Protein AF-A0A934A0K0-F1 (afdb_monomer)

Mean predicted aligned error: 19.09 Å

Secondary structure (DSSP, 8-state):
--SS-HHHHHHHHHHHT--EEEEEEETTEEEEEEEETTEEEEEE-SSSSPPHHHHHHHTTSS-HHHHHHHHHHHTTT--HHHHHHHTTSS-HHHHHHHHHHHHHHHHHHHHT--S-EEEEE-PPPPGGGGT----HHHHHHHHHTSGGGHHHHHHHHHHHTTPEEEEPTTHHHHHHTT---HHHHHHHHHTSS-B-HHHHHHTT--HHHHHHHHHHHHHTTSEEEE-HHHHHHHHHHHHHHHHHHHHHHHHHHHHHHHHHHHHHHHHHHHHHHHHHHHHHHHHTTSSS-HHHHHHHHHHHHHHHHHHHHHHHHHHHHHHHHHHHHHHHHHHHHHHHHHHHHHHHHHHHHHHHHHHHHHHHHHHHHHHHHHHHHHHHHHHHHHHHHHHHHHHHHHHHHHHHHHHHHHHHHHHHHHHHHHHHHHHHHHHHHHHHHHHHHTS----S--SSHHHHHHHHHHHHHHHHHHHHHHHHHHHHHHHHHHHHHHHHHHHHHHHHHHHHHHHHHHHHHHHHHHHHHHHHHHHHHHHHHHHHHHHHHHHHHHHHHHHHHHHHHHHHHHHHHHHHHHHHHHHHHHHHHHHHHHTT--S--SHHHHHHHHHHHHHHHHHHHHHHHHHHHHHHHHHHHHHHHHHHHHHHHHHHHHHHHHHHHHHHHHHHHHHHHHHHHHHHHHHHHHHHHHHHHHHHHHHHHHHHHHHHHHHHHHHHHHHHHHHHHHHHHHHHHHHTS--------------------

Radius of gyration: 58.44 Å; Cα contacts (8 Å, |Δi|>4): 493; chains: 1; bounding box: 126×72×214 Å

Solvent-accessible surface area (backbone atoms only — not comparable to full-atom values): 39919 Å² total; per-residue (Å²): 119,38,88,69,38,49,28,54,54,45,52,52,26,42,77,67,41,35,56,21,35,38,40,33,42,31,98,80,40,65,26,39,37,35,30,51,65,18,23,49,31,41,44,47,67,69,66,92,68,76,53,67,70,55,48,28,41,75,72,67,64,36,58,66,71,58,53,59,70,42,46,75,52,36,76,72,74,42,59,64,68,61,54,34,46,75,67,67,60,39,53,76,66,58,48,50,51,41,51,44,53,43,26,50,52,40,46,55,57,50,20,65,54,62,56,36,53,75,48,82,40,82,48,88,74,65,76,74,44,77,79,40,77,47,61,44,65,52,54,40,40,54,21,44,70,28,81,61,14,47,68,50,35,47,50,54,47,31,75,54,31,87,37,18,37,25,49,36,101,46,24,69,66,42,45,55,58,68,65,64,50,74,67,50,48,53,37,50,60,76,31,37,82,51,39,48,51,64,55,32,32,75,68,68,34,56,65,70,57,22,43,40,50,50,33,45,20,40,77,58,60,8,27,44,81,37,50,57,54,58,52,51,49,52,51,45,51,52,51,38,50,51,52,48,52,52,50,52,51,54,45,50,55,51,48,55,50,51,52,53,50,50,53,45,50,57,45,54,50,52,51,54,49,50,54,50,49,53,56,49,60,67,59,57,85,53,86,90,54,68,68,61,49,52,49,52,49,53,48,51,48,48,54,49,51,53,48,52,53,46,50,54,46,53,52,49,54,53,44,53,51,50,53,48,54,48,49,51,52,38,50,52,52,47,52,50,48,52,51,50,39,51,51,52,50,50,52,50,52,51,49,38,51,52,48,35,50,54,20,52,54,35,34,54,52,33,54,52,53,52,54,52,48,54,54,52,52,50,53,50,51,54,50,52,52,52,51,54,53,50,54,52,54,48,54,55,49,53,52,51,50,50,52,52,50,53,50,53,51,47,54,56,48,50,54,50,50,53,54,49,53,51,49,51,51,51,51,50,53,51,49,53,49,53,56,56,63,73,73,63,91,79,90,90,83,84,81,69,64,65,63,62,49,55,52,52,52,50,51,52,47,53,52,50,50,52,50,51,52,50,51,50,52,50,50,51,52,50,51,51,52,49,53,52,49,55,50,50,50,51,53,50,52,51,52,47,54,53,48,51,52,53,49,51,50,54,48,52,53,47,53,54,49,50,52,53,46,52,53,49,41,50,53,21,54,54,37,33,53,58,20,58,21,34,52,52,30,52,58,48,49,54,53,48,53,57,50,49,55,53,50,48,57,53,47,53,57,50,51,55,55,48,52,56,52,52,52,56,51,50,57,52,52,54,54,56,49,54,59,54,53,75,73,62,84,71,91,87,87,65,75,70,52,60,60,48,52,57,51,50,53,50,54,48,58,50,52,58,48,50,55,48,53,50,51,53,50,51,53,49,50,52,53,50,53,53,50,52,50,52,48,51,55,49,52,49,53,53,50,54,50,50,50,52,52,51,52,50,53,50,51,51,50,52,54,49,53,49,54,52,50,56,51,50,52,48,52,50,49,53,51,50,55,50,51,52,52,48,52,52,50,53,49,54,51,50,53,48,52,51,50,54,50,51,51,52,49,51,52,49,51,50,50,52,50,49,53,49,54,52,50,52,47,53,49,49,53,48,51,55,56,52,61,74,73,64,86,78,82,88,82,83,88,82,82,84,83,88,84,89,90,83,87,88,133

Foldseek 3Di:
DEPAFPLVVLLVLQVVLDAFWKWWQDPQGIKIFGGGGSATLFIGDNDDFDPLLRLCCVVVLAHPVVVVVQVVVVVVVDDSLVSCCVVVRHPPVSSLVSRLVRRLRVLLVRLQDLDTYIDTDNDDDDPSSVSHGHDSLLSSLSSLPHPSNLLVLLVQLLVLAQWKKAFDPCLVVQLVSNVDDPLLVVQVVVCHLIDHLVSSVVSPDDSSRSSSSRSSCVSNVRIDTHHPLVSLLVVLVVVLVVLLVVLLVVLVLVLVLLVLVLVLVLVVLVVVLVVVVVVVVVVPPDDDCPVVNVVVSVVSVVVSVVVSVVSNVVSVVVSVVSSVVSVVVSVVSSVVSNVVSVVVVVVSLVVLVVLLVVLVVLLVVLVVLVVVLVVLVVVLVVLVVVLVVLVVVLVVLVVVLVVLVVVLVVLVVVVVVVVVVVVVVVVVVVVVVVVVVVPDDDDDDPPPVVVVVVVVVVVVVVVVVVVVVVSVVVNVVSVVVNVVSVVVSVVSVVVSVVSVVVSVVSVVVSVVSVVVSVVSSVVSVSSNSSNVSNVVSSVVVVVVVVVVVVVVVVVVVVVVVVVVVVVVVVVVVVVVVVVVVVVPPDDDDDVVSVVSVVVSVVSVVVVVVVVVVVVVVVVVVVVVVVVVVVVVVVVVVVVVVVVVVVVVVVVVVVVVVVVVVVVVVVVVVVVVVVVVVVVVVVVVVVVVVVVVVVVVVVVVVVVVVVVVVVVVVVVVVVVVVVVVPDDDDDDDDDDDDDDDDDDDD

Structure (mmCIF, N/CA/C/O backbone):
data_AF-A0A934A0K0-F1
#
_entry.id   AF-A0A934A0K0-F1
#
loop_
_atom_site.group_PDB
_atom_site.id
_atom_site.type_symbol
_atom_site.label_atom_id
_atom_site.label_alt_id
_atom_site.label_comp_id
_atom_site.label_asym_id
_atom_site.label_entity_id
_atom_site.label_seq_id
_atom_site.pdbx_PDB_ins_code
_atom_site.Cartn_x
_atom_site.Cartn_y
_atom_site.Cartn_z
_atom_site.occupancy
_atom_site.B_iso_or_equiv
_atom_site.auth_seq_id
_atom_site.auth_comp_id
_atom_site.auth_asym_id
_atom_site.auth_atom_id
_atom_site.pdbx_PDB_model_num
ATOM 1 N N . MET A 1 1 ? -2.061 -1.520 18.071 1.00 41.53 1 MET A N 1
ATOM 2 C CA . MET A 1 1 ? -1.081 -1.632 16.967 1.00 41.53 1 MET A CA 1
ATOM 3 C C . MET A 1 1 ? -1.073 -3.081 16.513 1.00 41.53 1 MET A C 1
ATOM 5 O O . MET A 1 1 ? -0.509 -3.906 17.219 1.00 41.53 1 MET A O 1
ATOM 9 N N . CYS A 1 2 ? -1.716 -3.408 15.390 1.00 50.50 2 CYS A N 1
ATOM 10 C CA . CYS A 1 2 ? -1.401 -4.646 14.674 1.00 50.50 2 CYS A CA 1
ATOM 11 C C . CYS A 1 2 ? 0.064 -4.607 14.233 1.00 50.50 2 CYS A C 1
ATOM 13 O O . CYS A 1 2 ? 0.490 -3.630 13.620 1.00 50.50 2 CYS A O 1
ATOM 15 N N . GLU A 1 3 ? 0.829 -5.659 14.518 1.00 71.69 3 GLU A N 1
ATOM 16 C CA . GLU A 1 3 ? 2.243 -5.712 14.127 1.00 71.69 3 GLU A CA 1
ATOM 17 C C . GLU A 1 3 ? 2.430 -5.736 12.602 1.00 71.69 3 GLU A C 1
ATOM 19 O O . GLU A 1 3 ? 3.412 -5.178 12.119 1.00 71.69 3 GLU A O 1
ATOM 24 N N . ARG A 1 4 ? 1.504 -6.342 11.835 1.00 86.81 4 ARG A N 1
ATOM 25 C CA . ARG A 1 4 ? 1.498 -6.342 10.357 1.00 86.81 4 ARG A CA 1
ATOM 26 C C . ARG A 1 4 ? 0.079 -6.498 9.784 1.00 86.81 4 ARG A C 1
ATOM 28 O O . ARG A 1 4 ? -0.684 -7.300 10.322 1.00 86.81 4 ARG A O 1
ATOM 35 N N . PRO A 1 5 ? -0.283 -5.805 8.685 1.00 93.25 5 PRO A N 1
ATOM 36 C CA . PRO A 1 5 ? -1.568 -6.006 8.012 1.00 93.25 5 PRO A CA 1
ATOM 37 C C . PRO A 1 5 ? -1.614 -7.349 7.265 1.00 93.25 5 PRO A C 1
ATOM 39 O O . PRO A 1 5 ? -0.581 -7.890 6.864 1.00 93.25 5 PRO A O 1
ATOM 42 N N . LEU A 1 6 ? -2.821 -7.872 7.009 1.00 95.38 6 LEU A N 1
ATOM 43 C CA . LEU A 1 6 ? -3.012 -9.170 6.342 1.00 95.38 6 LEU A CA 1
ATOM 44 C C . LEU A 1 6 ? -2.302 -9.253 4.979 1.00 95.38 6 LEU A C 1
ATOM 46 O O . LEU A 1 6 ? -1.747 -10.298 4.644 1.00 95.38 6 LEU A O 1
ATOM 50 N N . ALA A 1 7 ? -2.276 -8.158 4.214 1.00 96.75 7 ALA A N 1
ATOM 51 C CA . ALA A 1 7 ? -1.581 -8.089 2.929 1.00 96.75 7 ALA A CA 1
ATOM 52 C C . ALA A 1 7 ? -0.087 -8.443 3.047 1.00 96.75 7 ALA A C 1
ATOM 54 O O . ALA A 1 7 ? 0.417 -9.227 2.244 1.00 96.75 7 ALA A O 1
ATOM 55 N N . ALA A 1 8 ? 0.592 -7.952 4.089 1.00 95.50 8 ALA A N 1
ATOM 56 C CA . ALA A 1 8 ? 2.002 -8.244 4.343 1.00 95.50 8 ALA A CA 1
ATOM 57 C C . ALA A 1 8 ? 2.229 -9.735 4.630 1.00 95.50 8 ALA A C 1
ATOM 59 O O . ALA A 1 8 ? 3.171 -10.345 4.122 1.00 95.50 8 ALA A O 1
ATOM 60 N N . ILE A 1 9 ? 1.332 -10.341 5.416 1.00 95.25 9 ILE A N 1
ATOM 61 C CA . ILE A 1 9 ? 1.385 -11.766 5.763 1.00 95.25 9 ILE A CA 1
ATOM 62 C C . ILE A 1 9 ? 1.180 -12.627 4.513 1.00 95.25 9 ILE A C 1
ATOM 64 O O . ILE A 1 9 ? 1.941 -13.566 4.279 1.00 95.25 9 ILE A O 1
ATOM 68 N N . LEU A 1 10 ? 0.174 -12.305 3.695 1.00 96.94 10 LEU A N 1
ATOM 69 C CA . LEU A 1 10 ? -0.121 -13.032 2.459 1.00 96.94 10 LEU A CA 1
ATOM 70 C C . LEU A 1 10 ? 1.007 -12.894 1.432 1.00 96.94 10 LEU A C 1
ATOM 72 O O . LEU A 1 10 ? 1.383 -13.882 0.802 1.00 96.94 10 LEU A O 1
ATOM 76 N N . TRP A 1 11 ? 1.589 -11.702 1.299 1.00 96.88 11 TRP A N 1
ATOM 77 C CA . TRP A 1 11 ? 2.739 -11.473 0.429 1.00 96.88 11 TRP A CA 1
ATOM 78 C C . TRP A 1 11 ? 3.961 -12.294 0.867 1.00 96.88 11 TRP A C 1
ATOM 80 O O . TRP A 1 11 ? 4.547 -13.014 0.053 1.00 96.88 11 TRP A O 1
ATOM 90 N N . ALA A 1 12 ? 4.298 -12.274 2.161 1.00 95.81 12 ALA A N 1
ATOM 91 C CA . ALA A 1 12 ? 5.389 -13.080 2.706 1.00 95.81 12 ALA A CA 1
ATOM 92 C C . ALA A 1 12 ? 5.133 -14.587 2.517 1.00 95.81 12 ALA A C 1
ATOM 94 O O . ALA A 1 12 ? 6.019 -15.323 2.076 1.00 95.81 12 ALA A O 1
ATOM 95 N N . ALA A 1 13 ? 3.909 -15.050 2.786 1.00 96.25 13 ALA A N 1
ATOM 96 C CA . ALA A 1 13 ? 3.516 -16.441 2.589 1.00 96.25 13 ALA A CA 1
ATOM 97 C C . ALA A 1 13 ? 3.687 -16.893 1.132 1.00 96.25 13 ALA A C 1
ATOM 99 O O . ALA A 1 13 ? 4.281 -17.949 0.897 1.00 96.25 13 ALA A O 1
ATOM 100 N N . ARG A 1 14 ? 3.220 -16.086 0.167 1.00 96.19 14 ARG A N 1
ATOM 101 C CA . ARG A 1 14 ? 3.365 -16.325 -1.280 1.00 96.19 14 ARG A CA 1
ATOM 102 C C . ARG A 1 14 ? 4.836 -16.455 -1.663 1.00 96.19 14 ARG A C 1
ATOM 104 O O . ARG A 1 14 ? 5.224 -17.453 -2.264 1.00 96.19 14 ARG A O 1
ATOM 111 N N . ARG A 1 15 ? 5.670 -15.498 -1.240 1.00 95.62 15 ARG A N 1
ATOM 112 C CA . ARG A 1 15 ? 7.110 -15.460 -1.549 1.00 95.62 15 ARG A CA 1
ATOM 113 C C . ARG A 1 15 ? 7.878 -16.662 -0.991 1.00 95.62 15 ARG A C 1
ATOM 115 O O . ARG A 1 15 ? 8.808 -17.143 -1.633 1.00 95.62 15 ARG A O 1
ATOM 122 N N . HIS A 1 16 ? 7.495 -17.151 0.187 1.00 96.69 16 HIS A N 1
ATOM 123 C CA . HIS A 1 16 ? 8.154 -18.282 0.845 1.00 96.69 16 HIS A CA 1
ATOM 124 C C . HIS A 1 16 ? 7.501 -19.644 0.568 1.00 96.69 16 HIS A C 1
ATOM 126 O O . HIS A 1 16 ? 7.997 -20.657 1.059 1.00 96.69 16 HIS A O 1
ATOM 132 N N . GLY A 1 17 ? 6.397 -19.700 -0.187 1.00 96.81 17 GLY A N 1
ATOM 133 C CA . GLY A 1 17 ? 5.649 -20.942 -0.406 1.00 96.81 17 GLY A CA 1
ATOM 134 C C . GLY A 1 17 ? 5.127 -21.567 0.897 1.00 96.81 17 GLY A C 1
ATOM 135 O O . GLY A 1 17 ? 5.077 -22.792 1.024 1.00 96.81 17 GLY A O 1
ATOM 136 N N . ALA A 1 18 ? 4.774 -20.739 1.885 1.00 96.94 18 ALA A N 1
ATOM 137 C CA . ALA A 1 18 ? 4.456 -21.179 3.242 1.00 96.94 18 ALA A CA 1
ATOM 138 C C . ALA A 1 18 ? 3.235 -22.119 3.291 1.00 96.94 18 ALA A C 1
ATOM 140 O O . ALA A 1 18 ? 2.236 -21.906 2.603 1.00 96.94 18 ALA A O 1
ATOM 141 N N . THR A 1 19 ? 3.303 -23.160 4.125 1.00 97.88 19 THR A N 1
ATOM 142 C CA . THR A 1 19 ? 2.198 -24.102 4.361 1.00 97.88 19 THR A CA 1
ATOM 143 C C . THR A 1 19 ? 1.967 -24.256 5.859 1.00 97.88 19 THR A C 1
ATOM 145 O O . THR A 1 19 ? 2.840 -24.761 6.564 1.00 97.88 19 THR A O 1
ATOM 148 N N . GLY A 1 20 ? 0.807 -23.815 6.340 1.00 97.50 20 GLY A N 1
ATOM 149 C CA . GLY A 1 20 ? 0.496 -23.768 7.766 1.00 97.50 20 GLY A CA 1
ATOM 150 C C . GLY A 1 20 ? -0.723 -22.905 8.078 1.00 97.50 20 GLY A C 1
ATOM 151 O O . GLY A 1 20 ? -1.545 -22.614 7.209 1.00 97.50 20 GLY A O 1
ATOM 152 N N . VAL A 1 21 ? -0.842 -22.484 9.332 1.00 98.12 21 VAL A N 1
ATOM 153 C CA . VAL A 1 21 ? -1.967 -21.698 9.839 1.00 98.12 21 VAL A CA 1
ATOM 154 C C . VAL A 1 21 ? -1.448 -20.389 10.416 1.00 98.12 21 VAL A C 1
ATOM 156 O O . VAL A 1 21 ? -0.592 -20.397 11.293 1.00 98.12 21 VAL A O 1
ATOM 159 N N . VAL A 1 22 ? -1.991 -19.265 9.958 1.00 97.44 22 VAL A N 1
ATOM 160 C CA . VAL A 1 22 ? -1.813 -17.964 10.610 1.00 97.44 22 VAL A CA 1
ATOM 161 C C . VAL A 1 22 ? -2.950 -17.788 11.606 1.00 97.44 22 VAL A C 1
ATOM 163 O O . VAL A 1 22 ? -4.112 -17.698 11.208 1.00 97.44 22 VAL A O 1
ATOM 166 N N . LYS A 1 23 ? -2.631 -17.763 12.897 1.00 97.44 23 LYS A N 1
ATOM 167 C CA . LYS A 1 23 ? -3.562 -17.428 13.978 1.00 97.44 23 LYS A CA 1
ATOM 168 C C . LYS A 1 23 ? -3.548 -15.913 14.152 1.00 97.44 23 LYS A C 1
ATOM 170 O O . LYS A 1 23 ? -2.475 -15.326 14.196 1.00 97.44 23 LYS A O 1
ATOM 175 N N . ILE A 1 24 ? -4.720 -15.290 14.206 1.00 95.44 24 ILE A N 1
ATOM 176 C CA . ILE A 1 24 ? -4.882 -13.842 14.379 1.00 95.44 24 ILE A CA 1
ATOM 177 C C . ILE A 1 24 ? -5.751 -13.639 15.617 1.00 95.44 24 ILE A C 1
ATOM 179 O O . ILE A 1 24 ? -6.942 -13.960 15.594 1.00 95.44 24 ILE A O 1
ATOM 183 N N . GLU A 1 25 ? -5.162 -13.164 16.707 1.00 95.31 25 GLU A N 1
ATOM 184 C CA . GLU A 1 25 ? -5.879 -12.903 17.953 1.00 95.31 25 GLU A CA 1
ATOM 185 C C . GLU A 1 25 ? -6.388 -11.468 17.955 1.00 95.31 25 GLU A C 1
ATOM 187 O O . GLU A 1 25 ? -5.610 -10.522 17.925 1.00 95.31 25 GLU A O 1
ATOM 192 N N . THR A 1 26 ? -7.707 -11.311 17.997 1.00 92.00 26 THR A N 1
ATOM 193 C CA . THR A 1 26 ? -8.387 -10.011 18.044 1.00 92.00 26 THR A CA 1
ATOM 194 C C . THR A 1 26 ? -9.253 -9.935 19.306 1.00 92.00 26 THR A C 1
ATOM 196 O O . THR A 1 26 ? -9.581 -10.984 19.873 1.00 92.00 26 THR A O 1
ATOM 199 N N . PRO A 1 27 ? -9.704 -8.744 19.744 1.00 90.62 27 PRO A N 1
ATOM 200 C CA . PRO A 1 27 ? -10.683 -8.631 20.830 1.00 90.62 27 PRO A CA 1
ATOM 201 C C . PRO A 1 27 ? -11.976 -9.435 20.595 1.00 90.62 27 PRO A C 1
ATOM 203 O O . PRO A 1 27 ? -12.646 -9.831 21.545 1.00 90.62 27 PRO A O 1
ATOM 206 N N . GLN A 1 28 ? -12.323 -9.705 19.332 1.00 91.38 28 GLN A N 1
ATOM 207 C CA . GLN A 1 28 ? -13.490 -10.486 18.912 1.00 91.38 28 GLN A CA 1
ATOM 208 C C . GLN A 1 28 ? -13.241 -12.009 18.927 1.00 91.38 28 GLN A C 1
ATOM 210 O O . GLN A 1 28 ? -14.168 -12.787 18.688 1.00 91.38 28 GLN A O 1
ATOM 215 N N . GLY A 1 29 ? -12.006 -12.443 19.201 1.00 94.94 29 GLY A N 1
ATOM 216 C CA . GLY A 1 29 ? -11.577 -13.838 19.290 1.00 94.94 29 GLY A CA 1
ATOM 217 C C . GLY A 1 29 ? -10.436 -14.196 18.331 1.00 94.94 29 GLY A C 1
ATOM 218 O O . GLY A 1 29 ? -9.865 -13.343 17.647 1.00 94.94 29 GLY A O 1
ATOM 219 N N . THR A 1 30 ? -10.105 -15.488 18.269 1.00 96.62 30 THR A N 1
ATOM 220 C CA . THR A 1 30 ? -9.026 -16.010 17.417 1.00 96.62 30 THR A CA 1
ATOM 221 C C . THR A 1 30 ? -9.545 -16.392 16.036 1.00 96.62 30 THR A C 1
ATOM 223 O O . THR A 1 30 ? -10.321 -17.340 15.883 1.00 96.62 30 THR A O 1
ATOM 226 N N . SER A 1 31 ? -9.063 -15.689 15.020 1.00 96.56 31 SER A N 1
ATOM 227 C CA . SER A 1 31 ? -9.250 -16.044 13.616 1.00 96.56 31 SER A CA 1
ATOM 228 C C . SER A 1 31 ? -8.087 -16.899 13.113 1.00 96.56 31 SER A C 1
ATOM 230 O O . SER A 1 31 ? -6.997 -16.893 13.683 1.00 96.56 31 SER A O 1
ATOM 232 N N . ARG A 1 32 ? -8.311 -17.665 12.046 1.00 97.69 32 ARG A N 1
ATOM 233 C CA . ARG A 1 32 ? -7.298 -18.523 11.421 1.00 97.69 32 ARG A CA 1
ATOM 234 C C . ARG A 1 32 ? -7.312 -18.346 9.913 1.00 97.69 32 ARG A C 1
ATOM 236 O O . ARG A 1 32 ? -8.377 -18.425 9.308 1.00 97.69 32 ARG A O 1
ATOM 243 N N . VAL A 1 33 ? -6.147 -18.182 9.302 1.00 97.75 33 VAL A N 1
ATOM 244 C CA . VAL A 1 33 ? -5.959 -18.254 7.848 1.00 97.75 33 VAL A CA 1
ATOM 245 C C . VAL A 1 33 ? -5.128 -19.489 7.539 1.00 97.75 33 VAL A C 1
ATOM 247 O O . VAL A 1 33 ? -4.036 -19.661 8.072 1.00 97.75 33 VAL A O 1
ATOM 250 N N . PHE A 1 34 ? -5.653 -20.366 6.695 1.00 98.00 34 PHE A N 1
ATOM 251 C CA . PHE A 1 34 ? -4.985 -21.590 6.271 1.00 98.00 34 PHE A CA 1
ATOM 252 C C . PHE A 1 34 ? -4.216 -21.299 4.986 1.00 98.00 34 PHE A C 1
ATOM 254 O O . PHE A 1 34 ? -4.798 -20.796 4.026 1.00 98.00 34 PHE A O 1
ATOM 261 N N . LEU A 1 35 ? -2.923 -21.607 4.959 1.00 97.94 35 LEU A N 1
ATOM 262 C CA . LEU A 1 35 ? -2.025 -21.360 3.833 1.00 97.94 35 LEU A CA 1
ATOM 263 C C . LEU A 1 35 ? -1.503 -22.688 3.291 1.00 97.94 35 LEU A C 1
ATOM 265 O O . LEU A 1 35 ? -1.023 -23.518 4.060 1.00 97.94 35 LEU A O 1
ATOM 269 N N . ARG A 1 36 ? -1.550 -22.877 1.973 1.00 97.38 36 ARG A N 1
ATOM 270 C CA . ARG A 1 36 ? -1.010 -24.038 1.261 1.00 97.38 36 ARG A CA 1
ATOM 271 C C . ARG A 1 36 ? -0.109 -23.552 0.136 1.00 97.38 36 ARG A C 1
ATOM 273 O O . ARG A 1 36 ? -0.581 -22.906 -0.793 1.00 97.38 36 ARG A O 1
ATOM 280 N N . SER A 1 37 ? 1.181 -23.866 0.218 1.00 96.62 37 SER A N 1
ATOM 281 C CA . SER A 1 37 ? 2.176 -23.470 -0.790 1.00 96.62 37 SER A CA 1
ATOM 282 C C . SER A 1 37 ? 2.160 -21.965 -1.100 1.00 96.62 37 SER A C 1
ATOM 284 O O . SER A 1 37 ? 2.288 -21.554 -2.248 1.00 96.62 37 SER A O 1
ATOM 286 N N . GLY A 1 38 ? 1.964 -21.139 -0.071 1.00 95.81 38 GLY A N 1
ATOM 287 C CA . GLY A 1 38 ? 1.894 -19.681 -0.164 1.00 95.81 38 GLY A CA 1
ATOM 288 C C . GLY A 1 38 ? 0.543 -19.120 -0.610 1.00 95.81 38 GLY A C 1
ATOM 289 O O . GLY A 1 38 ? 0.344 -17.912 -0.530 1.00 95.81 38 GLY A O 1
ATOM 290 N N . ALA A 1 39 ? -0.402 -19.968 -1.024 1.00 97.00 39 ALA A N 1
ATOM 291 C CA . ALA A 1 39 ? -1.758 -19.564 -1.365 1.00 97.00 39 ALA A CA 1
ATOM 292 C C . ALA A 1 39 ? -2.699 -19.709 -0.155 1.00 97.00 39 ALA A C 1
ATOM 294 O O . ALA A 1 39 ? -2.614 -20.700 0.577 1.00 97.00 39 ALA A O 1
ATOM 295 N N . PRO A 1 40 ? -3.632 -18.772 0.066 1.00 97.50 40 PRO A N 1
ATOM 296 C CA . PRO A 1 40 ? -4.689 -18.958 1.047 1.00 97.50 40 PRO A CA 1
ATOM 297 C C . PRO A 1 40 ? -5.597 -20.112 0.604 1.00 97.50 40 PRO A C 1
ATOM 299 O O . PRO A 1 40 ? -6.161 -20.103 -0.483 1.00 97.50 40 PRO A O 1
ATOM 302 N N . ALA A 1 41 ? -5.738 -21.121 1.454 1.00 96.94 41 ALA A N 1
ATOM 303 C CA . ALA A 1 41 ? -6.617 -22.268 1.236 1.00 96.94 41 ALA A CA 1
ATOM 304 C C . ALA A 1 41 ? -7.960 -22.118 1.966 1.00 96.94 41 ALA A C 1
ATOM 306 O O . ALA A 1 41 ? -8.869 -22.905 1.748 1.00 96.94 41 ALA A O 1
ATOM 307 N N . GLY A 1 42 ? -8.090 -21.128 2.852 1.00 96.88 42 GLY A N 1
ATOM 308 C CA . GLY A 1 42 ? -9.322 -20.827 3.570 1.00 96.88 42 GLY A CA 1
ATOM 309 C C . GLY A 1 42 ? -9.078 -19.914 4.766 1.00 96.88 42 GLY A C 1
ATOM 310 O O . GLY A 1 42 ? -7.940 -19.657 5.156 1.00 96.88 42 GLY A O 1
ATOM 311 N N . ALA A 1 43 ? -10.158 -19.449 5.379 1.00 97.31 43 ALA A N 1
ATOM 312 C CA . ALA A 1 43 ? -10.109 -18.661 6.606 1.00 97.31 43 ALA A CA 1
ATOM 313 C C . ALA A 1 43 ? -11.298 -18.962 7.522 1.00 97.31 43 ALA A C 1
ATOM 315 O O . ALA A 1 43 ? -12.408 -19.219 7.051 1.00 97.31 43 ALA A O 1
ATOM 316 N N . GLN A 1 44 ? -11.070 -18.897 8.828 1.00 96.62 44 GLN A N 1
ATOM 317 C CA . GLN A 1 44 ? -12.066 -19.042 9.881 1.00 96.62 44 GLN A CA 1
ATOM 318 C C . GLN A 1 44 ? -12.042 -17.784 10.745 1.00 96.62 44 GLN A C 1
ATOM 320 O O . GLN A 1 44 ? -10.976 -17.382 11.204 1.00 96.62 44 GLN A O 1
ATOM 325 N N . ILE A 1 45 ? -13.209 -17.196 10.996 1.00 96.06 45 ILE A N 1
ATOM 326 C CA . ILE A 1 45 ? -13.356 -16.067 11.917 1.00 96.06 45 ILE A CA 1
ATOM 327 C C . ILE A 1 45 ? -14.363 -16.428 13.018 1.00 96.06 45 ILE A C 1
ATOM 329 O O . ILE A 1 45 ? -15.286 -17.200 12.750 1.00 96.06 45 ILE A O 1
ATOM 333 N N . PRO A 1 46 ? -14.181 -15.936 14.257 1.00 91.94 46 PRO A N 1
ATOM 334 C CA . PRO A 1 46 ? -15.012 -16.318 15.399 1.00 91.94 46 PRO A CA 1
ATOM 335 C C . PRO A 1 46 ? -16.444 -15.777 15.299 1.00 91.94 46 PRO A C 1
ATOM 337 O O . PRO A 1 46 ? -17.383 -16.442 15.727 1.00 91.94 46 PRO A O 1
ATOM 340 N N . SER A 1 47 ? -16.628 -14.582 14.732 1.00 84.38 47 SER A N 1
ATOM 341 C CA . SER A 1 47 ? -17.935 -13.952 14.533 1.00 84.38 47 SER A CA 1
ATOM 342 C C . SER A 1 47 ? -17.875 -12.900 13.416 1.00 84.38 47 SER A C 1
ATOM 344 O O . SER A 1 47 ? -16.792 -12.498 12.995 1.00 84.38 47 SER A O 1
ATOM 346 N N . GLY A 1 48 ? -19.037 -12.471 12.912 1.00 78.25 48 GLY A N 1
ATOM 347 C CA . GLY A 1 48 ? -19.144 -11.345 11.974 1.00 78.25 48 GLY A CA 1
ATOM 348 C C . GLY A 1 48 ? -19.091 -11.685 10.480 1.00 78.25 48 GLY A C 1
ATOM 349 O O . GLY A 1 48 ? -19.246 -10.779 9.665 1.00 78.25 48 GLY A O 1
ATOM 350 N N . SER A 1 49 ? -18.928 -12.954 10.088 1.00 84.12 49 SER A N 1
ATOM 351 C CA . SER A 1 49 ? -19.048 -13.345 8.679 1.00 84.12 49 SER A CA 1
ATOM 352 C C . SER A 1 49 ? -20.463 -13.740 8.308 1.00 84.12 49 SER A C 1
ATOM 354 O O . SER A 1 49 ? -21.244 -14.237 9.122 1.00 84.12 49 SER A O 1
ATOM 356 N N . ARG A 1 50 ? -20.774 -13.566 7.022 1.00 90.50 50 ARG A N 1
ATOM 357 C CA . ARG A 1 50 ? -21.986 -14.121 6.429 1.00 90.50 50 ARG A CA 1
ATOM 358 C C . ARG A 1 50 ? -21.921 -15.655 6.484 1.00 90.50 50 ARG A C 1
ATOM 360 O O . ARG A 1 50 ? -20.968 -16.241 5.960 1.00 90.50 50 ARG A O 1
ATOM 367 N N . PRO A 1 51 ? -22.923 -16.324 7.079 1.00 94.31 51 PRO A N 1
ATOM 368 C CA . PRO A 1 51 ? -23.056 -17.772 6.998 1.00 94.31 51 PRO A CA 1
ATOM 369 C C . PRO A 1 51 ? -23.126 -18.250 5.543 1.00 94.31 51 PRO A C 1
ATOM 371 O O . PRO A 1 51 ? -23.636 -17.536 4.678 1.00 94.31 51 PRO A O 1
ATOM 374 N N . LEU A 1 52 ? -22.697 -19.490 5.282 1.00 95.69 52 LEU A N 1
ATOM 375 C CA . LEU A 1 52 ? -22.695 -20.085 3.937 1.00 95.69 52 LEU A CA 1
ATOM 376 C C . LEU A 1 52 ? -24.069 -19.987 3.247 1.00 95.69 52 LEU A C 1
ATOM 378 O O . LEU A 1 52 ? -24.135 -19.668 2.066 1.00 95.69 52 LEU A O 1
ATOM 382 N N . ALA A 1 53 ? -25.164 -20.166 3.994 1.00 96.44 53 ALA A N 1
ATOM 383 C CA . ALA A 1 53 ? -26.529 -19.994 3.489 1.00 96.44 53 ALA A CA 1
ATOM 384 C C . ALA A 1 53 ? -26.771 -18.608 2.863 1.00 96.44 53 ALA A C 1
ATOM 386 O O . ALA A 1 53 ? -27.362 -18.503 1.793 1.00 96.44 53 ALA A O 1
ATOM 387 N N . GLN A 1 54 ? -26.280 -17.541 3.501 1.00 96.75 54 GLN A N 1
ATOM 388 C CA . GLN A 1 54 ? -26.433 -16.180 2.987 1.00 96.75 54 GLN A CA 1
ATOM 389 C C . GLN A 1 54 ? -25.568 -15.944 1.748 1.00 96.75 54 GLN A C 1
ATOM 391 O O . GLN A 1 54 ? -26.012 -15.259 0.833 1.00 96.75 54 GLN A O 1
ATOM 396 N N . ILE A 1 55 ? -24.359 -16.516 1.700 1.00 96.88 55 ILE A N 1
ATOM 397 C CA . ILE A 1 55 ? -23.487 -16.451 0.517 1.00 96.88 55 ILE A CA 1
ATOM 398 C C . ILE A 1 55 ? -24.164 -17.136 -0.677 1.00 96.88 55 ILE A C 1
ATOM 400 O O . ILE A 1 55 ? -24.258 -16.542 -1.749 1.00 96.88 55 ILE A O 1
ATOM 404 N N . LEU A 1 56 ? -24.704 -18.340 -0.477 1.00 97.38 56 LEU A N 1
ATOM 405 C CA . LEU A 1 56 ? -25.408 -19.101 -1.512 1.00 97.38 56 LEU A CA 1
ATOM 406 C C . LEU A 1 56 ? -26.589 -18.325 -2.110 1.00 97.38 56 LEU A C 1
ATOM 408 O O . LEU A 1 56 ? -26.711 -18.241 -3.331 1.00 97.38 56 LEU A O 1
ATOM 412 N N . VAL A 1 57 ? -27.415 -17.716 -1.254 1.00 97.56 57 VAL A N 1
ATOM 413 C CA . VAL A 1 57 ? -28.564 -16.904 -1.684 1.00 97.56 57 VAL A CA 1
ATOM 414 C C . VAL A 1 57 ? -28.115 -15.616 -2.369 1.00 97.56 57 VAL A C 1
ATOM 416 O O . VAL A 1 57 ? -28.625 -15.270 -3.431 1.00 97.56 57 VAL A O 1
ATOM 419 N N . HIS A 1 58 ? -27.142 -14.905 -1.794 1.00 97.12 58 HIS A N 1
ATOM 420 C CA . HIS A 1 58 ? -26.676 -13.620 -2.319 1.00 97.12 58 HIS A CA 1
ATOM 421 C C . HIS A 1 58 ? -26.099 -13.733 -3.735 1.00 97.12 58 HIS A C 1
ATOM 423 O O . HIS A 1 58 ? -26.302 -12.838 -4.552 1.00 97.12 58 HIS A O 1
ATOM 429 N N . HIS A 1 59 ? -25.412 -14.838 -4.028 1.00 96.31 59 HIS A N 1
ATOM 430 C CA . HIS A 1 59 ? -24.835 -15.112 -5.342 1.00 96.31 59 HIS A CA 1
ATOM 431 C C . HIS A 1 59 ? -25.778 -15.885 -6.280 1.00 96.31 59 HIS A C 1
ATOM 433 O O . HIS A 1 59 ? -25.372 -16.241 -7.383 1.00 96.31 59 HIS A O 1
ATOM 439 N N . GLY A 1 60 ? -27.030 -16.133 -5.872 1.00 97.25 60 GLY A N 1
ATOM 440 C CA . GLY A 1 60 ? -28.033 -16.810 -6.699 1.00 97.25 60 GLY A CA 1
ATOM 441 C C . GLY A 1 60 ? -27.718 -18.279 -6.991 1.00 97.25 60 GLY A C 1
ATOM 442 O O . GLY A 1 60 ? -28.232 -18.827 -7.962 1.00 97.25 60 GLY A O 1
ATOM 443 N N . LEU A 1 61 ? -26.870 -18.913 -6.175 1.00 97.44 61 LEU A N 1
ATOM 444 C CA . LEU A 1 61 ? -26.520 -20.330 -6.315 1.00 97.44 61 LEU A CA 1
ATOM 445 C C . LEU A 1 61 ? -27.639 -21.235 -5.792 1.00 97.44 61 LEU A C 1
ATOM 447 O O . LEU A 1 61 ? -27.809 -22.350 -6.274 1.00 97.44 61 LEU A O 1
ATOM 451 N N . VAL A 1 62 ? -28.391 -20.753 -4.801 1.00 97.62 62 VAL A N 1
ATOM 452 C CA . VAL A 1 62 ? -29.546 -21.428 -4.202 1.00 97.62 62 VAL A CA 1
ATOM 453 C C . VAL A 1 62 ? -30.602 -20.368 -3.876 1.00 97.62 62 VAL A C 1
ATOM 455 O O . VAL A 1 62 ? -30.257 -19.250 -3.498 1.00 97.62 62 VAL A O 1
ATOM 458 N N . ASP A 1 63 ? -31.886 -20.693 -4.016 1.00 97.81 63 ASP A N 1
ATOM 459 C CA . ASP A 1 63 ? -32.976 -19.800 -3.608 1.00 97.81 63 ASP A CA 1
ATOM 460 C C . ASP A 1 63 ? -33.260 -19.873 -2.091 1.00 97.81 63 ASP A C 1
ATOM 462 O O . ASP A 1 63 ? -32.845 -20.794 -1.382 1.00 97.81 63 ASP A O 1
ATOM 466 N N . VAL A 1 64 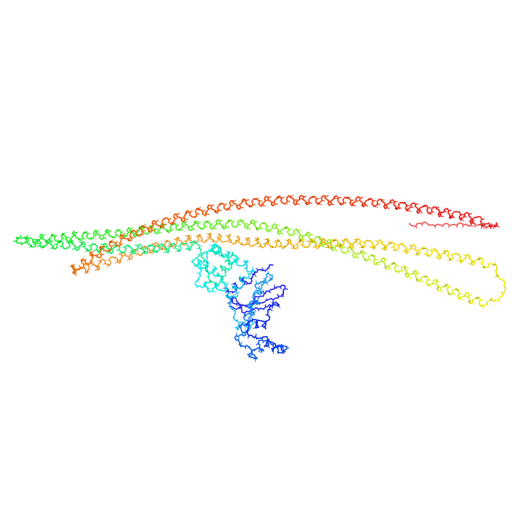? -33.973 -18.871 -1.570 1.00 97.69 64 VAL A N 1
ATOM 467 C CA . VAL A 1 64 ? -34.317 -18.799 -0.138 1.00 97.69 64 VAL A CA 1
ATOM 468 C C . VAL A 1 64 ? -35.176 -19.997 0.282 1.00 97.69 64 VAL A C 1
ATOM 470 O O . VAL A 1 64 ? -34.909 -20.611 1.311 1.00 97.69 64 VAL A O 1
ATOM 473 N N . GLU A 1 65 ? -36.140 -20.396 -0.552 1.00 97.94 65 GLU A N 1
ATOM 474 C CA . GLU A 1 65 ? -37.040 -21.522 -0.272 1.00 97.94 65 GLU A CA 1
ATOM 475 C C . GLU A 1 65 ? -36.283 -22.851 -0.107 1.00 97.94 65 GLU A C 1
ATOM 477 O O . GLU A 1 65 ? -36.672 -23.725 0.667 1.00 97.94 65 GLU A O 1
ATOM 482 N N . THR A 1 66 ? -35.178 -23.040 -0.822 1.00 97.38 66 THR A N 1
ATOM 483 C CA . THR A 1 66 ? -34.338 -24.233 -0.717 1.00 97.38 66 THR A CA 1
ATOM 484 C C . THR A 1 66 ? -33.520 -24.239 0.562 1.00 97.38 66 THR A C 1
ATOM 486 O O . THR A 1 66 ? -33.392 -25.298 1.180 1.00 97.38 66 THR A O 1
ATOM 489 N N . VAL A 1 67 ? -33.028 -23.079 1.005 1.00 97.06 67 VAL A N 1
ATOM 490 C CA . VAL A 1 67 ? -32.405 -22.946 2.330 1.00 97.06 67 VAL A CA 1
ATOM 491 C C . VAL A 1 67 ? -33.428 -23.245 3.428 1.00 97.06 67 VAL A C 1
ATOM 493 O O . VAL A 1 67 ? -33.130 -24.029 4.330 1.00 97.06 67 VAL A O 1
ATOM 496 N N . ASP A 1 68 ? -34.654 -22.731 3.310 1.00 97.06 68 ASP A N 1
ATOM 497 C CA . ASP A 1 68 ? -35.731 -22.992 4.273 1.00 97.06 68 ASP A CA 1
ATOM 498 C C . ASP A 1 68 ? -36.094 -24.483 4.338 1.00 97.06 68 ASP A C 1
ATOM 500 O O . ASP A 1 68 ? -36.260 -25.049 5.419 1.00 97.06 68 ASP A O 1
ATOM 504 N N . ARG A 1 69 ? -36.128 -25.170 3.188 1.00 97.06 69 ARG A N 1
ATOM 505 C CA . ARG A 1 69 ? -36.319 -26.632 3.125 1.00 97.06 69 ARG A CA 1
ATOM 506 C C . ARG A 1 69 ? -35.153 -27.423 3.731 1.00 97.06 69 ARG A C 1
ATOM 508 O O . ARG A 1 69 ? -35.356 -28.568 4.140 1.00 97.06 69 ARG A O 1
ATOM 515 N N . ALA A 1 70 ? -33.951 -26.850 3.789 1.00 96.50 70 ALA A N 1
ATOM 516 C CA . ALA A 1 70 ? -32.772 -27.479 4.381 1.00 96.50 70 ALA A CA 1
ATOM 517 C C . ALA A 1 70 ? -32.690 -27.298 5.912 1.00 96.50 70 ALA A C 1
ATOM 519 O O . ALA A 1 70 ? -32.090 -28.145 6.581 1.00 96.50 70 ALA A O 1
ATOM 520 N N . LEU A 1 71 ? -33.315 -26.255 6.481 1.00 94.69 71 LEU A N 1
ATOM 521 C CA . LEU A 1 71 ? -33.275 -25.941 7.921 1.00 94.69 71 LEU A CA 1
ATOM 522 C C . LEU A 1 71 ? -33.664 -27.118 8.839 1.00 94.69 71 LEU A C 1
ATOM 524 O O . LEU A 1 71 ? -32.887 -27.419 9.747 1.00 94.69 71 LEU A O 1
ATOM 528 N N . PRO A 1 72 ? -34.756 -27.875 8.596 1.00 95.44 72 PRO A N 1
ATOM 529 C CA . PRO A 1 72 ? -35.126 -28.988 9.475 1.00 95.44 72 PRO A CA 1
ATOM 530 C C . PRO A 1 72 ? -34.072 -30.106 9.539 1.00 95.44 72 PRO A C 1
ATOM 532 O O . PRO A 1 72 ? -33.997 -30.840 10.519 1.00 95.44 72 PRO A O 1
ATOM 535 N N . LYS A 1 73 ? -33.253 -30.265 8.489 1.00 93.56 73 LYS A N 1
ATOM 536 C CA . LYS A 1 73 ? -32.154 -31.249 8.451 1.00 93.56 73 LYS A CA 1
ATOM 537 C C . LYS A 1 73 ? -30.886 -30.718 9.125 1.00 93.56 73 LYS A C 1
ATOM 539 O O . LYS A 1 73 ? -30.125 -31.499 9.689 1.00 93.56 73 LYS A O 1
ATOM 544 N N . LEU A 1 74 ? -30.671 -29.406 9.088 1.00 92.00 74 LEU A N 1
ATOM 545 C CA . LEU A 1 74 ? -29.614 -28.720 9.835 1.00 92.00 74 LEU A CA 1
ATOM 546 C C . LEU A 1 74 ? -29.824 -28.824 11.346 1.00 92.00 74 LEU A C 1
ATOM 548 O O . LEU A 1 74 ? -28.875 -29.091 12.079 1.00 92.00 74 LEU A O 1
ATOM 552 N N . GLU A 1 75 ? -31.072 -28.699 11.803 1.00 92.56 75 GLU A N 1
ATOM 553 C CA . GLU A 1 75 ? -31.451 -28.889 13.212 1.00 92.56 75 GLU A CA 1
ATOM 554 C C . GLU A 1 75 ? -31.143 -30.308 13.725 1.00 92.56 75 GLU A C 1
ATOM 556 O O . GLU A 1 75 ? -30.942 -30.508 14.920 1.00 92.56 75 GLU A O 1
ATOM 561 N N . GLN A 1 76 ? -31.010 -31.289 12.824 1.00 94.00 76 GLN A N 1
ATOM 562 C CA . GLN A 1 76 ? -30.570 -32.656 13.139 1.00 94.00 76 GLN A CA 1
ATOM 563 C C . GLN A 1 76 ? -29.039 -32.782 13.272 1.00 94.00 76 GLN A C 1
ATOM 565 O O . GLN A 1 76 ? -28.516 -33.893 13.350 1.00 94.00 76 GLN A O 1
ATOM 570 N N . GLY A 1 77 ? -28.306 -31.663 13.276 1.00 92.88 77 GLY A N 1
ATOM 571 C CA . GLY A 1 77 ? -26.849 -31.617 13.425 1.00 92.88 77 GLY A CA 1
ATOM 572 C C . GLY A 1 77 ? -26.073 -31.903 12.139 1.00 92.88 77 GLY A C 1
ATOM 573 O O . GLY A 1 77 ? -24.859 -32.096 12.187 1.00 92.88 77 GLY A O 1
ATOM 574 N N . ARG A 1 78 ? -26.748 -31.944 10.985 1.00 93.25 78 ARG A N 1
ATOM 575 C CA . ARG A 1 78 ? -26.101 -32.187 9.693 1.00 93.25 78 ARG A CA 1
ATOM 576 C C . ARG A 1 78 ? -25.555 -30.883 9.106 1.00 93.25 78 ARG A C 1
ATOM 578 O O . ARG A 1 78 ? -26.250 -29.867 9.150 1.00 93.25 78 ARG A O 1
ATOM 585 N N . PRO A 1 79 ? -24.345 -30.874 8.524 1.00 93.81 79 PRO A N 1
ATOM 586 C CA . PRO A 1 79 ? -23.795 -29.663 7.931 1.00 93.81 79 PRO A CA 1
ATOM 587 C C . PRO A 1 79 ? -24.580 -29.276 6.667 1.00 93.81 79 PRO A C 1
ATOM 589 O O . PRO A 1 79 ? -24.887 -30.124 5.828 1.00 93.81 79 PRO A O 1
ATOM 592 N N . LEU A 1 80 ? -24.873 -27.978 6.510 1.00 95.56 80 LEU A N 1
ATOM 593 C CA . LEU A 1 80 ? -25.689 -27.431 5.409 1.00 95.56 80 LEU A CA 1
ATOM 594 C C . LEU A 1 80 ? -25.241 -27.941 4.031 1.00 95.56 80 LEU A C 1
ATOM 596 O O . LEU A 1 80 ? -26.060 -28.299 3.195 1.00 95.56 80 LEU A O 1
ATOM 600 N N . GLN A 1 81 ? -23.932 -27.991 3.811 1.00 96.06 81 GLN A N 1
ATOM 601 C CA . GLN A 1 81 ? -23.320 -28.417 2.557 1.00 96.06 81 GLN A CA 1
ATOM 602 C C . GLN A 1 81 ? -23.646 -29.863 2.154 1.00 96.06 81 GLN A C 1
ATOM 604 O O . GLN A 1 81 ? -23.958 -30.103 0.991 1.00 96.06 81 GLN A O 1
ATOM 609 N N . GLU A 1 82 ? -23.673 -30.809 3.097 1.00 96.25 82 GLU A N 1
ATOM 610 C CA . GLU A 1 82 ? -24.105 -32.187 2.806 1.00 96.25 82 GLU A CA 1
ATOM 611 C C . GLU A 1 82 ? -25.596 -32.238 2.479 1.00 96.25 82 GLU A C 1
ATOM 613 O O . GLU A 1 82 ? -26.012 -32.907 1.536 1.00 96.25 82 GLU A O 1
ATOM 618 N N . VAL A 1 83 ? -26.400 -31.488 3.237 1.00 97.25 83 VAL A N 1
ATOM 619 C CA . VAL A 1 83 ? -27.851 -31.429 3.045 1.00 97.25 83 VAL A CA 1
ATOM 620 C C . VAL A 1 83 ? -28.204 -30.902 1.652 1.00 97.25 83 VAL A C 1
ATOM 622 O O . VAL A 1 83 ? -29.077 -31.468 0.993 1.00 97.25 83 VAL A O 1
ATOM 625 N N . LEU A 1 84 ? -27.528 -29.847 1.189 1.00 97.31 84 LEU A N 1
ATOM 626 C CA . LEU A 1 84 ? -27.781 -29.251 -0.123 1.00 97.31 84 LEU A CA 1
ATOM 627 C C . LEU A 1 84 ? -27.345 -30.161 -1.279 1.00 97.31 84 LEU A C 1
ATOM 629 O O . LEU A 1 84 ? -28.086 -30.275 -2.258 1.00 97.31 84 LEU A O 1
ATOM 633 N N . LEU A 1 85 ? -26.198 -30.841 -1.154 1.00 97.50 85 LEU A N 1
ATOM 634 C CA . LEU A 1 85 ? -25.740 -31.823 -2.145 1.00 97.50 85 LEU A CA 1
ATOM 635 C C . LEU A 1 85 ? -26.725 -32.994 -2.263 1.00 97.50 85 LEU A C 1
ATOM 637 O O . LEU A 1 85 ? -27.120 -33.371 -3.363 1.00 97.50 85 LEU A O 1
ATOM 641 N N . GLU A 1 86 ? -27.187 -33.537 -1.135 1.00 97.38 86 GLU A N 1
ATOM 642 C CA . GLU A 1 86 ? -28.168 -34.630 -1.125 1.00 97.38 86 GLU A CA 1
ATOM 643 C C . GLU A 1 86 ? -29.530 -34.232 -1.687 1.00 97.38 86 GLU A C 1
ATOM 645 O O . GLU A 1 86 ? -30.228 -35.056 -2.277 1.00 97.38 86 GLU A O 1
ATOM 650 N N . MET A 1 87 ? -29.934 -32.977 -1.490 1.00 97.38 87 MET A N 1
ATOM 651 C CA . MET A 1 87 ? -31.163 -32.442 -2.070 1.00 97.38 87 MET A CA 1
ATOM 652 C C . MET A 1 87 ? -31.049 -32.206 -3.581 1.00 97.38 87 MET A C 1
ATOM 654 O O . MET A 1 87 ? -32.060 -31.892 -4.206 1.00 97.38 87 MET A O 1
ATOM 658 N N . GLY A 1 88 ? -29.849 -32.326 -4.166 1.00 97.69 88 GLY A N 1
ATOM 659 C CA . GLY A 1 88 ? -29.584 -31.922 -5.547 1.00 97.69 88 GLY A CA 1
ATOM 660 C C . GLY A 1 88 ? -29.792 -30.422 -5.771 1.00 97.69 88 GLY A C 1
ATOM 661 O O . GLY A 1 88 ? -30.010 -29.996 -6.900 1.00 97.69 88 GLY A O 1
ATOM 662 N N . ALA A 1 89 ? -29.775 -29.634 -4.690 1.00 97.62 89 ALA A N 1
ATOM 663 C CA . ALA A 1 89 ? -29.972 -28.188 -4.717 1.00 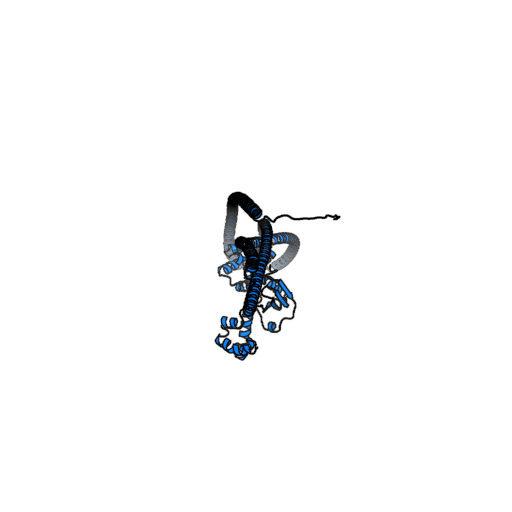97.62 89 ALA A CA 1
ATOM 664 C C . ALA A 1 89 ? -28.734 -27.450 -5.235 1.00 97.62 89 ALA A C 1
ATOM 666 O O . ALA A 1 89 ? -28.842 -26.351 -5.767 1.00 97.62 89 ALA A O 1
ATOM 667 N N . ILE A 1 90 ? -27.563 -28.056 -5.053 1.00 98.19 90 ILE A N 1
ATOM 668 C CA . ILE A 1 90 ? -26.281 -27.572 -5.547 1.00 98.19 90 ILE A CA 1
ATOM 669 C C . ILE A 1 90 ? -25.430 -28.777 -5.944 1.00 98.19 90 ILE A C 1
ATOM 671 O O . ILE A 1 90 ? -25.579 -29.855 -5.366 1.00 98.19 90 ILE A O 1
ATOM 675 N N . ASP A 1 91 ? -24.550 -28.611 -6.925 1.00 97.19 91 ASP A N 1
ATOM 676 C CA . ASP A 1 91 ? -23.532 -29.603 -7.261 1.00 97.19 91 ASP A CA 1
ATOM 677 C C . ASP A 1 91 ? -22.212 -29.318 -6.517 1.00 97.19 91 ASP A C 1
ATOM 679 O O . ASP A 1 91 ? -22.043 -28.288 -5.859 1.00 97.19 91 ASP A O 1
ATOM 683 N N . GLU A 1 92 ? -21.246 -30.238 -6.595 1.00 95.94 92 GLU A N 1
ATOM 684 C CA . GLU A 1 92 ? -19.949 -30.057 -5.921 1.00 95.94 92 GLU A CA 1
ATOM 685 C C . GLU A 1 92 ? -19.206 -28.805 -6.410 1.00 95.94 92 GLU A C 1
ATOM 687 O O . GLU A 1 92 ? -18.502 -28.153 -5.637 1.00 95.94 92 GLU A O 1
ATOM 692 N N . LYS A 1 93 ? -19.367 -28.447 -7.689 1.00 95.31 93 LYS A N 1
ATOM 693 C CA . LYS A 1 93 ? -18.723 -27.274 -8.283 1.00 95.31 93 LYS A CA 1
ATOM 694 C C . LYS A 1 93 ? -19.287 -25.981 -7.692 1.00 95.31 93 LYS A C 1
ATOM 696 O O . LYS A 1 93 ? -18.505 -25.149 -7.237 1.00 95.31 93 LYS A O 1
ATOM 701 N N . GLY A 1 94 ? -20.609 -25.833 -7.668 1.00 96.19 94 GLY A N 1
ATOM 702 C CA . GLY A 1 94 ? -21.291 -24.685 -7.081 1.00 96.19 94 GLY A CA 1
ATOM 703 C C . GLY A 1 94 ? -21.037 -24.577 -5.580 1.00 96.19 94 GLY A C 1
ATOM 704 O O . GLY A 1 94 ? -20.849 -23.476 -5.066 1.00 96.19 94 GLY A O 1
ATOM 705 N N . LEU A 1 95 ? -20.947 -25.708 -4.870 1.00 96.00 95 LEU A N 1
ATOM 706 C CA . LEU A 1 95 ? -20.576 -25.704 -3.456 1.00 96.00 95 LEU A CA 1
ATOM 707 C C . LEU A 1 95 ? -19.145 -25.190 -3.248 1.00 96.00 95 LEU A C 1
ATOM 709 O O . LEU A 1 95 ? -18.927 -24.340 -2.387 1.00 96.00 95 LEU A O 1
ATOM 713 N N . ASN A 1 96 ? -18.177 -25.666 -4.037 1.00 95.44 96 ASN A N 1
ATOM 714 C CA . ASN A 1 96 ? -16.797 -25.180 -3.960 1.00 95.44 96 ASN A CA 1
ATOM 715 C C . ASN A 1 96 ? -16.702 -23.686 -4.302 1.00 95.44 96 ASN A C 1
ATOM 717 O O . ASN A 1 96 ? -15.965 -22.959 -3.643 1.00 95.44 96 ASN A O 1
ATOM 721 N N . GLU A 1 97 ? -17.474 -23.208 -5.281 1.00 95.38 97 GLU A N 1
ATOM 722 C CA . GLU A 1 97 ? -17.576 -21.781 -5.602 1.00 95.38 97 GLU A CA 1
ATOM 723 C C . GLU A 1 97 ? -18.127 -20.969 -4.418 1.00 95.38 97 GLU A C 1
ATOM 725 O O . GLU A 1 97 ? -17.525 -19.969 -4.022 1.00 95.38 97 GLU A O 1
ATOM 730 N N . ALA A 1 98 ? -19.213 -21.431 -3.793 1.00 96.25 98 ALA A N 1
ATOM 731 C CA . ALA A 1 98 ? -19.803 -20.788 -2.621 1.00 96.25 98 ALA A CA 1
ATOM 732 C C . ALA A 1 98 ? -18.840 -20.742 -1.426 1.00 96.25 98 ALA A C 1
ATOM 734 O O . ALA A 1 98 ? -18.729 -19.713 -0.757 1.00 96.25 98 ALA A O 1
ATOM 735 N N . LEU A 1 99 ? -18.118 -21.836 -1.171 1.00 96.25 99 LEU A N 1
ATOM 736 C CA . LEU A 1 99 ? -17.095 -21.898 -0.129 1.00 96.25 99 LEU A CA 1
ATOM 737 C C . LEU A 1 99 ? -15.942 -20.939 -0.434 1.00 96.25 99 LEU A C 1
ATOM 739 O O . LEU A 1 99 ? -15.521 -20.192 0.449 1.00 96.25 99 LEU A O 1
ATOM 743 N N . SER A 1 100 ? -15.474 -20.885 -1.684 1.00 96.12 100 SER A N 1
ATOM 744 C CA . SER A 1 100 ? -14.440 -19.935 -2.100 1.00 96.12 100 SER A CA 1
ATOM 745 C C . SER A 1 100 ? -14.877 -18.492 -1.856 1.00 96.12 100 SER A C 1
ATOM 747 O O . SER A 1 100 ? -14.112 -17.706 -1.297 1.00 96.12 100 SER A O 1
ATOM 749 N N . LEU A 1 101 ? -16.120 -18.146 -2.203 1.00 95.69 101 LEU A N 1
ATOM 750 C CA . LEU A 1 101 ? -16.700 -16.825 -1.944 1.00 95.69 101 LEU A CA 1
ATOM 751 C C . LEU A 1 101 ? -16.794 -16.523 -0.444 1.00 95.69 101 LEU A C 1
ATOM 753 O O . LEU A 1 101 ? -16.406 -15.435 -0.016 1.00 95.69 101 LEU A O 1
ATOM 757 N N . GLN A 1 102 ? -17.241 -17.487 0.365 1.00 96.56 102 GLN A N 1
ATOM 758 C CA . GLN A 1 102 ? -17.325 -17.336 1.817 1.00 96.56 102 GLN A CA 1
ATOM 759 C C . GLN A 1 102 ? -15.949 -17.070 2.440 1.00 96.56 102 GLN A C 1
ATOM 761 O O . GLN A 1 102 ? -15.785 -16.129 3.216 1.00 96.56 102 GLN A O 1
ATOM 766 N N . HIS A 1 103 ? -14.940 -17.870 2.094 1.00 97.06 103 HIS A N 1
ATOM 767 C CA . HIS A 1 103 ? -13.596 -17.689 2.633 1.00 97.06 103 HIS A CA 1
ATOM 768 C C . HIS A 1 103 ? -12.938 -16.398 2.139 1.00 97.06 103 HIS A C 1
ATOM 770 O O . HIS A 1 103 ? -12.199 -15.772 2.897 1.00 97.06 103 HIS A O 1
ATOM 776 N N . ARG A 1 104 ? -13.244 -15.949 0.917 1.00 96.38 104 ARG A N 1
ATOM 777 C CA . ARG A 1 104 ? -12.803 -14.638 0.426 1.00 96.38 104 ARG A CA 1
ATOM 778 C C . ARG A 1 104 ? -13.426 -13.497 1.231 1.00 96.38 104 ARG A C 1
ATOM 780 O O . ARG A 1 104 ? -12.720 -12.570 1.612 1.00 96.38 104 ARG A O 1
ATOM 787 N N . GLU A 1 105 ? -14.704 -13.604 1.589 1.00 95.75 105 GLU A N 1
ATOM 788 C CA . GLU A 1 105 ? -15.362 -12.642 2.480 1.00 95.75 105 GLU A CA 1
ATOM 789 C C . GLU A 1 105 ? -14.743 -12.644 3.886 1.00 95.75 105 GLU A C 1
ATOM 791 O O . GLU A 1 105 ? -14.496 -11.582 4.453 1.00 95.75 105 GLU A O 1
ATOM 796 N N . HIS A 1 106 ? -14.406 -13.818 4.432 1.00 96.50 106 HIS A N 1
ATOM 797 C CA . HIS A 1 106 ? -13.673 -13.909 5.701 1.00 96.50 106 HIS A CA 1
ATOM 798 C C . HIS A 1 106 ? -12.326 -13.177 5.623 1.00 96.50 106 HIS A C 1
ATOM 800 O O . HIS A 1 106 ? -11.980 -12.423 6.530 1.00 96.50 106 HIS A O 1
ATOM 806 N N . LEU A 1 107 ? -11.581 -13.359 4.530 1.00 96.81 107 LEU A N 1
ATOM 807 C CA . LEU A 1 107 ? -10.298 -12.689 4.317 1.00 96.81 107 LEU A CA 1
ATOM 808 C C . LEU A 1 107 ? -10.455 -11.172 4.167 1.00 96.81 107 LEU A C 1
ATOM 810 O O . LEU A 1 107 ? -9.620 -10.441 4.682 1.00 96.81 107 LEU A O 1
ATOM 814 N N . ARG A 1 108 ? -11.544 -10.679 3.563 1.00 95.56 108 ARG A N 1
ATOM 815 C CA . ARG A 1 108 ? -11.853 -9.236 3.530 1.00 95.56 108 ARG A CA 1
ATOM 816 C C . ARG A 1 108 ? -12.154 -8.660 4.905 1.00 95.56 108 ARG A C 1
ATOM 818 O O . ARG A 1 108 ? -11.748 -7.538 5.186 1.00 95.56 108 ARG A O 1
ATOM 825 N N . VAL A 1 109 ? -12.868 -9.400 5.754 1.00 94.75 109 VAL A N 1
ATOM 826 C CA . VAL A 1 109 ? -13.104 -8.987 7.147 1.00 94.75 109 VAL A CA 1
ATOM 827 C C . VAL A 1 109 ? -11.775 -8.911 7.897 1.00 94.75 109 VAL A C 1
ATOM 829 O O . VAL A 1 109 ? -11.512 -7.919 8.568 1.00 94.75 109 VAL A O 1
ATOM 832 N N . LEU A 1 110 ? -10.904 -9.908 7.720 1.00 95.38 110 LEU A N 1
ATOM 833 C CA . LEU A 1 110 ? -9.571 -9.921 8.328 1.00 95.38 110 LEU A CA 1
ATOM 834 C C . LEU A 1 110 ? -8.633 -8.850 7.763 1.00 95.38 110 LEU A C 1
ATOM 836 O O . LEU A 1 110 ? -7.813 -8.323 8.505 1.00 95.38 110 LEU A O 1
ATOM 840 N N . ALA A 1 111 ? -8.764 -8.488 6.486 1.00 95.12 111 ALA A N 1
ATOM 841 C CA . ALA A 1 111 ? -7.984 -7.409 5.884 1.00 95.12 111 ALA A CA 1
ATOM 842 C C . ALA A 1 111 ? -8.273 -6.048 6.534 1.00 95.12 111 ALA A C 1
ATOM 844 O O . ALA A 1 111 ? -7.396 -5.195 6.537 1.00 95.12 111 ALA A O 1
ATOM 845 N N . LYS A 1 112 ? -9.468 -5.876 7.117 1.00 93.75 112 LYS A N 1
ATOM 846 C CA . LYS A 1 112 ? -9.882 -4.664 7.839 1.00 93.75 112 LYS A CA 1
ATOM 847 C C . LYS A 1 112 ? -9.537 -4.677 9.333 1.00 93.75 112 LYS A C 1
ATOM 849 O O . LYS A 1 112 ? -9.878 -3.744 10.053 1.00 93.75 112 LYS A O 1
ATOM 854 N N . ALA A 1 113 ? -8.930 -5.749 9.839 1.00 91.06 113 ALA A N 1
ATOM 855 C CA . ALA A 1 113 ? -8.598 -5.854 11.255 1.00 91.06 113 ALA A CA 1
ATOM 856 C C . ALA A 1 113 ? -7.318 -5.054 11.573 1.00 91.06 113 ALA A C 1
ATOM 858 O O . ALA A 1 113 ? -6.212 -5.466 11.225 1.00 91.06 113 ALA A O 1
ATOM 859 N N . CYS A 1 114 ? -7.474 -3.914 12.256 1.00 82.81 114 CYS A N 1
ATOM 860 C CA . CYS A 1 114 ? -6.369 -3.029 12.663 1.00 82.81 114 CYS A CA 1
ATOM 861 C C . CYS A 1 114 ? -5.704 -3.407 13.996 1.00 82.81 114 CYS A C 1
ATOM 863 O O . CYS A 1 114 ? -4.629 -2.887 14.307 1.00 82.81 114 CYS A O 1
ATOM 865 N N . ASP A 1 115 ? -6.345 -4.272 14.786 1.00 84.56 115 ASP A N 1
ATOM 866 C CA . ASP A 1 115 ? -5.896 -4.657 16.122 1.00 84.56 115 ASP A CA 1
ATOM 867 C C . ASP A 1 115 ? -5.787 -6.173 16.269 1.00 84.56 115 ASP A C 1
ATOM 869 O O . ASP A 1 115 ? -6.697 -6.918 15.898 1.00 84.56 115 ASP A O 1
ATOM 873 N N . GLY A 1 116 ? -4.672 -6.611 16.852 1.00 87.25 116 GLY A N 1
ATOM 874 C CA . GLY A 1 116 ? -4.412 -8.010 17.144 1.00 87.25 116 GLY A CA 1
ATOM 875 C C . GLY A 1 116 ? -2.938 -8.396 17.078 1.00 87.25 116 GLY A C 1
ATOM 876 O O . GLY A 1 116 ? -2.093 -7.635 16.600 1.00 87.25 116 GLY A O 1
ATOM 877 N N . SER A 1 117 ? -2.643 -9.596 17.567 1.00 91.69 117 SER A N 1
ATOM 878 C CA . SER A 1 117 ? -1.371 -10.289 17.350 1.00 91.69 117 SER A CA 1
ATOM 879 C C . SER A 1 117 ? -1.566 -11.364 16.282 1.00 91.69 117 SER A C 1
ATOM 881 O O . SER A 1 117 ? -2.673 -11.876 16.080 1.00 91.69 117 SER A O 1
ATOM 883 N N . TRP A 1 118 ? -0.497 -11.705 15.569 1.00 93.06 118 TRP A N 1
ATOM 884 C CA . TRP A 1 118 ? -0.525 -12.791 14.599 1.00 93.06 118 TRP A CA 1
ATOM 885 C C . TRP A 1 118 ? 0.620 -13.764 14.859 1.00 93.06 118 TRP A C 1
ATOM 887 O O . TRP A 1 118 ? 1.729 -13.375 15.211 1.00 93.06 118 TRP A O 1
ATOM 897 N N . GLU A 1 119 ? 0.343 -15.048 14.669 1.00 95.75 119 GLU A N 1
ATOM 898 C CA . GLU A 1 119 ? 1.304 -16.129 14.848 1.00 95.75 119 GLU A CA 1
ATOM 899 C C . GLU A 1 119 ? 1.195 -17.081 13.657 1.00 95.75 119 GLU A C 1
ATOM 901 O O . GLU A 1 119 ? 0.117 -17.594 13.351 1.00 95.75 119 GLU A O 1
ATOM 906 N N . TYR A 1 120 ? 2.309 -17.334 12.971 1.00 96.94 120 TYR A N 1
ATOM 907 C CA . TYR A 1 120 ? 2.373 -18.391 11.967 1.00 96.94 120 TYR A CA 1
ATOM 908 C C . TYR A 1 120 ? 2.790 -19.707 12.619 1.00 96.94 120 TYR A C 1
ATOM 910 O O . TYR A 1 120 ? 3.863 -19.796 13.216 1.00 96.94 120 TYR A O 1
ATOM 918 N N . VAL A 1 121 ? 1.982 -20.750 12.433 1.00 97.81 121 VAL A N 1
ATOM 919 C CA . VAL A 1 121 ? 2.278 -22.094 12.925 1.00 97.81 121 VAL A CA 1
ATOM 920 C C . VAL A 1 121 ? 2.263 -23.087 11.770 1.00 97.81 121 VAL A C 1
ATOM 922 O O . VAL A 1 121 ? 1.272 -23.216 11.050 1.00 97.81 121 VAL A O 1
ATOM 925 N N . ALA A 1 122 ? 3.362 -23.822 11.596 1.00 97.06 122 ALA A N 1
ATOM 926 C CA . ALA A 1 122 ? 3.501 -24.880 10.593 1.00 97.06 122 ALA A CA 1
ATOM 927 C C . ALA A 1 122 ? 2.753 -26.165 11.014 1.00 97.06 122 ALA A C 1
ATOM 929 O O . ALA A 1 122 ? 3.344 -27.232 11.175 1.00 97.06 122 ALA A O 1
ATOM 930 N N . GLU A 1 123 ? 1.447 -26.048 11.249 1.00 96.62 123 GLU A N 1
ATOM 931 C CA . GLU A 1 123 ? 0.555 -27.157 11.593 1.00 96.62 123 GLU A CA 1
ATOM 932 C C . GLU A 1 123 ? -0.011 -27.834 10.324 1.00 96.62 123 GLU A C 1
ATOM 934 O O . GLU A 1 123 ? -0.187 -27.171 9.294 1.00 96.62 123 GLU A O 1
ATOM 939 N N . PRO A 1 124 ? -0.340 -29.142 10.374 1.00 96.56 124 PRO A N 1
ATOM 940 C CA . PRO A 1 124 ? -1.045 -29.819 9.291 1.00 96.56 124 PRO A CA 1
ATOM 941 C C . PRO A 1 124 ? -2.380 -29.136 8.984 1.00 96.56 124 PRO A C 1
ATOM 943 O O . PRO A 1 124 ? -3.183 -28.873 9.881 1.00 96.56 124 PRO A O 1
ATOM 946 N N . LEU A 1 125 ? -2.636 -28.876 7.703 1.00 96.94 125 LEU A N 1
ATOM 947 C CA . LEU A 1 125 ? -3.882 -28.248 7.285 1.00 96.94 125 LEU A CA 1
ATOM 948 C C . LEU A 1 125 ? -5.064 -29.217 7.433 1.00 96.94 125 LEU A C 1
ATOM 950 O O . LEU A 1 125 ? -4.918 -30.411 7.158 1.00 96.94 125 LEU A O 1
ATOM 954 N N . PRO A 1 126 ? -6.262 -28.719 7.780 1.00 96.06 126 PRO A N 1
ATOM 955 C CA . PRO A 1 126 ? -7.466 -29.536 7.761 1.00 96.06 126 PRO A CA 1
ATOM 956 C C . PRO A 1 126 ? -7.720 -30.158 6.372 1.00 96.06 126 PRO A C 1
ATOM 958 O O . PRO A 1 126 ? -7.541 -29.462 5.367 1.00 96.06 126 PRO A O 1
ATOM 961 N N . PRO A 1 127 ? -8.221 -31.407 6.279 1.00 95.19 127 PRO A N 1
ATOM 962 C CA . PRO A 1 127 ? -8.420 -32.096 4.996 1.00 95.19 127 PRO A CA 1
ATOM 963 C C . PRO A 1 127 ? -9.308 -31.346 3.993 1.00 95.19 127 PRO A C 1
ATOM 965 O O . PRO A 1 127 ? -9.102 -31.434 2.786 1.00 95.19 127 PRO A O 1
ATOM 968 N N . TRP A 1 128 ? -10.276 -30.554 4.467 1.00 93.06 128 TRP A N 1
ATOM 969 C CA . TRP A 1 128 ? -11.167 -29.780 3.592 1.00 93.06 128 TRP A CA 1
ATOM 970 C C . TRP A 1 128 ? -10.425 -28.731 2.744 1.00 93.06 128 TRP A C 1
ATOM 972 O O . TRP A 1 128 ? -10.894 -28.377 1.665 1.00 93.06 128 TRP A O 1
ATOM 982 N N . THR A 1 129 ? -9.239 -28.289 3.178 1.00 95.19 129 THR A N 1
ATOM 983 C CA . THR A 1 129 ? -8.397 -27.333 2.437 1.00 95.19 129 THR A CA 1
ATOM 984 C C . THR A 1 129 ? -7.755 -27.927 1.178 1.00 95.19 129 THR A C 1
ATOM 986 O O . THR A 1 129 ? -7.140 -27.196 0.411 1.00 95.19 129 THR A O 1
ATOM 989 N N . GLU A 1 130 ? -7.833 -29.244 0.959 1.00 94.62 130 GLU A N 1
ATOM 990 C CA . GLU A 1 130 ? -7.258 -29.893 -0.231 1.00 94.62 130 GLU A CA 1
ATOM 991 C C . GLU A 1 130 ? -8.078 -29.642 -1.495 1.00 94.62 130 GLU A C 1
ATOM 993 O O . GLU A 1 130 ? -7.527 -29.591 -2.592 1.00 94.62 130 GLU A O 1
ATOM 998 N N . LYS A 1 131 ? -9.398 -29.500 -1.343 1.00 91.69 131 LYS A N 1
ATOM 999 C CA . LYS A 1 131 ? -10.330 -29.318 -2.463 1.00 91.69 131 LYS A CA 1
ATOM 1000 C C . LYS A 1 131 ? -10.615 -27.850 -2.762 1.00 91.69 131 LYS A C 1
ATOM 1002 O O . LYS A 1 131 ? -11.082 -27.532 -3.852 1.00 91.69 131 LYS A O 1
ATOM 1007 N N . LEU A 1 132 ? -10.350 -26.973 -1.797 1.00 92.44 132 LEU A N 1
ATOM 1008 C CA . LEU A 1 132 ? -10.622 -25.553 -1.914 1.00 92.44 132 LEU A CA 1
ATOM 1009 C C . LEU A 1 132 ? -9.382 -24.813 -2.418 1.00 92.44 132 LEU A C 1
ATOM 1011 O O . LEU A 1 132 ? -8.337 -24.818 -1.773 1.00 92.44 132 LEU A O 1
ATOM 1015 N N . VAL A 1 133 ? -9.518 -24.153 -3.565 1.00 84.12 133 VAL A N 1
ATOM 1016 C CA . VAL A 1 133 ? -8.463 -23.323 -4.150 1.00 84.12 133 VAL A CA 1
ATOM 1017 C C . VAL A 1 133 ? -8.976 -21.893 -4.209 1.00 84.12 133 VAL A C 1
ATOM 1019 O O . VAL A 1 133 ? -9.912 -21.600 -4.954 1.00 84.12 133 VAL A O 1
ATOM 1022 N N . LEU A 1 134 ? -8.372 -21.002 -3.422 1.00 96.06 134 LEU A N 1
ATOM 1023 C CA . LEU A 1 134 ? -8.557 -19.565 -3.596 1.00 96.06 134 LEU A CA 1
ATOM 1024 C C . LEU A 1 134 ? -7.474 -19.049 -4.544 1.00 96.06 134 LEU A C 1
ATOM 1026 O O . LEU A 1 134 ? -6.324 -19.488 -4.489 1.00 96.06 134 LEU A O 1
ATOM 1030 N N . ASP A 1 135 ? -7.838 -18.106 -5.407 1.00 95.81 135 ASP A N 1
ATOM 1031 C CA . ASP A 1 135 ? -6.868 -17.406 -6.243 1.00 95.81 135 ASP A CA 1
ATOM 1032 C C . ASP A 1 135 ? -6.011 -16.493 -5.352 1.00 95.81 135 ASP A C 1
ATOM 1034 O O . ASP A 1 135 ? -6.486 -15.476 -4.840 1.00 95.81 135 ASP A O 1
ATOM 1038 N N . ALA A 1 136 ? -4.757 -16.893 -5.129 1.00 96.12 136 ALA A N 1
ATOM 1039 C CA . ALA A 1 136 ? -3.834 -16.191 -4.246 1.00 96.12 136 ALA A CA 1
ATOM 1040 C C . ALA A 1 136 ? -3.588 -14.744 -4.684 1.00 96.12 136 ALA A C 1
ATOM 1042 O O . ALA A 1 136 ? -3.510 -13.860 -3.830 1.00 96.12 136 ALA A O 1
ATOM 1043 N N . ASP A 1 137 ? -3.511 -14.503 -5.994 1.00 97.00 137 ASP A N 1
ATOM 1044 C CA . ASP A 1 137 ? -3.241 -13.178 -6.541 1.00 97.00 137 ASP A CA 1
ATOM 1045 C C . ASP A 1 137 ? -4.457 -12.270 -6.324 1.00 97.00 137 ASP A C 1
ATOM 1047 O O . ASP A 1 137 ? -4.313 -11.131 -5.881 1.00 97.00 137 ASP A O 1
ATOM 1051 N N . ALA A 1 138 ? -5.669 -12.793 -6.544 1.00 96.81 138 ALA A N 1
ATOM 1052 C CA . ALA A 1 138 ? -6.903 -12.050 -6.296 1.00 96.81 138 ALA A CA 1
ATOM 1053 C C . ALA A 1 138 ? -7.095 -11.715 -4.809 1.00 96.81 138 ALA A C 1
ATOM 1055 O O . ALA A 1 138 ? -7.471 -10.593 -4.472 1.00 96.81 138 ALA A O 1
ATOM 1056 N N . VAL A 1 139 ? -6.823 -12.666 -3.907 1.00 97.44 139 VAL A N 1
ATOM 1057 C CA . VAL A 1 139 ? -6.921 -12.422 -2.460 1.00 97.44 139 VAL A CA 1
ATOM 1058 C C . VAL A 1 139 ? -5.891 -11.386 -2.009 1.00 97.44 139 VAL A C 1
ATOM 1060 O O . VAL A 1 139 ? -6.233 -10.492 -1.237 1.00 97.44 139 VAL A O 1
ATOM 1063 N N . LEU A 1 140 ? -4.644 -11.484 -2.478 1.00 97.62 140 LEU A N 1
ATOM 1064 C CA . LEU A 1 140 ? -3.605 -10.517 -2.133 1.00 97.62 140 LEU A CA 1
ATOM 1065 C C . LEU A 1 140 ? -3.952 -9.118 -2.661 1.00 97.62 140 LEU A C 1
ATOM 1067 O O . LEU A 1 140 ? -3.840 -8.154 -1.910 1.00 97.62 140 LEU A O 1
ATOM 1071 N N . ALA A 1 141 ? -4.448 -9.007 -3.898 1.00 97.62 141 ALA A N 1
ATOM 1072 C CA . ALA A 1 141 ? -4.908 -7.737 -4.462 1.00 97.62 141 ALA A CA 1
ATOM 1073 C C . ALA A 1 141 ? -6.034 -7.104 -3.624 1.00 97.62 141 ALA A C 1
ATOM 1075 O O . ALA A 1 141 ? -5.969 -5.920 -3.293 1.00 97.62 141 ALA A O 1
ATOM 1076 N N . GLU A 1 142 ? -7.038 -7.895 -3.225 1.00 97.00 142 GLU A N 1
ATOM 1077 C CA . GLU A 1 142 ? -8.122 -7.428 -2.352 1.00 97.00 142 GLU A CA 1
ATOM 1078 C C . GLU A 1 142 ? -7.602 -6.981 -0.977 1.00 97.00 142 GLU A C 1
ATOM 1080 O O . GLU A 1 142 ? -8.037 -5.949 -0.466 1.00 97.00 142 GLU A O 1
ATOM 1085 N N . ALA A 1 143 ? -6.651 -7.717 -0.394 1.00 96.75 143 ALA A N 1
ATOM 1086 C CA . ALA A 1 143 ? -6.033 -7.353 0.878 1.00 96.75 143 ALA A CA 1
ATOM 1087 C C . ALA A 1 143 ? -5.203 -6.064 0.768 1.00 96.75 143 ALA A C 1
ATOM 1089 O O . ALA A 1 143 ? -5.248 -5.245 1.679 1.00 96.75 143 ALA A O 1
ATOM 1090 N N . MET A 1 144 ? -4.482 -5.851 -0.338 1.00 97.00 144 MET A N 1
ATOM 1091 C CA . MET A 1 144 ? -3.714 -4.621 -0.585 1.00 97.00 144 MET A CA 1
ATOM 1092 C C . MET A 1 144 ? -4.600 -3.401 -0.846 1.00 97.00 144 MET A C 1
ATOM 1094 O O . MET A 1 144 ? -4.198 -2.282 -0.547 1.00 97.00 144 MET A O 1
ATOM 1098 N N . ALA A 1 145 ? -5.802 -3.601 -1.388 1.00 96.12 145 ALA A N 1
ATOM 1099 C CA . ALA A 1 145 ? -6.764 -2.523 -1.607 1.00 96.12 145 ALA A CA 1
ATOM 1100 C C . ALA A 1 145 ? -7.459 -2.046 -0.313 1.00 96.12 145 ALA A C 1
ATOM 1102 O O . ALA A 1 145 ? -8.109 -0.994 -0.317 1.00 96.12 145 ALA A O 1
ATOM 1103 N N . ALA A 1 146 ? -7.348 -2.799 0.788 1.00 96.00 146 ALA A N 1
ATOM 1104 C CA . ALA A 1 146 ? -7.868 -2.396 2.092 1.00 96.00 146 ALA A CA 1
ATOM 1105 C C . ALA A 1 146 ? -7.139 -1.143 2.618 1.00 96.00 146 ALA A C 1
ATOM 1107 O O . ALA A 1 146 ? -5.964 -0.925 2.332 1.00 96.00 146 ALA A O 1
ATOM 1108 N N . ALA A 1 147 ? -7.826 -0.294 3.389 1.00 93.88 147 ALA A N 1
ATOM 1109 C CA . ALA A 1 147 ? -7.219 0.931 3.932 1.00 93.88 147 ALA A CA 1
ATOM 1110 C C . ALA A 1 147 ? -6.131 0.633 4.963 1.00 93.88 147 ALA A C 1
ATOM 1112 O O . ALA A 1 147 ? -5.140 1.343 5.077 1.00 93.88 147 ALA A O 1
ATOM 1113 N N . GLU A 1 148 ? -6.291 -0.479 5.654 1.00 94.44 148 GLU A N 1
ATOM 1114 C CA . GLU A 1 148 ? -5.410 -0.987 6.685 1.00 94.44 148 GLU A CA 1
ATOM 1115 C C . GLU A 1 148 ? -4.075 -1.484 6.107 1.00 94.44 148 GLU A C 1
ATOM 1117 O O . GLU A 1 148 ? -3.070 -1.547 6.817 1.00 94.44 148 GLU A O 1
ATOM 1122 N N . ALA A 1 149 ? -4.033 -1.787 4.804 1.00 95.31 149 ALA A N 1
ATOM 1123 C CA . ALA A 1 149 ? -2.817 -2.180 4.103 1.00 95.31 149 ALA A CA 1
ATOM 1124 C C . ALA A 1 149 ? -1.930 -0.995 3.695 1.00 95.31 149 ALA A C 1
ATOM 1126 O O . ALA A 1 149 ? -0.820 -1.240 3.232 1.00 95.31 149 ALA A O 1
ATOM 1127 N N . GLU A 1 150 ? -2.363 0.260 3.888 1.00 94.25 150 GLU A N 1
ATOM 1128 C CA . GLU A 1 150 ? -1.615 1.451 3.452 1.00 94.25 150 GLU A CA 1
ATOM 1129 C C . GLU A 1 150 ? -0.179 1.451 3.985 1.00 94.25 150 GLU A C 1
ATOM 1131 O O . GLU A 1 150 ? 0.767 1.623 3.224 1.00 94.25 150 GLU A O 1
ATOM 1136 N N . SER A 1 151 ? -0.012 1.144 5.274 1.00 90.00 151 SER A N 1
ATOM 1137 C CA . SER A 1 151 ? 1.311 1.090 5.904 1.00 90.00 151 SER A CA 1
ATOM 1138 C C . SER A 1 151 ? 2.255 0.080 5.247 1.00 90.00 151 SER A C 1
ATOM 1140 O O . SER A 1 151 ? 3.441 0.357 5.104 1.00 90.00 151 SER A O 1
ATOM 1142 N N . PHE A 1 152 ? 1.726 -1.064 4.807 1.00 93.88 152 PHE A N 1
ATOM 1143 C CA . PHE A 1 152 ? 2.492 -2.084 4.095 1.00 93.88 152 PHE A CA 1
ATOM 1144 C C . PHE A 1 152 ? 2.715 -1.722 2.625 1.00 93.88 152 PHE A C 1
ATOM 1146 O O . PHE A 1 152 ? 3.786 -1.978 2.093 1.00 93.88 152 PHE A O 1
ATOM 1153 N N . VAL A 1 153 ? 1.730 -1.112 1.958 1.00 95.06 153 VAL A N 1
ATOM 1154 C CA . VAL A 1 153 ? 1.888 -0.581 0.593 1.00 95.06 153 VAL A CA 1
ATOM 1155 C C . VAL A 1 153 ? 3.038 0.421 0.556 1.00 95.06 153 VAL A C 1
ATOM 1157 O O . VAL A 1 153 ? 3.882 0.357 -0.335 1.00 95.06 153 VAL A O 1
ATOM 1160 N N . VAL A 1 154 ? 3.091 1.308 1.547 1.00 91.88 154 VAL A N 1
ATOM 1161 C CA . VAL A 1 154 ? 4.170 2.278 1.714 1.00 91.88 154 VAL A CA 1
ATOM 1162 C C . VAL A 1 154 ? 5.473 1.553 1.990 1.00 91.88 154 VAL A C 1
ATOM 1164 O O . VAL A 1 154 ? 6.393 1.743 1.212 1.00 91.88 154 VAL A O 1
ATOM 1167 N N . GLU A 1 155 ? 5.537 0.667 2.992 1.00 89.75 155 GLU A N 1
ATOM 1168 C CA . GLU A 1 155 ? 6.728 -0.146 3.307 1.00 89.75 155 GLU A CA 1
ATOM 1169 C C . GLU A 1 155 ? 7.286 -0.873 2.071 1.00 89.75 155 GLU A C 1
ATOM 1171 O O . GLU A 1 155 ? 8.486 -0.835 1.821 1.00 89.75 155 GLU A O 1
ATOM 1176 N N . LEU A 1 156 ? 6.421 -1.454 1.237 1.00 91.88 156 LEU A N 1
ATOM 1177 C CA . LEU A 1 156 ? 6.829 -2.163 0.027 1.00 91.88 156 LEU A CA 1
ATOM 1178 C C . LEU A 1 156 ? 7.434 -1.226 -1.030 1.00 91.88 156 LEU A C 1
ATOM 1180 O O . LEU A 1 156 ? 8.427 -1.571 -1.662 1.00 91.88 156 LEU A O 1
ATOM 1184 N N . LEU A 1 157 ? 6.849 -0.043 -1.240 1.00 91.06 157 LEU A N 1
ATOM 1185 C CA . LEU A 1 157 ? 7.399 0.964 -2.161 1.00 91.06 157 LEU A CA 1
ATOM 1186 C C . LEU A 1 157 ? 8.675 1.605 -1.611 1.00 91.06 157 LEU A C 1
ATOM 1188 O O . LEU A 1 157 ? 9.592 1.926 -2.357 1.00 91.06 157 LEU A O 1
ATOM 1192 N N . VAL A 1 158 ? 8.737 1.756 -0.299 1.00 86.62 158 VAL A N 1
ATOM 1193 C CA . VAL A 1 158 ? 9.897 2.200 0.464 1.00 86.62 158 VAL A CA 1
ATOM 1194 C C . VAL A 1 158 ? 11.074 1.243 0.271 1.00 86.62 158 VAL A C 1
ATOM 1196 O O . VAL A 1 158 ? 12.178 1.693 -0.027 1.00 86.62 158 VAL A O 1
ATOM 1199 N N . GLU A 1 159 ? 10.837 -0.070 0.362 1.00 84.38 159 GLU A N 1
ATOM 1200 C CA . GLU A 1 159 ? 11.839 -1.111 0.096 1.00 84.38 159 GLU A CA 1
ATOM 1201 C C . GLU A 1 159 ? 12.367 -1.070 -1.348 1.00 84.38 159 GLU A C 1
ATOM 1203 O O . GLU A 1 159 ? 13.484 -1.519 -1.611 1.00 84.38 159 GLU A O 1
ATOM 1208 N N . LEU A 1 160 ? 11.598 -0.520 -2.296 1.00 81.00 160 LEU A N 1
ATOM 1209 C CA . LEU A 1 160 ? 12.075 -0.308 -3.664 1.00 81.00 160 LEU A CA 1
ATOM 1210 C C . LEU A 1 160 ? 13.046 0.871 -3.791 1.00 81.00 160 LEU A C 1
ATOM 1212 O O . LEU A 1 160 ? 13.866 0.873 -4.711 1.00 81.00 160 LEU A O 1
ATOM 1216 N N . GLY A 1 161 ? 12.969 1.862 -2.902 1.00 80.00 161 GLY A N 1
ATOM 1217 C CA . GLY A 1 161 ? 13.772 3.079 -2.979 1.00 80.00 161 GLY A CA 1
ATOM 1218 C C . GLY A 1 161 ? 13.435 3.962 -4.194 1.00 80.00 161 GLY A C 1
ATOM 1219 O O . GLY A 1 161 ? 12.293 3.963 -4.649 1.00 80.00 161 GLY A O 1
ATOM 1220 N N . PRO A 1 162 ? 14.405 4.703 -4.776 1.00 75.25 162 PRO A N 1
ATOM 1221 C CA . PRO A 1 162 ? 14.182 5.546 -5.956 1.00 75.25 162 PRO A CA 1
ATOM 1222 C C . PRO A 1 162 ? 14.027 4.737 -7.254 1.00 75.25 162 PRO A C 1
ATOM 1224 O O . PRO A 1 162 ? 14.082 5.309 -8.344 1.00 75.25 162 PRO A O 1
ATOM 1227 N N . ARG A 1 163 ? 13.892 3.407 -7.168 1.00 80.44 163 ARG A N 1
ATOM 1228 C CA . ARG A 1 163 ? 13.774 2.550 -8.344 1.00 80.44 163 ARG A CA 1
ATOM 1229 C C . ARG A 1 163 ? 12.486 2.857 -9.089 1.00 80.44 163 ARG A C 1
ATOM 1231 O O . ARG A 1 163 ? 11.412 3.002 -8.506 1.00 80.44 163 ARG A O 1
ATOM 1238 N N . TRP A 1 164 ? 12.608 2.911 -10.403 1.00 89.44 164 TRP A N 1
ATOM 1239 C CA . TRP A 1 164 ? 11.455 2.915 -11.278 1.00 89.44 164 TRP A CA 1
ATOM 1240 C C . TRP A 1 164 ? 10.856 1.516 -11.341 1.00 89.44 164 TRP A C 1
ATOM 1242 O O . TRP A 1 164 ? 11.514 0.509 -11.090 1.00 89.44 164 TRP A O 1
ATOM 1252 N N . LEU A 1 165 ? 9.582 1.446 -11.676 1.00 93.56 165 LEU A N 1
ATOM 1253 C CA . LEU A 1 165 ? 8.890 0.213 -11.980 1.00 93.56 165 LEU A CA 1
ATOM 1254 C C . LEU A 1 165 ? 8.797 0.089 -13.494 1.00 93.56 165 LEU A C 1
ATOM 1256 O O . LEU A 1 165 ? 8.275 0.977 -14.163 1.00 93.56 165 LEU A O 1
ATOM 1260 N N . ARG A 1 166 ? 9.289 -1.028 -14.023 1.00 95.06 166 ARG A N 1
ATOM 1261 C CA . ARG A 1 166 ? 9.072 -1.454 -15.407 1.00 95.06 166 ARG A CA 1
ATOM 1262 C C . ARG A 1 166 ? 7.963 -2.496 -15.407 1.00 95.06 166 ARG A C 1
ATOM 1264 O O . ARG A 1 166 ? 8.033 -3.465 -14.648 1.00 95.06 166 ARG A O 1
ATOM 1271 N N . LEU A 1 167 ? 6.925 -2.294 -16.213 1.00 96.50 167 LEU A N 1
ATOM 1272 C CA . LEU A 1 167 ? 5.810 -3.238 -16.271 1.00 96.50 167 LEU A CA 1
ATOM 1273 C C . LEU A 1 167 ? 6.254 -4.534 -16.962 1.00 96.50 167 LEU A C 1
ATOM 1275 O O . LEU A 1 167 ? 6.879 -4.503 -18.019 1.00 96.50 167 LEU A O 1
ATOM 1279 N N . SER A 1 168 ? 5.939 -5.682 -16.358 1.00 95.94 168 SER A N 1
ATOM 1280 C CA . SER A 1 168 ? 6.237 -7.000 -16.932 1.00 95.94 168 SER A CA 1
ATOM 1281 C C . SER A 1 168 ? 5.179 -7.387 -17.964 1.00 95.94 168 SER A C 1
ATOM 1283 O O . SER A 1 168 ? 4.078 -6.854 -17.940 1.00 95.94 168 SER A O 1
ATOM 1285 N N . ASP A 1 169 ? 5.409 -8.399 -18.803 1.00 95.69 169 ASP A N 1
ATOM 1286 C CA . ASP A 1 169 ? 4.387 -8.885 -19.755 1.00 95.69 169 ASP A CA 1
ATOM 1287 C C . ASP A 1 169 ? 3.078 -9.369 -19.088 1.00 95.69 169 ASP A C 1
ATOM 1289 O O . ASP A 1 169 ? 2.073 -9.600 -19.760 1.00 95.69 169 ASP A O 1
ATOM 1293 N N . ARG A 1 170 ? 3.071 -9.543 -17.759 1.00 95.75 170 ARG A N 1
ATOM 1294 C CA . ARG A 1 170 ? 1.909 -9.978 -16.969 1.00 95.75 170 ARG A CA 1
ATOM 1295 C C . ARG A 1 170 ? 1.140 -8.826 -16.326 1.00 95.75 170 ARG A C 1
ATOM 1297 O O . ARG A 1 170 ? 0.136 -9.086 -15.658 1.00 95.75 170 ARG A O 1
ATOM 1304 N N . TRP A 1 171 ? 1.583 -7.582 -16.509 1.00 96.69 171 TRP A N 1
ATOM 1305 C CA . TRP A 1 171 ? 1.032 -6.428 -15.803 1.00 96.69 171 TRP A CA 1
ATOM 1306 C C . TRP A 1 171 ? -0.478 -6.266 -16.015 1.00 96.69 171 TRP A C 1
ATOM 1308 O O . TRP A 1 171 ? -1.179 -5.977 -15.055 1.00 96.69 171 TRP A O 1
ATOM 1318 N N . GLU A 1 172 ? -1.009 -6.529 -17.216 1.00 97.06 172 GLU A N 1
ATOM 1319 C CA . GLU A 1 172 ? -2.449 -6.394 -17.498 1.00 97.06 172 GLU A CA 1
ATOM 1320 C C . GLU A 1 172 ? -3.293 -7.362 -16.660 1.00 97.06 172 GLU A C 1
ATOM 1322 O O . GLU A 1 172 ? -4.343 -6.988 -16.133 1.00 97.06 172 GLU A O 1
ATOM 1327 N N . ARG A 1 173 ? -2.809 -8.600 -16.479 1.00 96.94 173 ARG A N 1
ATOM 1328 C CA . ARG A 1 173 ? -3.475 -9.608 -15.644 1.00 96.94 173 ARG A CA 1
ATOM 1329 C C . ARG A 1 173 ? -3.455 -9.201 -14.174 1.00 96.94 173 ARG A C 1
ATOM 1331 O O . ARG A 1 173 ? -4.482 -9.313 -13.513 1.00 96.94 173 ARG A O 1
ATOM 1338 N N . ALA A 1 174 ? -2.311 -8.735 -13.674 1.00 96.88 174 ALA A N 1
ATOM 1339 C CA . ALA A 1 174 ? -2.178 -8.277 -12.292 1.00 96.88 174 ALA A CA 1
ATOM 1340 C C . ALA A 1 174 ? -3.018 -7.013 -12.036 1.00 96.88 174 ALA A C 1
ATOM 1342 O O . ALA A 1 174 ? -3.759 -6.948 -11.060 1.00 96.88 174 ALA A O 1
ATOM 1343 N N . ALA A 1 175 ? -2.977 -6.043 -12.953 1.00 97.00 175 ALA A N 1
ATOM 1344 C CA . ALA A 1 175 ? -3.761 -4.817 -12.886 1.00 97.00 175 ALA A CA 1
ATOM 1345 C C . ALA A 1 175 ? -5.263 -5.116 -12.858 1.00 97.00 175 ALA A C 1
ATOM 1347 O O . ALA A 1 175 ? -5.971 -4.532 -12.046 1.00 97.00 175 ALA A O 1
ATOM 1348 N N . ALA A 1 176 ? -5.755 -6.052 -13.680 1.00 97.62 176 ALA A N 1
ATOM 1349 C CA . ALA A 1 176 ? -7.175 -6.406 -13.738 1.00 97.62 176 ALA A CA 1
ATOM 1350 C C . ALA A 1 176 ? -7.766 -6.812 -12.373 1.00 97.62 176 ALA A C 1
ATOM 1352 O O . ALA A 1 176 ? -8.944 -6.551 -12.125 1.00 97.62 176 ALA A O 1
ATOM 1353 N N . LEU A 1 177 ? -6.95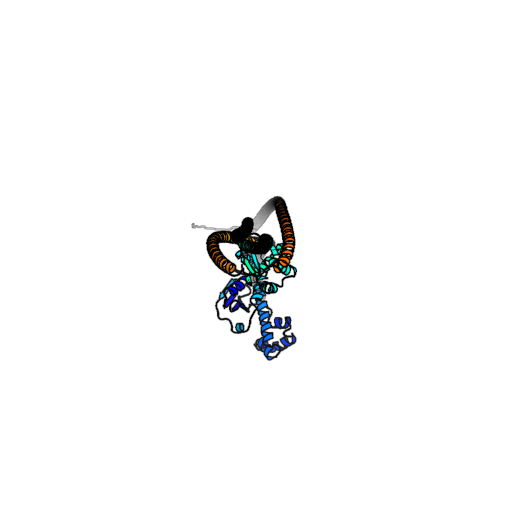4 -7.373 -11.469 1.00 97.12 177 LEU A N 1
ATOM 1354 C CA . LEU A 1 177 ? -7.373 -7.753 -10.114 1.00 97.12 177 LEU A CA 1
ATOM 1355 C C . LEU A 1 177 ? -7.731 -6.547 -9.231 1.00 97.12 177 LEU A C 1
ATOM 1357 O O . LEU A 1 177 ? -8.531 -6.682 -8.310 1.00 97.12 177 LEU A O 1
ATOM 1361 N N . PHE A 1 178 ? -7.206 -5.359 -9.543 1.00 97.00 178 PHE A N 1
ATOM 1362 C CA . PHE A 1 178 ? -7.541 -4.107 -8.860 1.00 97.00 178 PHE A CA 1
ATOM 1363 C C . PHE A 1 178 ? -8.730 -3.373 -9.494 1.00 97.00 178 PHE A C 1
ATOM 1365 O O . PHE A 1 178 ? -9.123 -2.324 -8.984 1.00 97.00 178 PHE A O 1
ATOM 1372 N N . ALA A 1 179 ? -9.296 -3.895 -10.590 1.00 97.06 179 ALA A N 1
ATOM 1373 C CA . ALA A 1 179 ? -10.356 -3.260 -11.377 1.00 97.06 179 ALA A CA 1
ATOM 1374 C C . ALA A 1 179 ? -10.046 -1.787 -11.745 1.00 97.06 179 ALA A C 1
ATOM 1376 O O . ALA A 1 179 ? -10.785 -0.882 -11.350 1.00 97.06 179 ALA A O 1
ATOM 1377 N N . PRO A 1 180 ? -8.945 -1.515 -12.474 1.00 97.06 180 PRO A N 1
ATOM 1378 C CA . PRO A 1 180 ? -8.499 -0.160 -12.740 1.00 97.06 180 PRO A CA 1
ATOM 1379 C C . PRO A 1 180 ? -9.491 0.588 -13.628 1.00 97.06 180 PRO A C 1
ATOM 1381 O O . PRO A 1 180 ? -10.022 0.040 -14.609 1.00 97.06 180 PRO A O 1
ATOM 1384 N N . SER A 1 181 ? -9.700 1.862 -13.301 1.00 97.62 181 SER A N 1
ATOM 1385 C CA . SER A 1 181 ? -10.468 2.784 -14.142 1.00 97.62 181 SER A CA 1
ATOM 1386 C C . SER A 1 181 ? -9.797 2.979 -15.509 1.00 97.62 181 SER A C 1
ATOM 1388 O O . SER A 1 181 ? -8.604 2.721 -15.669 1.00 97.62 181 SER A O 1
ATOM 1390 N N . ASP A 1 182 ? -10.530 3.463 -16.515 1.00 97.50 182 ASP A N 1
ATOM 1391 C CA . ASP A 1 182 ? -9.949 3.711 -17.848 1.00 97.50 182 ASP A CA 1
ATOM 1392 C C . ASP A 1 182 ? -8.798 4.732 -17.795 1.00 97.50 182 ASP A C 1
ATOM 1394 O O . ASP A 1 182 ? -7.808 4.614 -18.521 1.00 97.50 182 ASP A O 1
ATOM 1398 N N . LYS A 1 183 ? -8.889 5.695 -16.867 1.00 97.06 183 LYS A N 1
ATOM 1399 C CA . LYS A 1 183 ? -7.819 6.654 -16.578 1.00 97.06 183 LYS A CA 1
ATOM 1400 C C . LYS A 1 183 ? -6.585 5.963 -15.995 1.00 97.06 183 LYS A C 1
ATOM 1402 O O . LYS A 1 183 ? -5.484 6.198 -16.479 1.00 97.06 183 LYS A O 1
ATOM 1407 N N . GLU A 1 184 ? -6.768 5.087 -15.006 1.00 97.75 184 GLU A N 1
ATOM 1408 C CA . GLU A 1 184 ? -5.680 4.289 -14.418 1.00 97.75 184 GLU A CA 1
ATOM 1409 C C . GLU A 1 184 ? -5.015 3.387 -15.461 1.00 97.75 184 GLU A C 1
ATOM 1411 O O . GLU A 1 184 ? -3.792 3.326 -15.519 1.00 97.75 184 GLU A O 1
ATOM 1416 N N . ARG A 1 185 ? -5.793 2.735 -16.336 1.00 97.62 185 ARG A N 1
ATOM 1417 C CA . ARG A 1 185 ? -5.239 1.913 -17.425 1.00 97.62 185 ARG A CA 1
ATOM 1418 C C . ARG A 1 185 ? -4.427 2.741 -18.408 1.00 97.62 185 ARG A C 1
ATOM 1420 O O . ARG A 1 185 ? -3.337 2.329 -18.784 1.00 97.62 185 ARG A O 1
ATOM 1427 N N . THR A 1 186 ? -4.934 3.909 -18.800 1.00 96.38 186 THR A N 1
ATOM 1428 C CA . THR A 1 186 ? -4.207 4.832 -19.685 1.00 96.38 186 THR A CA 1
ATOM 1429 C C . THR A 1 186 ? -2.885 5.260 -19.047 1.00 96.38 186 THR A C 1
ATOM 1431 O O . THR A 1 186 ? -1.850 5.215 -19.710 1.00 96.38 186 THR A O 1
ATOM 1434 N N . ALA A 1 187 ? -2.905 5.582 -17.749 1.00 95.69 187 ALA A N 1
ATOM 1435 C CA . ALA A 1 187 ? -1.702 5.938 -17.008 1.00 95.69 187 ALA A CA 1
ATOM 1436 C C . ALA A 1 187 ? -0.692 4.784 -16.939 1.00 95.69 187 ALA A C 1
ATOM 1438 O O . ALA A 1 187 ? 0.486 4.984 -17.219 1.00 95.69 187 ALA A O 1
ATOM 1439 N N . LEU A 1 188 ? -1.159 3.561 -16.667 1.00 96.31 188 LEU A N 1
ATOM 1440 C CA . LEU A 1 188 ? -0.323 2.358 -16.671 1.00 96.31 188 LEU A CA 1
ATOM 1441 C C . LEU A 1 188 ? 0.253 2.039 -18.063 1.00 96.31 188 LEU A C 1
ATOM 1443 O O . LEU A 1 188 ? 1.393 1.601 -18.165 1.00 96.31 188 LEU A O 1
ATOM 1447 N N . HIS A 1 189 ? -0.470 2.302 -19.154 1.00 95.06 189 HIS A N 1
ATOM 1448 C CA . HIS A 1 189 ? 0.079 2.132 -20.505 1.00 95.06 189 HIS A CA 1
ATOM 1449 C C . HIS A 1 189 ? 1.204 3.124 -20.813 1.00 95.06 189 HIS A C 1
ATOM 1451 O O . HIS A 1 189 ? 2.208 2.734 -21.406 1.00 95.06 189 HIS A O 1
ATOM 1457 N N . ALA A 1 190 ? 1.066 4.384 -20.393 1.00 88.94 190 ALA A N 1
ATOM 1458 C CA . ALA A 1 190 ? 2.145 5.367 -20.499 1.00 88.94 190 ALA A CA 1
ATOM 1459 C C . ALA A 1 190 ? 3.349 5.008 -19.605 1.00 88.94 190 ALA A C 1
ATOM 1461 O O . ALA A 1 190 ? 4.475 5.401 -19.888 1.00 88.94 190 ALA A O 1
ATOM 1462 N N . PHE A 1 191 ? 3.106 4.219 -18.559 1.00 87.50 191 PHE A N 1
ATOM 1463 C CA . PHE A 1 191 ? 4.084 3.726 -17.593 1.00 87.50 191 PHE A CA 1
ATOM 1464 C C . PHE A 1 191 ? 4.818 2.444 -18.029 1.00 87.50 191 PHE A C 1
ATOM 1466 O O . PHE A 1 191 ? 5.645 1.916 -17.288 1.00 87.50 191 PHE A O 1
ATOM 1473 N N . LYS A 1 192 ? 4.509 1.904 -19.216 1.00 90.75 192 LYS A N 1
ATOM 1474 C CA . LYS A 1 192 ? 4.953 0.568 -19.636 1.00 90.75 192 LYS A CA 1
ATOM 1475 C C . LYS A 1 192 ? 6.473 0.385 -19.608 1.00 90.75 192 LYS A C 1
ATOM 1477 O O . LYS A 1 192 ? 6.941 -0.648 -19.133 1.00 90.75 192 LYS A O 1
ATOM 1482 N N . ASP A 1 193 ? 7.221 1.367 -20.104 1.00 85.38 193 ASP A N 1
ATOM 1483 C CA . ASP A 1 193 ? 8.668 1.230 -20.288 1.00 85.38 193 ASP A CA 1
ATOM 1484 C C . ASP A 1 193 ? 9.439 1.380 -18.971 1.00 85.38 193 ASP A C 1
ATOM 1486 O O . ASP A 1 193 ? 10.386 0.635 -18.726 1.00 85.38 193 ASP A O 1
ATOM 1490 N N . SER A 1 194 ? 9.033 2.334 -18.131 1.00 89.94 194 SER A N 1
ATOM 1491 C CA . SER A 1 194 ? 9.557 2.577 -16.782 1.00 89.94 194 SER A CA 1
ATOM 1492 C C . SER A 1 194 ? 8.953 3.866 -16.212 1.00 89.94 194 SER A C 1
ATOM 1494 O O . SER A 1 194 ? 8.823 4.841 -16.953 1.00 89.94 194 SER A O 1
ATOM 1496 N N . GLY A 1 195 ? 8.722 3.938 -14.905 1.00 90.75 195 GLY A N 1
ATOM 1497 C CA . GLY A 1 195 ? 8.519 5.217 -14.212 1.00 90.75 195 GLY A CA 1
ATOM 1498 C C . GLY A 1 195 ? 8.416 5.062 -12.696 1.00 90.75 195 GLY A C 1
ATOM 1499 O O . GLY A 1 195 ? 8.564 3.960 -12.169 1.00 90.75 195 GLY A O 1
ATOM 1500 N N . SER A 1 196 ? 8.124 6.141 -11.975 1.00 92.06 196 SER A N 1
ATOM 1501 C CA . SER A 1 196 ? 7.789 6.105 -10.546 1.00 92.06 196 SER A CA 1
ATOM 1502 C C . SER A 1 196 ? 6.273 6.151 -10.309 1.00 92.06 196 SER A C 1
ATOM 1504 O O . SER A 1 196 ? 5.495 6.620 -11.136 1.00 92.06 196 SER A O 1
ATOM 1506 N N . TRP A 1 197 ? 5.801 5.715 -9.141 1.00 92.69 197 TRP A N 1
ATOM 1507 C CA . TRP A 1 197 ? 4.378 5.861 -8.799 1.00 92.69 197 TRP A CA 1
ATOM 1508 C C . TRP A 1 197 ? 3.911 7.335 -8.824 1.00 92.69 197 TRP A C 1
ATOM 1510 O O . TRP A 1 197 ? 2.729 7.596 -9.048 1.00 92.69 197 TRP A O 1
ATOM 1520 N N . GLU A 1 198 ? 4.823 8.305 -8.668 1.00 92.44 198 GLU A N 1
ATOM 1521 C CA . GLU A 1 198 ? 4.538 9.739 -8.814 1.00 92.44 198 GLU A CA 1
ATOM 1522 C C . GLU A 1 198 ? 4.151 10.104 -10.253 1.00 92.44 198 GLU A C 1
ATOM 1524 O O . GLU A 1 198 ? 3.331 10.999 -10.453 1.00 92.44 198 GLU A O 1
ATOM 1529 N N . ASP A 1 199 ? 4.657 9.383 -11.259 1.00 91.56 199 ASP A N 1
ATOM 1530 C CA . ASP A 1 199 ? 4.269 9.585 -12.657 1.00 91.56 199 ASP A CA 1
ATOM 1531 C C . ASP A 1 199 ? 2.794 9.219 -12.880 1.00 91.56 199 ASP A C 1
ATOM 1533 O O . ASP A 1 199 ? 2.089 9.893 -13.634 1.00 91.56 199 ASP A O 1
ATOM 1537 N N . LEU A 1 200 ? 2.277 8.204 -12.173 1.00 94.25 200 LEU A N 1
ATOM 1538 C CA . LEU A 1 200 ? 0.841 7.895 -12.183 1.00 94.25 200 LEU A CA 1
ATOM 1539 C C . LEU A 1 200 ? 0.031 9.044 -11.562 1.00 94.25 200 LEU A C 1
ATOM 1541 O O . LEU A 1 200 ? -1.028 9.407 -12.082 1.00 94.25 200 LEU A O 1
ATOM 1545 N N . VAL A 1 201 ? 0.545 9.659 -10.491 1.00 94.88 201 VAL A N 1
ATOM 1546 C CA . VAL A 1 201 ? -0.074 10.837 -9.859 1.00 94.88 201 VAL A CA 1
ATOM 1547 C C . VAL A 1 201 ? -0.046 12.046 -10.792 1.00 94.88 201 VAL A C 1
ATOM 1549 O O . VAL A 1 201 ? -1.058 12.735 -10.930 1.00 94.88 201 VAL A O 1
ATOM 1552 N N . ALA A 1 202 ? 1.061 12.275 -11.501 1.00 92.75 202 ALA A N 1
ATOM 1553 C CA . ALA A 1 202 ? 1.184 13.332 -12.505 1.00 92.75 202 ALA A CA 1
ATOM 1554 C C . ALA A 1 202 ? 0.191 13.146 -13.668 1.00 92.75 202 ALA A C 1
ATOM 1556 O O . ALA A 1 202 ? -0.322 14.123 -14.215 1.00 92.75 202 ALA A O 1
ATOM 1557 N N . GLN A 1 203 ? -0.162 11.897 -13.988 1.00 95.31 203 GLN A N 1
ATOM 1558 C CA . GLN A 1 203 ? -1.224 11.547 -14.941 1.00 95.31 203 GLN A CA 1
ATOM 1559 C C . GLN A 1 203 ? -2.640 11.590 -14.333 1.00 95.31 203 GLN A C 1
ATOM 1561 O O . GLN A 1 203 ? -3.644 11.272 -14.979 1.00 95.31 203 GLN A O 1
ATOM 1566 N N . GLY A 1 204 ? -2.752 12.054 -13.089 1.00 95.88 204 GLY A N 1
ATOM 1567 C CA . GLY A 1 204 ? -3.998 12.321 -12.388 1.00 95.88 204 GLY A CA 1
ATOM 1568 C C . GLY A 1 204 ? -4.641 11.094 -11.745 1.00 95.88 204 GLY A C 1
ATOM 1569 O O . GLY A 1 204 ? -5.846 11.133 -11.477 1.00 95.88 204 GLY A O 1
ATOM 1570 N N . VAL A 1 205 ? -3.895 10.009 -11.532 1.00 96.94 205 VAL A N 1
ATOM 1571 C CA . VAL A 1 205 ? -4.323 8.937 -10.624 1.00 96.94 205 VAL A CA 1
ATOM 1572 C C . VAL A 1 205 ? -4.262 9.471 -9.190 1.00 96.94 205 VAL A C 1
ATOM 1574 O O . VAL A 1 205 ? -3.365 10.232 -8.836 1.00 96.94 205 VAL A O 1
ATOM 1577 N N . GLU A 1 206 ? -5.246 9.122 -8.365 1.00 97.12 206 GLU A N 1
ATOM 1578 C CA . GLU A 1 206 ? -5.270 9.537 -6.960 1.00 97.12 206 GLU A CA 1
ATOM 1579 C C . GLU A 1 206 ? -4.029 8.976 -6.218 1.00 97.12 206 GLU A C 1
ATOM 1581 O O . GLU A 1 206 ? -3.674 7.822 -6.465 1.00 97.12 206 GLU A O 1
ATOM 1586 N N . PRO A 1 207 ? -3.335 9.751 -5.356 1.00 95.62 207 PRO A N 1
ATOM 1587 C CA . PRO A 1 207 ? -2.054 9.341 -4.767 1.00 95.62 207 PRO A CA 1
ATOM 1588 C C . PRO A 1 207 ? -2.065 7.990 -4.052 1.00 95.62 207 PRO A C 1
ATOM 1590 O O . PRO A 1 207 ? -1.189 7.156 -4.290 1.00 95.62 207 PRO A O 1
ATOM 1593 N N . ARG A 1 208 ? -3.066 7.732 -3.207 1.00 95.31 208 ARG A N 1
ATOM 1594 C CA . ARG A 1 208 ? -3.196 6.447 -2.514 1.00 95.31 208 ARG A CA 1
ATOM 1595 C C . ARG A 1 208 ? -3.421 5.307 -3.506 1.00 95.31 208 ARG A C 1
ATOM 1597 O O . ARG A 1 208 ? -2.783 4.259 -3.414 1.00 95.31 208 ARG A O 1
ATOM 1604 N N . ARG A 1 209 ? -4.268 5.524 -4.510 1.00 97.19 209 ARG A N 1
ATOM 1605 C CA . ARG A 1 209 ? -4.525 4.569 -5.590 1.00 97.19 209 ARG A CA 1
ATOM 1606 C C . ARG A 1 209 ? -3.281 4.284 -6.433 1.00 97.19 209 ARG A C 1
ATOM 1608 O O . ARG A 1 209 ? -3.049 3.124 -6.760 1.00 97.19 209 ARG A O 1
ATOM 1615 N N . ALA A 1 210 ? -2.480 5.298 -6.755 1.00 96.56 210 ALA A N 1
ATOM 1616 C CA . ALA A 1 210 ? -1.220 5.149 -7.481 1.00 96.56 210 ALA A CA 1
ATOM 1617 C C . ALA A 1 210 ? -0.235 4.271 -6.698 1.00 96.56 210 ALA A C 1
ATOM 1619 O O . ALA A 1 210 ? 0.259 3.284 -7.242 1.00 96.56 210 ALA A O 1
ATOM 1620 N N . ARG A 1 211 ? -0.039 4.556 -5.402 1.00 96.06 211 ARG A N 1
ATOM 1621 C CA . ARG A 1 211 ? 0.804 3.740 -4.513 1.00 96.06 211 ARG A CA 1
ATOM 1622 C C . ARG A 1 211 ? 0.317 2.291 -4.444 1.00 96.06 211 ARG A C 1
ATOM 1624 O O . ARG A 1 211 ? 1.093 1.369 -4.683 1.00 96.06 211 ARG A O 1
ATOM 1631 N N . MET A 1 212 ? -0.978 2.083 -4.202 1.00 97.44 212 MET A N 1
ATOM 1632 C CA . MET A 1 212 ? -1.580 0.747 -4.143 1.00 97.44 212 MET A CA 1
ATOM 1633 C C . MET A 1 212 ? -1.423 -0.022 -5.467 1.00 97.44 212 MET A C 1
ATOM 1635 O O . MET A 1 212 ? -1.090 -1.204 -5.433 1.00 97.44 212 MET A O 1
ATOM 1639 N N . LEU A 1 213 ? -1.613 0.619 -6.630 1.00 97.56 213 LEU A N 1
ATOM 1640 C CA . LEU A 1 213 ? -1.422 -0.027 -7.937 1.00 97.56 213 LEU A CA 1
ATOM 1641 C C . LEU A 1 213 ? 0.043 -0.412 -8.158 1.00 97.56 213 LEU A C 1
ATOM 1643 O O . LEU A 1 213 ? 0.320 -1.543 -8.544 1.00 97.56 213 LEU A O 1
ATOM 1647 N N . SER A 1 214 ? 0.979 0.495 -7.884 1.00 96.56 214 SER A N 1
ATOM 1648 C CA . SER A 1 214 ? 2.415 0.244 -8.025 1.00 96.56 214 SER A CA 1
ATOM 1649 C C . SER A 1 214 ? 2.899 -0.883 -7.107 1.00 96.56 214 SER A C 1
ATOM 1651 O O . SER A 1 214 ? 3.541 -1.825 -7.573 1.00 96.56 214 SER A O 1
ATOM 1653 N N . ALA A 1 215 ? 2.530 -0.837 -5.824 1.00 97.06 215 ALA A N 1
ATOM 1654 C CA . ALA A 1 215 ? 2.857 -1.871 -4.845 1.00 97.06 215 ALA A CA 1
ATOM 1655 C C . ALA A 1 215 ? 2.201 -3.210 -5.205 1.00 97.06 215 ALA A C 1
ATOM 1657 O O . ALA A 1 215 ? 2.834 -4.259 -5.134 1.00 97.06 215 ALA A O 1
ATOM 1658 N N . GLY A 1 216 ? 0.937 -3.176 -5.628 1.00 97.44 216 GLY A N 1
ATOM 1659 C CA . GLY A 1 216 ? 0.183 -4.352 -6.043 1.00 97.44 216 GLY A CA 1
ATOM 1660 C C . GLY A 1 216 ? 0.776 -5.032 -7.272 1.00 97.44 216 GLY A C 1
ATOM 1661 O O . GLY A 1 216 ? 0.943 -6.250 -7.286 1.00 97.44 216 GLY A O 1
ATOM 1662 N N . LEU A 1 217 ? 1.158 -4.252 -8.285 1.00 97.44 217 LEU A N 1
ATOM 1663 C CA . LEU A 1 217 ? 1.841 -4.763 -9.471 1.00 97.44 217 LEU A CA 1
ATOM 1664 C C . LEU A 1 217 ? 3.189 -5.385 -9.113 1.00 97.44 217 LEU A C 1
ATOM 1666 O O . LEU A 1 217 ? 3.499 -6.457 -9.622 1.00 97.44 217 LEU A O 1
ATOM 1670 N N . LEU A 1 218 ? 3.956 -4.778 -8.209 1.00 96.31 218 LEU A N 1
ATOM 1671 C CA . LEU A 1 218 ? 5.188 -5.384 -7.712 1.00 96.31 218 LEU A CA 1
ATOM 1672 C C . LEU A 1 218 ? 4.911 -6.713 -6.986 1.00 96.31 218 LEU A C 1
ATOM 1674 O O . LEU A 1 218 ? 5.519 -7.734 -7.296 1.00 96.31 218 LEU A O 1
ATOM 1678 N N . ALA A 1 219 ? 3.969 -6.716 -6.040 1.00 96.25 219 ALA A N 1
ATOM 1679 C CA . ALA A 1 219 ? 3.649 -7.872 -5.206 1.00 96.25 219 ALA A CA 1
ATOM 1680 C C . ALA A 1 219 ? 3.110 -9.077 -5.999 1.00 96.25 219 ALA A C 1
ATOM 1682 O O . ALA A 1 219 ? 3.209 -10.213 -5.527 1.00 96.25 219 ALA A O 1
ATOM 1683 N N . LEU A 1 220 ? 2.548 -8.824 -7.185 1.00 96.88 220 LEU A N 1
ATOM 1684 C CA . LEU A 1 220 ? 1.947 -9.806 -8.091 1.00 96.88 220 LEU A CA 1
ATOM 1685 C C . LEU A 1 220 ? 2.803 -10.100 -9.333 1.00 96.88 220 LEU A C 1
ATOM 1687 O O . LEU A 1 220 ? 2.304 -10.684 -10.294 1.00 96.88 220 LEU A O 1
ATOM 1691 N N . ASP A 1 221 ? 4.076 -9.693 -9.335 1.00 96.62 221 ASP A N 1
ATOM 1692 C CA . ASP A 1 221 ? 5.014 -9.896 -10.452 1.00 96.62 221 ASP A CA 1
ATOM 1693 C C . ASP A 1 221 ? 4.558 -9.234 -11.778 1.00 96.62 221 ASP A C 1
ATOM 1695 O O . ASP A 1 221 ? 4.985 -9.604 -12.877 1.00 96.62 221 ASP A O 1
ATOM 1699 N N . GLY A 1 222 ? 3.666 -8.245 -11.685 1.00 96.69 222 GLY A N 1
ATOM 1700 C CA . GLY A 1 222 ? 3.213 -7.377 -12.773 1.00 96.69 222 GLY A CA 1
ATOM 1701 C C . GLY A 1 222 ? 4.160 -6.207 -13.053 1.00 96.69 222 GLY A C 1
ATOM 1702 O O . GLY A 1 222 ? 4.067 -5.584 -14.105 1.00 96.69 222 GLY A O 1
ATOM 1703 N N . ALA A 1 223 ? 5.089 -5.917 -12.147 1.00 96.75 223 ALA A N 1
ATOM 1704 C CA . ALA A 1 223 ? 6.151 -4.943 -12.348 1.00 96.75 223 ALA A CA 1
ATOM 1705 C C . ALA A 1 223 ? 7.463 -5.446 -11.744 1.00 96.75 223 ALA A C 1
ATOM 1707 O O . ALA A 1 223 ? 7.466 -6.170 -10.749 1.00 96.75 223 ALA A O 1
ATOM 1708 N N . THR A 1 224 ? 8.576 -5.039 -12.343 1.00 95.50 224 THR A N 1
ATOM 1709 C CA . THR A 1 224 ? 9.925 -5.280 -11.832 1.00 95.50 224 THR A CA 1
ATOM 1710 C C . THR A 1 224 ? 10.583 -3.951 -11.491 1.00 95.50 224 THR A C 1
ATOM 1712 O O . THR A 1 224 ? 10.470 -3.010 -12.281 1.00 95.50 224 THR A O 1
ATOM 1715 N N . PRO A 1 225 ? 11.284 -3.851 -10.354 1.00 95.06 225 PRO A N 1
ATOM 1716 C CA . PRO A 1 225 ? 12.023 -2.648 -10.028 1.00 95.06 225 PRO A CA 1
ATOM 1717 C C . PRO A 1 225 ? 13.269 -2.544 -10.911 1.00 95.06 225 PRO A C 1
ATOM 1719 O O . PRO A 1 225 ? 13.965 -3.534 -11.131 1.00 95.06 225 PRO A O 1
ATOM 1722 N N . VAL A 1 226 ? 13.539 -1.343 -11.409 1.00 92.88 226 VAL A N 1
ATOM 1723 C CA . VAL A 1 226 ? 14.666 -1.016 -12.285 1.00 92.88 226 VAL A CA 1
ATOM 1724 C C . VAL A 1 226 ? 15.337 0.247 -11.761 1.00 92.88 226 VAL A C 1
ATOM 1726 O O . VAL A 1 226 ? 14.669 1.187 -11.327 1.00 92.88 226 VAL A O 1
ATOM 1729 N N . ASP A 1 227 ? 16.665 0.268 -11.767 1.00 85.56 227 ASP A N 1
ATOM 1730 C CA . ASP A 1 227 ? 17.417 1.472 -11.434 1.00 85.56 227 ASP A CA 1
ATOM 1731 C C . ASP A 1 227 ? 17.212 2.527 -12.546 1.00 85.56 227 ASP A C 1
ATOM 1733 O O . ASP A 1 227 ? 17.437 2.209 -13.717 1.00 85.56 227 ASP A O 1
ATOM 1737 N N . PRO A 1 228 ? 16.783 3.767 -12.232 1.00 76.44 228 PRO A N 1
ATOM 1738 C CA . PRO A 1 228 ? 16.562 4.807 -13.238 1.00 76.44 228 PRO A CA 1
ATOM 1739 C C . PRO A 1 228 ? 17.812 5.105 -14.070 1.00 76.44 228 PRO A C 1
ATOM 1741 O O . PRO A 1 228 ? 17.716 5.405 -15.262 1.00 76.44 228 PRO A O 1
ATOM 1744 N N . HIS A 1 229 ? 18.992 5.022 -13.449 1.00 73.69 229 HIS A N 1
ATOM 1745 C CA . HIS A 1 229 ? 20.269 5.233 -14.115 1.00 73.69 229 HIS A CA 1
ATOM 1746 C C . HIS A 1 229 ? 20.559 4.092 -15.088 1.00 73.69 229 HIS A C 1
ATOM 1748 O O . HIS A 1 229 ? 20.881 4.342 -16.248 1.00 73.69 229 HIS A O 1
ATOM 1754 N N . GLU A 1 230 ? 20.394 2.846 -14.639 1.00 78.31 230 GLU A N 1
ATOM 1755 C CA . GLU A 1 230 ? 20.603 1.668 -15.484 1.00 78.31 230 GLU A CA 1
ATOM 1756 C C . GLU A 1 230 ? 19.610 1.629 -16.650 1.00 78.31 230 GLU A C 1
ATOM 1758 O O . GLU A 1 230 ? 20.026 1.393 -17.779 1.00 78.31 230 GLU A O 1
ATOM 1763 N N . ASP A 1 231 ? 18.335 1.950 -16.415 1.00 81.94 231 ASP A N 1
ATOM 1764 C CA . ASP A 1 231 ? 17.309 2.057 -17.458 1.00 81.94 231 ASP A CA 1
ATOM 1765 C C . ASP A 1 231 ? 17.648 3.145 -18.488 1.00 81.94 231 ASP A C 1
ATOM 1767 O O . ASP A 1 231 ? 17.588 2.910 -19.698 1.00 81.94 231 ASP A O 1
ATOM 1771 N N . THR A 1 232 ? 18.070 4.326 -18.023 1.00 76.19 232 THR A N 1
ATOM 1772 C CA . THR A 1 232 ? 18.477 5.431 -18.904 1.00 76.19 232 THR A CA 1
ATOM 1773 C C . THR A 1 232 ? 19.711 5.055 -19.725 1.00 76.19 232 THR A C 1
ATOM 1775 O O . THR A 1 232 ? 19.750 5.308 -20.931 1.00 76.19 232 THR A O 1
ATOM 1778 N N . LEU A 1 233 ? 20.706 4.407 -19.110 1.00 74.00 233 LEU A N 1
ATOM 1779 C CA . LEU A 1 233 ? 21.894 3.910 -19.803 1.00 74.00 233 LEU A CA 1
ATOM 1780 C C . LEU A 1 233 ? 21.565 2.789 -20.787 1.00 74.00 233 LEU A C 1
ATOM 1782 O O . LEU A 1 233 ? 22.107 2.775 -21.890 1.00 74.00 233 LEU A O 1
ATOM 1786 N N . GLU A 1 234 ? 20.692 1.853 -20.419 1.00 81.56 234 GLU A N 1
ATOM 1787 C CA . GLU A 1 234 ? 20.232 0.771 -21.289 1.00 81.56 234 GLU A CA 1
ATOM 1788 C C . GLU A 1 234 ? 19.557 1.359 -22.535 1.00 81.56 234 GLU A C 1
ATOM 1790 O O . GLU A 1 234 ? 19.938 1.022 -23.659 1.00 81.56 234 GLU A O 1
ATOM 1795 N N . LYS A 1 235 ? 18.646 2.324 -22.352 1.00 80.00 235 LYS A N 1
ATOM 1796 C CA . LYS A 1 235 ? 17.994 3.060 -23.445 1.00 80.00 235 LYS A CA 1
ATOM 1797 C C . LYS A 1 235 ? 19.004 3.825 -24.301 1.00 80.00 235 LYS A C 1
ATOM 1799 O O . LYS A 1 235 ? 18.967 3.710 -25.526 1.00 80.00 235 LYS A O 1
ATOM 1804 N N . ALA A 1 236 ? 19.943 4.547 -23.689 1.00 72.62 236 ALA A N 1
ATOM 1805 C CA . ALA A 1 236 ? 20.978 5.289 -24.409 1.00 72.62 236 ALA A CA 1
ATOM 1806 C C . ALA A 1 236 ? 21.897 4.364 -25.223 1.00 72.62 236 ALA A C 1
ATOM 1808 O O . ALA A 1 236 ? 22.184 4.652 -26.383 1.00 72.62 236 ALA A O 1
ATOM 1809 N N . ARG A 1 237 ? 22.304 3.217 -24.664 1.00 79.94 237 ARG A N 1
ATOM 1810 C CA . ARG A 1 237 ? 23.081 2.184 -25.371 1.00 79.94 237 ARG A CA 1
ATOM 1811 C C . ARG A 1 237 ? 22.301 1.605 -26.543 1.00 79.94 237 ARG A C 1
ATOM 1813 O O . ARG A 1 237 ? 22.878 1.364 -27.602 1.00 79.94 237 ARG A O 1
ATOM 1820 N N . LEU A 1 238 ? 20.999 1.393 -26.374 1.00 80.69 238 LEU A N 1
ATOM 1821 C CA . LEU A 1 238 ? 20.135 0.865 -27.423 1.00 80.69 238 LEU A CA 1
ATOM 1822 C C . LEU A 1 238 ? 19.983 1.872 -28.574 1.00 80.69 238 LEU A C 1
ATOM 1824 O O . LEU A 1 238 ? 20.119 1.484 -29.734 1.00 80.69 238 LEU A O 1
ATOM 1828 N N . VAL A 1 239 ? 19.819 3.162 -28.265 1.00 75.75 239 VAL A N 1
ATOM 1829 C CA . VAL A 1 239 ? 19.826 4.254 -29.255 1.00 75.75 239 VAL A CA 1
ATOM 1830 C C . VAL A 1 239 ? 21.192 4.379 -29.934 1.00 75.75 239 VAL A C 1
ATOM 1832 O O . VAL A 1 239 ? 21.257 4.420 -31.159 1.00 75.75 239 VAL A O 1
ATOM 1835 N N . ALA A 1 240 ? 22.293 4.368 -29.178 1.00 68.75 240 ALA A N 1
ATOM 1836 C CA . ALA A 1 240 ? 23.646 4.433 -29.731 1.00 68.75 240 ALA A CA 1
ATOM 1837 C C . ALA A 1 240 ? 23.918 3.267 -30.694 1.00 68.75 240 ALA A C 1
ATOM 1839 O O . ALA A 1 240 ? 24.425 3.476 -31.794 1.00 68.75 240 ALA A O 1
ATOM 1840 N N . LYS A 1 241 ? 23.489 2.051 -30.335 1.00 77.50 241 LYS A N 1
ATOM 1841 C CA . LYS A 1 241 ? 23.580 0.870 -31.199 1.00 77.50 241 LYS A CA 1
ATOM 1842 C C . LYS A 1 241 ? 22.737 1.009 -32.470 1.00 77.50 241 LYS A C 1
ATOM 1844 O O . LYS A 1 241 ? 23.176 0.583 -33.534 1.00 77.50 241 LYS A O 1
ATOM 1849 N N . GLN A 1 242 ? 21.543 1.600 -32.385 1.00 78.81 242 GLN A N 1
ATOM 1850 C CA . GLN A 1 242 ? 20.716 1.888 -33.564 1.00 78.81 242 GLN A CA 1
ATOM 1851 C C . GLN A 1 242 ? 21.379 2.921 -34.485 1.00 78.81 242 GLN A C 1
ATOM 1853 O O . GLN A 1 242 ? 21.387 2.734 -35.701 1.00 78.81 242 GLN A O 1
ATOM 1858 N N . VAL A 1 243 ? 21.973 3.975 -33.919 1.00 72.69 243 VAL A N 1
ATOM 1859 C CA . VAL A 1 243 ? 22.725 4.990 -34.671 1.00 72.69 243 VAL A CA 1
ATOM 1860 C C . VAL A 1 243 ? 23.950 4.372 -35.346 1.00 72.69 243 VAL A C 1
ATOM 1862 O O . VAL A 1 243 ? 24.175 4.614 -36.531 1.00 72.69 243 VAL A O 1
ATOM 1865 N N . GLU A 1 244 ? 24.705 3.529 -34.638 1.00 70.69 244 GLU A N 1
ATOM 1866 C CA . GLU A 1 244 ? 25.862 2.824 -35.196 1.00 70.69 244 GLU A CA 1
ATOM 1867 C C . GLU A 1 244 ? 25.452 1.899 -36.347 1.00 70.69 244 GLU A C 1
ATOM 1869 O O . GLU A 1 244 ? 26.042 1.966 -37.426 1.00 70.69 244 GLU A O 1
ATOM 1874 N N . LEU A 1 245 ? 24.409 1.082 -36.156 1.00 80.12 245 LEU A N 1
ATOM 1875 C CA . LEU A 1 245 ? 23.893 0.196 -37.200 1.00 80.12 245 LEU A CA 1
ATOM 1876 C C . LEU A 1 245 ? 23.485 1.002 -38.441 1.00 80.12 245 LEU A C 1
ATOM 1878 O O . LEU A 1 245 ? 23.854 0.654 -39.562 1.00 80.12 245 LEU A O 1
ATOM 1882 N N . ARG A 1 246 ? 22.799 2.133 -38.245 1.00 75.44 246 ARG A N 1
ATOM 1883 C CA . ARG A 1 246 ? 22.386 3.012 -39.341 1.00 75.44 246 ARG A CA 1
ATOM 1884 C C . ARG A 1 246 ? 23.575 3.660 -40.054 1.00 75.44 246 ARG A C 1
ATOM 1886 O O . ARG A 1 246 ? 23.564 3.790 -41.277 1.00 75.44 246 ARG A O 1
ATOM 1893 N N . ALA A 1 247 ? 24.615 4.046 -39.319 1.00 67.69 247 ALA A N 1
ATOM 1894 C CA . ALA A 1 247 ? 25.846 4.578 -39.897 1.00 67.69 247 ALA A CA 1
ATOM 1895 C C . ALA A 1 247 ? 26.601 3.513 -40.710 1.00 67.69 247 ALA A C 1
ATOM 1897 O O . ALA A 1 247 ? 27.099 3.812 -41.798 1.00 67.69 247 ALA A O 1
ATOM 1898 N N . GLN A 1 248 ? 26.641 2.267 -40.227 1.00 73.12 248 GLN A N 1
ATOM 1899 C CA . GLN A 1 248 ? 27.214 1.134 -40.956 1.00 73.12 248 GLN A CA 1
ATOM 1900 C C . GLN A 1 248 ? 26.452 0.868 -42.261 1.00 73.12 248 GLN A C 1
ATOM 1902 O O . GLN A 1 248 ? 27.086 0.713 -43.307 1.00 73.12 248 GLN A O 1
ATOM 1907 N N . GLU A 1 249 ? 25.115 0.881 -42.229 1.00 79.12 249 GLU A N 1
ATOM 1908 C CA . GLU A 1 249 ? 24.267 0.765 -43.425 1.00 79.12 249 GLU A CA 1
ATOM 1909 C C . GLU A 1 249 ? 24.609 1.850 -44.460 1.00 79.12 249 GLU A C 1
ATOM 1911 O O . GLU A 1 249 ? 24.948 1.531 -45.602 1.00 79.12 249 GLU A O 1
ATOM 1916 N N . LEU A 1 250 ? 24.636 3.123 -44.048 1.00 73.19 250 LEU A N 1
ATOM 1917 C CA . LEU A 1 250 ? 24.963 4.253 -44.928 1.00 73.19 250 LEU A CA 1
ATOM 1918 C C . LEU A 1 250 ? 26.398 4.184 -45.480 1.00 73.19 250 LEU A C 1
ATOM 1920 O O . LEU A 1 250 ? 26.656 4.543 -46.635 1.00 73.19 250 LEU A O 1
ATOM 1924 N N . ALA A 1 251 ? 27.357 3.725 -44.672 1.00 67.94 251 ALA A N 1
ATOM 1925 C CA . ALA A 1 251 ? 28.737 3.532 -45.103 1.00 67.94 251 ALA A CA 1
ATOM 1926 C C . ALA A 1 251 ? 28.847 2.415 -46.151 1.00 67.94 251 ALA A C 1
ATOM 1928 O O . ALA A 1 251 ? 29.558 2.575 -47.147 1.00 67.94 251 ALA A O 1
ATOM 1929 N N . HIS A 1 252 ? 28.118 1.311 -45.966 1.00 73.50 252 HIS A N 1
ATOM 1930 C CA . HIS A 1 252 ? 28.043 0.223 -46.939 1.00 73.50 252 HIS A CA 1
ATOM 1931 C C . HIS A 1 252 ? 27.392 0.659 -48.253 1.00 73.50 252 HIS A C 1
ATOM 1933 O O . HIS A 1 252 ? 27.917 0.341 -49.323 1.00 73.50 252 HIS A O 1
ATOM 1939 N N . GLU A 1 253 ? 26.297 1.414 -48.196 1.00 76.19 253 GLU A N 1
ATOM 1940 C CA . GLU A 1 253 ? 25.638 1.967 -49.384 1.00 76.19 253 GLU A CA 1
ATOM 1941 C C . GLU A 1 253 ? 26.581 2.878 -50.184 1.00 76.19 253 GLU A C 1
ATOM 1943 O O . GLU A 1 253 ? 26.716 2.734 -51.402 1.00 76.19 253 GLU A O 1
ATOM 1948 N N . ARG A 1 254 ? 27.316 3.770 -49.508 1.00 73.00 254 ARG A N 1
ATOM 1949 C CA . ARG A 1 254 ? 28.278 4.664 -50.171 1.00 73.00 254 ARG A CA 1
ATOM 1950 C C . ARG A 1 254 ? 29.497 3.924 -50.720 1.00 73.00 254 ARG A C 1
ATOM 1952 O O . ARG A 1 254 ? 29.967 4.276 -51.799 1.00 73.00 254 ARG A O 1
ATOM 1959 N N . ALA A 1 255 ? 29.999 2.911 -50.015 1.00 69.19 255 ALA A N 1
ATOM 1960 C CA . ALA A 1 255 ? 31.094 2.081 -50.509 1.00 69.19 255 ALA A CA 1
ATOM 1961 C C . ALA A 1 255 ? 30.694 1.360 -51.803 1.00 69.19 255 ALA A C 1
ATOM 1963 O O . ALA A 1 255 ? 31.415 1.459 -52.791 1.00 69.19 255 ALA A O 1
ATOM 1964 N N . ARG A 1 256 ? 29.501 0.745 -51.844 1.00 76.12 256 ARG A N 1
ATOM 1965 C CA . ARG A 1 256 ? 28.961 0.112 -53.063 1.00 76.12 256 ARG A CA 1
ATOM 1966 C C . ARG A 1 256 ? 28.864 1.093 -54.227 1.00 76.12 256 ARG A C 1
ATOM 1968 O O . ARG A 1 256 ? 29.186 0.746 -55.359 1.00 76.12 256 ARG A O 1
ATOM 1975 N N . LYS A 1 257 ? 28.448 2.327 -53.945 1.00 75.25 257 LYS A N 1
ATOM 1976 C CA . LYS A 1 257 ? 28.370 3.392 -54.944 1.00 75.25 257 LYS A CA 1
ATOM 1977 C C . LYS A 1 257 ? 29.747 3.749 -55.506 1.00 75.25 257 LYS A C 1
ATOM 1979 O O . LYS A 1 257 ? 29.919 3.779 -56.716 1.00 75.25 257 LYS A O 1
ATOM 1984 N N . LEU A 1 258 ? 30.735 3.976 -54.645 1.00 71.12 258 LEU A N 1
ATOM 1985 C CA . LEU A 1 258 ? 32.088 4.326 -55.082 1.00 71.12 258 LEU A CA 1
ATOM 1986 C C . LEU A 1 258 ? 32.788 3.160 -55.797 1.00 71.12 258 LEU A C 1
ATOM 1988 O O . LEU A 1 258 ? 33.500 3.392 -56.768 1.00 71.12 258 LEU A O 1
ATOM 1992 N N . GLU A 1 259 ? 32.549 1.914 -55.378 1.00 72.62 259 GLU A N 1
ATOM 1993 C CA . GLU A 1 259 ? 33.007 0.723 -56.105 1.00 72.62 259 GLU A CA 1
ATOM 1994 C C . GLU A 1 259 ? 32.410 0.678 -57.516 1.00 72.62 259 GLU A C 1
ATOM 1996 O O . GLU A 1 259 ? 33.140 0.487 -58.487 1.00 72.62 259 GLU A O 1
ATOM 2001 N N . ALA A 1 260 ? 31.104 0.919 -57.657 1.00 75.94 260 ALA A N 1
ATOM 2002 C CA . ALA A 1 260 ? 30.464 0.991 -58.965 1.00 75.94 260 ALA A CA 1
ATOM 2003 C C . ALA A 1 260 ? 31.027 2.141 -59.830 1.00 75.94 260 ALA A C 1
ATOM 2005 O O . ALA A 1 260 ? 31.229 1.949 -61.031 1.00 75.94 260 ALA A O 1
ATOM 2006 N N . GLU A 1 261 ? 31.353 3.298 -59.237 1.00 75.44 261 GLU A N 1
ATOM 2007 C CA . GLU A 1 261 ? 31.946 4.444 -59.949 1.00 75.44 261 GLU A CA 1
ATOM 2008 C C . GLU A 1 261 ? 33.379 4.125 -60.401 1.00 75.44 261 GLU A C 1
ATOM 2010 O O . GLU A 1 261 ? 33.748 4.372 -61.549 1.00 75.44 261 GLU A O 1
ATOM 2015 N N . ALA A 1 262 ? 34.174 3.484 -59.540 1.00 68.88 262 ALA A N 1
ATOM 2016 C CA . ALA A 1 262 ? 35.517 3.024 -59.876 1.00 68.88 262 ALA A CA 1
ATOM 2017 C C . ALA A 1 262 ? 35.494 1.952 -60.978 1.00 68.88 262 ALA A C 1
ATOM 2019 O O . ALA A 1 262 ? 36.309 1.995 -61.903 1.00 68.88 262 ALA A O 1
ATOM 2020 N N . HIS A 1 263 ? 34.541 1.014 -60.934 1.00 73.56 263 HIS A N 1
ATOM 2021 C CA . HIS A 1 263 ? 34.347 0.024 -61.994 1.00 73.56 263 HIS A CA 1
ATOM 2022 C C . HIS A 1 263 ? 33.928 0.675 -63.324 1.00 73.56 263 HIS A C 1
ATOM 2024 O O . HIS A 1 263 ? 34.401 0.248 -64.384 1.00 73.56 263 HIS A O 1
ATOM 2030 N N . GLN A 1 264 ? 33.109 1.730 -63.292 1.00 74.81 264 GLN A N 1
ATOM 2031 C CA . GLN A 1 264 ? 32.791 2.533 -64.476 1.00 74.81 264 GLN A CA 1
ATOM 2032 C C . GLN A 1 264 ? 34.002 3.256 -65.037 1.00 74.81 264 GLN A C 1
ATOM 2034 O O . GLN A 1 264 ? 34.255 3.156 -66.235 1.00 74.81 264 GLN A O 1
ATOM 2039 N N . GLU A 1 265 ? 34.783 3.940 -64.202 1.00 71.94 265 GLU A N 1
ATOM 2040 C CA . GLU A 1 265 ? 35.968 4.669 -64.651 1.00 71.94 265 GLU A CA 1
ATOM 2041 C C . GLU A 1 265 ? 37.050 3.740 -65.197 1.00 71.94 265 GLU A C 1
ATOM 2043 O O . GLU A 1 265 ? 37.574 3.981 -66.289 1.00 71.94 265 GLU A O 1
ATOM 2048 N N . ALA A 1 266 ? 37.358 2.650 -64.486 1.00 70.06 266 ALA A N 1
ATOM 2049 C CA . ALA A 1 266 ? 38.252 1.601 -64.975 1.00 70.06 266 ALA A CA 1
ATOM 2050 C C . ALA A 1 266 ? 37.735 1.047 -66.306 1.00 70.06 266 ALA A C 1
ATOM 2052 O O . ALA A 1 266 ? 38.494 0.745 -67.234 1.00 70.06 266 ALA A O 1
ATOM 2053 N N . GLY A 1 267 ? 36.414 0.973 -66.423 1.00 74.44 267 GLY A N 1
ATOM 2054 C CA . GLY A 1 267 ? 35.749 0.608 -67.639 1.00 74.44 267 GLY A CA 1
ATOM 2055 C C . GLY A 1 267 ? 35.967 1.585 -68.800 1.00 74.44 267 GLY A C 1
ATOM 2056 O O . GLY A 1 267 ? 36.442 1.196 -69.871 1.00 74.44 267 GLY A O 1
ATOM 2057 N N . ALA A 1 268 ? 35.673 2.862 -68.582 1.00 73.75 268 ALA A N 1
ATOM 2058 C CA . ALA A 1 268 ? 35.881 3.938 -69.539 1.00 73.75 268 ALA A CA 1
ATOM 2059 C C . ALA A 1 268 ? 37.360 4.063 -69.945 1.00 73.75 268 ALA A C 1
ATOM 2061 O O . ALA A 1 268 ? 37.666 4.310 -71.112 1.00 73.75 268 ALA A O 1
ATOM 2062 N N . GLN A 1 269 ? 38.298 3.835 -69.020 1.00 71.50 269 GLN A N 1
ATOM 2063 C CA . GLN A 1 269 ? 39.732 3.799 -69.314 1.00 71.50 269 GLN A CA 1
ATOM 2064 C C . GLN A 1 269 ? 40.114 2.605 -70.194 1.00 71.50 269 GLN A C 1
ATOM 2066 O O . GLN A 1 269 ? 40.846 2.799 -71.165 1.00 71.50 269 GLN A O 1
ATOM 2071 N N . LYS A 1 270 ? 39.581 1.399 -69.935 1.00 73.38 270 LYS A N 1
ATOM 2072 C CA . LYS A 1 270 ? 39.760 0.240 -70.832 1.00 73.38 270 LYS A CA 1
ATOM 2073 C C . LYS A 1 270 ? 39.229 0.528 -72.239 1.00 73.38 270 LYS A C 1
ATOM 2075 O O . LYS A 1 270 ? 39.910 0.201 -73.206 1.00 73.38 270 LYS A O 1
ATOM 2080 N N . ALA A 1 271 ? 38.070 1.181 -72.360 1.00 72.62 271 ALA A N 1
ATOM 2081 C CA . ALA A 1 271 ? 37.509 1.577 -73.656 1.00 72.62 271 ALA A CA 1
ATOM 2082 C C . ALA A 1 271 ? 38.409 2.591 -74.391 1.00 72.62 271 ALA A C 1
ATOM 2084 O O . ALA A 1 271 ? 38.774 2.370 -75.544 1.00 72.62 271 ALA A O 1
ATOM 2085 N N . ARG A 1 272 ? 38.877 3.645 -73.701 1.00 76.56 272 ARG A N 1
ATOM 2086 C CA . ARG A 1 272 ? 39.839 4.623 -74.257 1.00 76.56 272 ARG A CA 1
ATOM 2087 C C . ARG A 1 272 ? 41.164 3.973 -74.667 1.00 76.56 272 ARG A C 1
ATOM 2089 O O . ARG A 1 272 ? 41.739 4.344 -75.688 1.00 76.56 272 ARG A O 1
ATOM 2096 N N . GLY A 1 273 ? 41.645 3.005 -73.885 1.00 72.50 273 GLY A N 1
ATOM 2097 C CA . GLY A 1 273 ? 42.817 2.192 -74.213 1.00 72.50 273 GLY A CA 1
ATOM 2098 C C . GLY A 1 273 ? 42.596 1.346 -75.469 1.00 72.50 273 GLY A C 1
ATOM 2099 O O . GLY A 1 273 ? 43.456 1.325 -76.344 1.00 72.50 273 GLY A O 1
ATOM 2100 N N . GLY A 1 274 ? 41.423 0.723 -75.605 1.00 73.56 274 GLY A N 1
ATOM 2101 C CA . GLY A 1 274 ? 41.006 0.002 -76.812 1.00 73.56 274 GLY A CA 1
ATOM 2102 C C . GLY A 1 274 ? 40.961 0.892 -78.058 1.00 73.56 274 GLY A C 1
ATOM 2103 O O . GLY A 1 274 ? 41.487 0.511 -79.103 1.00 73.56 274 GLY A O 1
ATOM 2104 N N . ASP A 1 275 ? 40.424 2.109 -77.944 1.00 73.06 275 ASP A N 1
ATOM 2105 C CA . ASP A 1 275 ? 40.398 3.089 -79.038 1.00 73.06 275 ASP A CA 1
ATOM 2106 C C . ASP A 1 275 ? 41.802 3.566 -79.439 1.00 73.06 275 ASP A C 1
ATOM 2108 O O . ASP A 1 275 ? 42.100 3.712 -80.629 1.00 73.06 275 ASP A O 1
ATOM 2112 N N . LEU A 1 276 ? 42.689 3.781 -78.462 1.00 69.56 276 LEU A N 1
ATOM 2113 C CA . LEU A 1 276 ? 44.101 4.088 -78.709 1.00 69.56 276 LEU A CA 1
ATOM 2114 C C . LEU A 1 276 ? 44.811 2.933 -79.421 1.00 69.56 276 LEU A C 1
ATOM 2116 O O . LEU A 1 276 ? 45.542 3.178 -80.380 1.00 69.56 276 LEU A O 1
ATOM 2120 N N . LEU A 1 277 ? 44.554 1.688 -79.011 1.00 64.81 277 LEU A N 1
ATOM 2121 C CA . LEU A 1 277 ? 45.089 0.493 -79.669 1.00 64.81 277 LEU A CA 1
ATOM 2122 C C . LEU A 1 277 ? 44.581 0.357 -81.101 1.00 64.81 277 LEU A C 1
ATOM 2124 O O . LEU A 1 277 ? 45.354 0.022 -81.992 1.00 64.81 277 LEU A O 1
ATOM 2128 N N . LYS A 1 278 ? 43.311 0.676 -81.356 1.00 72.06 278 LYS A N 1
ATOM 2129 C CA . LYS A 1 278 ? 42.741 0.676 -82.707 1.00 72.06 278 LYS A CA 1
ATOM 2130 C C . LYS A 1 278 ? 43.434 1.713 -83.603 1.00 72.06 278 LYS A C 1
ATOM 2132 O O . LYS A 1 278 ? 43.850 1.385 -84.710 1.00 72.06 278 LYS A O 1
ATOM 2137 N N . ARG A 1 279 ? 43.672 2.928 -83.086 1.00 68.81 279 ARG A N 1
ATOM 2138 C CA . ARG A 1 279 ? 44.419 3.995 -83.787 1.00 68.81 279 ARG A CA 1
ATOM 2139 C C . ARG A 1 279 ? 45.898 3.647 -84.023 1.00 68.81 279 ARG A C 1
ATOM 2141 O O . ARG A 1 279 ? 46.438 3.981 -85.076 1.00 68.81 279 ARG A O 1
ATOM 2148 N N . LEU A 1 280 ? 46.554 2.980 -83.071 1.00 61.19 280 LEU A N 1
ATOM 2149 C CA . LEU A 1 280 ? 47.942 2.508 -83.200 1.00 61.19 280 LEU A CA 1
ATOM 2150 C C . LEU A 1 280 ? 48.063 1.329 -84.179 1.00 61.19 280 LEU A C 1
ATOM 2152 O O . LEU A 1 280 ? 48.990 1.295 -84.990 1.00 61.19 280 LEU A O 1
ATOM 2156 N N . ALA A 1 281 ? 47.095 0.410 -84.179 1.00 62.97 281 ALA A N 1
ATOM 2157 C CA . ALA A 1 281 ? 47.001 -0.675 -85.152 1.00 62.97 281 ALA A CA 1
ATOM 2158 C C . ALA A 1 281 ? 46.823 -0.143 -86.587 1.00 62.97 281 ALA A C 1
ATOM 2160 O O . ALA A 1 281 ? 47.458 -0.659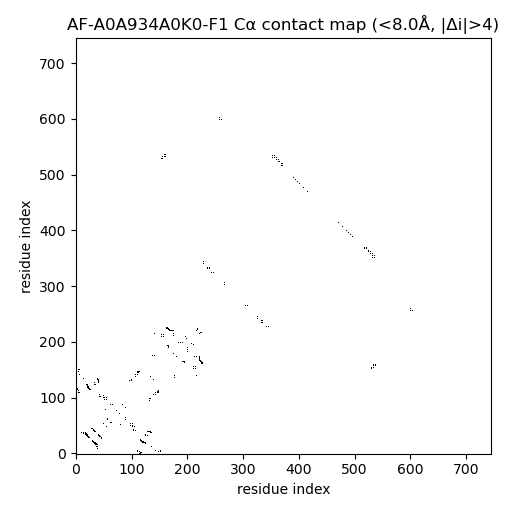 -87.509 1.00 62.97 281 ALA A O 1
ATOM 2161 N N . ASP A 1 282 ? 46.060 0.938 -86.769 1.00 63.91 282 ASP A N 1
ATOM 2162 C CA . ASP A 1 282 ? 45.934 1.634 -88.056 1.00 63.91 282 ASP A CA 1
ATOM 2163 C C . ASP A 1 282 ? 47.249 2.325 -88.491 1.00 63.91 282 ASP A C 1
ATOM 2165 O O . ASP A 1 282 ? 47.565 2.382 -89.685 1.00 63.91 282 ASP A O 1
ATOM 2169 N N . GLN A 1 283 ? 48.078 2.785 -87.542 1.00 58.84 283 GLN A N 1
ATOM 2170 C CA . GLN A 1 283 ? 49.422 3.333 -87.802 1.00 58.84 283 GLN A CA 1
ATOM 2171 C C . GLN A 1 283 ? 50.487 2.266 -88.120 1.00 58.84 283 GLN A C 1
ATOM 2173 O O . GLN A 1 283 ? 51.516 2.582 -88.724 1.00 58.84 283 GLN A O 1
ATOM 2178 N N . LYS A 1 284 ? 50.229 0.993 -87.807 1.00 45.91 284 LYS A N 1
ATOM 2179 C CA . LYS A 1 284 ? 51.141 -0.160 -87.948 1.00 45.91 284 LYS A CA 1
ATOM 2180 C C . LYS A 1 284 ? 51.462 -0.576 -89.391 1.00 45.91 284 LYS A C 1
ATOM 2182 O O . LYS A 1 284 ? 52.122 -1.587 -89.621 1.00 45.91 284 LYS A O 1
ATOM 2187 N N . ARG A 1 285 ? 51.061 0.219 -90.388 1.00 55.62 285 ARG A N 1
ATOM 2188 C CA . ARG A 1 285 ? 51.482 0.063 -91.793 1.00 55.62 285 ARG A CA 1
ATOM 2189 C C . ARG A 1 285 ? 52.961 0.418 -92.046 1.00 55.62 285 ARG A C 1
ATOM 2191 O O . ARG A 1 285 ? 53.388 0.386 -93.197 1.00 55.62 285 ARG A O 1
ATOM 2198 N N . LYS A 1 286 ? 53.758 0.743 -91.020 1.00 51.84 286 LYS A N 1
ATOM 2199 C CA . LYS A 1 286 ? 55.205 1.017 -91.117 1.00 51.84 286 LYS A CA 1
ATOM 2200 C C . LYS A 1 286 ? 55.932 0.328 -89.949 1.00 51.84 286 LYS A C 1
ATOM 2202 O O . LYS A 1 286 ? 55.446 0.379 -88.827 1.00 51.84 286 LYS A O 1
ATOM 2207 N N . GLY A 1 287 ? 57.011 -0.395 -90.256 1.00 50.12 287 GLY A N 1
ATOM 2208 C CA . GLY A 1 287 ? 57.643 -1.419 -89.408 1.00 50.12 287 GLY A CA 1
ATOM 2209 C C . GLY A 1 287 ? 58.194 -0.968 -88.046 1.00 50.12 287 GLY A C 1
ATOM 2210 O O . GLY A 1 287 ? 58.330 0.218 -87.773 1.00 50.12 287 GLY A O 1
ATOM 2211 N N . ASP A 1 288 ? 58.509 -1.979 -87.227 1.00 54.97 288 ASP A N 1
ATOM 2212 C CA . ASP A 1 288 ? 59.187 -1.947 -85.915 1.00 54.97 288 ASP A CA 1
ATOM 2213 C C . ASP A 1 288 ? 58.422 -1.353 -84.710 1.00 54.97 288 ASP A C 1
ATOM 2215 O O . ASP A 1 288 ? 59.010 -0.800 -83.786 1.00 54.97 288 ASP A O 1
ATOM 2219 N N . ALA A 1 289 ? 57.094 -1.531 -84.661 1.00 56.88 289 ALA A N 1
ATOM 2220 C CA . ALA A 1 289 ? 56.231 -0.944 -83.619 1.00 56.88 289 ALA A CA 1
ATOM 2221 C C . ALA A 1 289 ? 55.718 -1.901 -82.511 1.00 56.88 289 ALA A C 1
ATOM 2223 O O . ALA A 1 289 ? 55.046 -1.452 -81.585 1.00 56.88 289 ALA A O 1
ATOM 2224 N N . LYS A 1 290 ? 55.982 -3.218 -82.567 1.00 59.16 290 LYS A N 1
ATOM 2225 C CA . LYS A 1 290 ? 55.343 -4.198 -81.650 1.00 59.16 290 LYS A CA 1
ATOM 2226 C C . LYS A 1 290 ? 55.822 -4.121 -80.191 1.00 59.16 290 LYS A C 1
ATOM 2228 O O . LYS A 1 290 ? 55.003 -4.285 -79.290 1.00 59.16 290 LYS A O 1
ATOM 2233 N N . ASP A 1 291 ? 57.103 -3.849 -79.949 1.00 61.78 291 ASP A N 1
ATOM 2234 C CA . ASP A 1 291 ? 57.648 -3.817 -78.581 1.00 61.78 291 ASP A CA 1
ATOM 2235 C C . ASP A 1 291 ? 57.315 -2.515 -77.840 1.00 61.78 291 ASP A C 1
ATOM 2237 O O . ASP A 1 291 ? 57.076 -2.529 -76.633 1.00 61.78 291 ASP A O 1
ATOM 2241 N N . LEU A 1 292 ? 57.229 -1.394 -78.564 1.00 65.00 292 LEU A N 1
ATOM 2242 C CA . LEU A 1 292 ? 56.772 -0.112 -78.017 1.00 65.00 292 LEU A CA 1
ATOM 2243 C C . LEU A 1 292 ? 55.289 -0.158 -77.640 1.00 65.00 292 LEU A C 1
ATOM 2245 O O . LEU A 1 292 ? 54.905 0.371 -76.603 1.00 65.00 292 LEU A O 1
ATOM 2249 N N . GLU A 1 293 ? 54.470 -0.837 -78.442 1.00 65.19 293 GLU A N 1
ATOM 2250 C CA . GLU A 1 293 ? 53.042 -0.999 -78.175 1.00 65.19 293 GLU A CA 1
ATOM 2251 C C . GLU A 1 293 ? 52.799 -1.870 -76.941 1.00 65.19 293 GLU A C 1
ATOM 2253 O O . GLU A 1 293 ? 52.013 -1.489 -76.081 1.00 65.19 293 GLU A O 1
ATOM 2258 N N . ARG A 1 294 ? 53.527 -2.987 -76.791 1.00 70.88 294 ARG A N 1
ATOM 2259 C CA . ARG A 1 294 ? 53.437 -3.823 -75.586 1.00 70.88 294 ARG A CA 1
ATOM 2260 C C . ARG A 1 294 ? 53.844 -3.053 -74.327 1.00 70.88 294 ARG A C 1
ATOM 2262 O O . ARG A 1 294 ? 53.137 -3.143 -73.328 1.00 70.88 294 ARG A O 1
ATOM 2269 N N . ARG A 1 295 ? 54.919 -2.256 -74.391 1.00 73.19 295 ARG A N 1
ATOM 2270 C CA . ARG A 1 295 ? 55.342 -1.391 -73.275 1.00 73.19 295 ARG A CA 1
ATOM 2271 C C . ARG A 1 295 ? 54.303 -0.320 -72.951 1.00 73.19 295 ARG A C 1
ATOM 2273 O O . ARG A 1 295 ? 53.972 -0.165 -71.786 1.00 73.19 295 ARG A O 1
ATOM 2280 N N . ALA A 1 296 ? 53.729 0.345 -73.954 1.00 71.75 296 ALA A N 1
ATOM 2281 C CA . ALA A 1 296 ? 52.676 1.340 -73.743 1.00 71.75 296 ALA A CA 1
ATOM 2282 C C . ALA A 1 296 ? 51.390 0.727 -73.155 1.00 71.75 296 ALA A C 1
ATOM 2284 O O . ALA A 1 296 ? 50.700 1.371 -72.371 1.00 71.75 296 ALA A O 1
ATOM 2285 N N . LEU A 1 297 ? 51.073 -0.524 -73.503 1.00 69.69 297 LEU A N 1
ATOM 2286 C CA . LEU A 1 297 ? 49.918 -1.265 -72.985 1.00 69.69 297 LEU A CA 1
ATOM 2287 C C . LEU A 1 297 ? 50.138 -1.709 -71.534 1.00 69.69 297 LEU A C 1
ATOM 2289 O O . LEU A 1 297 ? 49.250 -1.545 -70.700 1.00 69.69 297 LEU A O 1
ATOM 2293 N N . GLU A 1 298 ? 51.326 -2.233 -71.226 1.00 74.81 298 GLU A N 1
ATOM 2294 C CA . GLU A 1 298 ? 51.737 -2.574 -69.860 1.00 74.81 298 GLU A CA 1
ATOM 2295 C C . GLU A 1 298 ? 51.792 -1.316 -68.978 1.00 74.81 298 GLU A C 1
ATOM 2297 O O . GLU A 1 298 ? 51.322 -1.347 -67.844 1.00 74.81 298 GLU A O 1
ATOM 2302 N N . GLU A 1 299 ? 52.258 -0.184 -69.510 1.00 75.75 299 GLU A N 1
ATOM 2303 C CA . GLU A 1 299 ? 52.319 1.098 -68.803 1.00 75.75 299 GLU A CA 1
ATOM 2304 C C . GLU A 1 299 ? 50.924 1.715 -68.602 1.00 75.75 299 GLU A C 1
ATOM 2306 O O . GLU A 1 299 ? 50.599 2.137 -67.496 1.00 75.75 299 GLU A O 1
ATOM 2311 N N . ALA A 1 300 ? 50.040 1.679 -69.605 1.00 72.12 300 ALA A N 1
ATOM 2312 C CA . ALA A 1 300 ? 48.654 2.133 -69.460 1.00 72.12 300 ALA A CA 1
ATOM 2313 C C . ALA A 1 300 ? 47.854 1.259 -68.481 1.00 72.12 300 ALA A C 1
ATOM 2315 O O . ALA A 1 300 ? 47.077 1.781 -67.680 1.00 72.12 300 ALA A O 1
ATOM 2316 N N . ARG A 1 301 ? 48.063 -0.064 -68.511 1.00 73.38 301 ARG A N 1
ATOM 2317 C CA . ARG A 1 301 ? 47.460 -1.001 -67.556 1.00 73.38 301 ARG A CA 1
ATOM 2318 C C . ARG A 1 301 ? 47.979 -0.752 -66.146 1.00 73.38 301 ARG A C 1
ATOM 2320 O O . ARG A 1 301 ? 47.172 -0.661 -65.230 1.00 73.38 301 ARG A O 1
ATOM 2327 N N . ARG A 1 302 ? 49.288 -0.553 -65.990 1.00 77.00 302 ARG A N 1
ATOM 2328 C CA . ARG A 1 302 ? 49.900 -0.200 -64.710 1.00 77.00 302 ARG A CA 1
ATOM 2329 C C . ARG A 1 302 ? 49.349 1.119 -64.169 1.00 77.00 302 ARG A C 1
ATOM 2331 O O . ARG A 1 302 ? 48.960 1.163 -63.012 1.00 77.00 302 ARG A O 1
ATOM 2338 N N . VAL A 1 303 ? 49.230 2.162 -64.993 1.00 75.62 303 VAL A N 1
ATOM 2339 C CA . VAL A 1 303 ? 48.650 3.457 -64.582 1.00 75.62 303 VAL A CA 1
ATOM 2340 C C . VAL A 1 303 ? 47.164 3.321 -64.221 1.00 75.62 303 VAL A C 1
ATOM 2342 O O . VAL A 1 303 ? 46.703 3.952 -63.273 1.00 75.62 303 VAL A O 1
ATOM 2345 N N . SER A 1 304 ? 46.408 2.490 -64.943 1.00 70.62 304 SER A N 1
ATOM 2346 C CA . SER A 1 304 ? 45.009 2.161 -64.631 1.00 70.62 304 SER A CA 1
ATOM 2347 C C . SER A 1 304 ? 44.880 1.406 -63.304 1.00 70.62 304 SER A C 1
ATOM 2349 O O . SER A 1 304 ? 44.022 1.742 -62.495 1.00 70.62 304 SER A O 1
ATOM 2351 N N . GLU A 1 305 ? 45.707 0.386 -63.070 1.00 73.56 305 GLU A N 1
ATOM 2352 C CA . GLU A 1 305 ? 45.723 -0.408 -61.834 1.00 73.56 305 GLU A CA 1
ATOM 2353 C C . GLU A 1 305 ? 46.202 0.434 -60.639 1.00 73.56 305 GLU A C 1
ATOM 2355 O O . GLU A 1 305 ? 45.598 0.373 -59.570 1.00 73.56 305 GLU A O 1
ATOM 2360 N N . GLU A 1 306 ? 47.208 1.296 -60.826 1.00 75.94 306 GLU A N 1
ATOM 2361 C CA . GLU A 1 306 ? 47.665 2.259 -59.816 1.00 75.94 306 GLU A CA 1
ATOM 2362 C C . GLU A 1 306 ? 46.565 3.279 -59.472 1.00 75.94 306 GLU A C 1
ATOM 2364 O O . GLU A 1 306 ? 46.357 3.568 -58.292 1.00 75.94 306 GLU A O 1
ATOM 2369 N N . LYS A 1 307 ? 45.810 3.781 -60.463 1.00 74.56 307 LYS A N 1
ATOM 2370 C CA . LYS A 1 307 ? 44.667 4.686 -60.234 1.00 74.56 307 LYS A CA 1
ATOM 2371 C C . LYS A 1 307 ? 43.489 3.996 -59.555 1.00 74.56 307 LYS A C 1
ATOM 2373 O O . LYS A 1 307 ? 42.951 4.544 -58.600 1.00 74.56 307 LYS A O 1
ATOM 2378 N N . ALA A 1 308 ? 43.109 2.798 -59.997 1.00 68.56 308 ALA A N 1
ATOM 2379 C CA . ALA A 1 308 ? 42.051 2.021 -59.353 1.00 68.56 308 ALA A CA 1
ATOM 2380 C C . ALA A 1 308 ? 42.435 1.653 -57.909 1.00 68.56 308 ALA A C 1
ATOM 2382 O O . ALA A 1 308 ? 41.623 1.784 -56.997 1.00 68.56 308 ALA A O 1
ATOM 2383 N N . GLY A 1 309 ? 43.696 1.278 -57.674 1.00 73.00 309 GLY A N 1
ATOM 2384 C CA . GLY A 1 309 ? 44.233 1.033 -56.337 1.00 73.00 309 GLY A CA 1
ATOM 2385 C C . GLY A 1 309 ? 44.341 2.296 -55.473 1.00 73.00 309 GLY A C 1
ATOM 2386 O O . GLY A 1 309 ? 44.255 2.204 -54.251 1.00 73.00 309 GLY A O 1
ATOM 2387 N N . ALA A 1 310 ? 44.525 3.479 -56.067 1.00 75.25 310 ALA A N 1
ATOM 2388 C CA . ALA A 1 310 ? 44.451 4.754 -55.352 1.00 75.25 310 ALA A CA 1
ATOM 2389 C C . ALA A 1 310 ? 43.007 5.087 -54.947 1.00 75.25 310 ALA A C 1
ATOM 2391 O O . ALA A 1 310 ? 42.771 5.367 -53.777 1.00 75.25 310 ALA A O 1
ATOM 2392 N N . LEU A 1 311 ? 42.042 4.946 -55.863 1.00 70.62 311 LEU A N 1
ATOM 2393 C CA . LEU A 1 311 ? 40.621 5.167 -55.577 1.00 70.62 311 LEU A CA 1
ATOM 2394 C C . LEU A 1 311 ? 40.094 4.195 -54.516 1.00 70.62 311 LEU A C 1
ATOM 2396 O O . LEU A 1 311 ? 39.448 4.618 -53.568 1.00 70.62 311 LEU A O 1
ATOM 2400 N N . LEU A 1 312 ? 40.412 2.900 -54.604 1.00 70.44 312 LEU A N 1
ATOM 2401 C CA . LEU A 1 312 ? 39.997 1.927 -53.585 1.00 70.44 312 LEU A CA 1
ATOM 2402 C C . LEU A 1 312 ? 40.599 2.224 -52.204 1.00 70.44 312 LEU A C 1
ATOM 2404 O O . LEU A 1 312 ? 39.940 1.977 -51.195 1.00 70.44 312 LEU A O 1
ATOM 2408 N N . ARG A 1 313 ? 41.827 2.760 -52.143 1.00 76.00 313 ARG A N 1
ATOM 2409 C CA . ARG A 1 313 ? 42.423 3.232 -50.883 1.00 76.00 313 ARG A CA 1
ATOM 2410 C C . ARG A 1 313 ? 41.683 4.451 -50.346 1.00 76.00 313 ARG A C 1
ATOM 2412 O O . ARG A 1 313 ? 41.286 4.425 -49.190 1.00 76.00 313 ARG A O 1
ATOM 2419 N N . GLU A 1 314 ? 41.391 5.434 -51.192 1.00 74.88 314 GLU A N 1
ATOM 2420 C CA . GLU A 1 314 ? 40.628 6.630 -50.814 1.00 74.88 314 GLU A CA 1
ATOM 2421 C C . GLU A 1 314 ? 39.213 6.280 -50.314 1.00 74.88 314 GLU A C 1
ATOM 2423 O O . GLU A 1 314 ? 38.746 6.824 -49.317 1.00 74.88 314 GLU A O 1
ATOM 2428 N N . VAL A 1 315 ? 38.544 5.306 -50.942 1.00 68.38 315 VAL A N 1
ATOM 2429 C CA . VAL A 1 315 ? 37.229 4.805 -50.504 1.00 68.38 315 VAL A CA 1
ATOM 2430 C C . VAL A 1 315 ? 37.315 4.103 -49.148 1.00 68.38 315 VAL A C 1
ATOM 2432 O O . VAL A 1 315 ? 36.443 4.311 -48.302 1.00 68.38 315 VAL A O 1
ATOM 2435 N N . ARG A 1 316 ? 38.345 3.276 -48.924 1.00 72.88 316 ARG A N 1
ATOM 2436 C CA . ARG A 1 316 ? 38.569 2.603 -47.633 1.00 72.88 316 ARG A CA 1
ATOM 2437 C C . ARG A 1 316 ? 38.860 3.612 -46.528 1.00 72.88 316 ARG A C 1
ATOM 2439 O O . ARG A 1 316 ? 38.187 3.568 -45.506 1.00 72.88 316 ARG A O 1
ATOM 2446 N N . GLU A 1 317 ? 39.757 4.561 -46.779 1.00 77.62 317 GLU A N 1
ATOM 2447 C CA . GLU A 1 317 ? 40.082 5.648 -45.850 1.00 77.62 317 GLU A CA 1
ATOM 2448 C C . GLU A 1 317 ? 38.841 6.499 -45.534 1.00 77.62 317 GLU A C 1
ATOM 2450 O O . GLU A 1 317 ? 38.567 6.793 -44.373 1.00 77.62 317 GLU A O 1
ATOM 2455 N N . ALA A 1 318 ? 38.019 6.832 -46.536 1.00 70.06 318 ALA A N 1
ATOM 2456 C CA . ALA A 1 318 ? 36.772 7.568 -46.326 1.00 70.06 318 ALA A CA 1
ATOM 2457 C C . ALA A 1 318 ? 35.719 6.763 -45.540 1.00 70.06 318 ALA A C 1
ATOM 2459 O O . ALA A 1 318 ? 34.959 7.346 -44.762 1.00 70.06 318 ALA A O 1
ATOM 2460 N N . ARG A 1 319 ? 35.651 5.436 -45.733 1.00 71.69 319 ARG A N 1
ATOM 2461 C CA . ARG A 1 319 ? 34.762 4.540 -44.974 1.00 71.69 319 ARG A CA 1
ATOM 2462 C C . ARG A 1 319 ? 35.207 4.432 -43.519 1.00 71.69 319 ARG A C 1
ATOM 2464 O O . ARG A 1 319 ? 34.375 4.615 -42.637 1.00 71.69 319 ARG A O 1
ATOM 2471 N N . GLU A 1 320 ? 36.486 4.163 -43.279 1.00 75.38 320 GLU A N 1
ATOM 2472 C CA . GLU A 1 320 ? 37.064 4.086 -41.933 1.00 75.38 320 GLU A CA 1
ATOM 2473 C C . GLU A 1 320 ? 36.885 5.407 -41.190 1.00 75.38 320 GLU A C 1
ATOM 2475 O O . GLU A 1 320 ? 36.377 5.407 -40.072 1.00 75.38 320 GLU A O 1
ATOM 2480 N N . LYS A 1 321 ? 37.170 6.537 -41.849 1.00 80.12 321 LYS A N 1
ATOM 2481 C CA . LYS A 1 321 ? 36.965 7.865 -41.268 1.00 80.12 321 LYS A CA 1
ATOM 2482 C C . LYS A 1 321 ? 35.517 8.090 -40.828 1.00 80.12 321 LYS A C 1
ATOM 2484 O O . LYS A 1 321 ? 35.292 8.592 -39.738 1.00 80.12 321 LYS A O 1
ATOM 2489 N N . ARG A 1 322 ? 34.530 7.693 -41.637 1.00 68.56 322 ARG A N 1
ATOM 2490 C CA . ARG A 1 322 ? 33.105 7.841 -41.286 1.00 68.56 322 ARG A CA 1
ATOM 2491 C C . ARG A 1 322 ? 32.651 6.914 -40.171 1.00 68.56 322 ARG A C 1
ATOM 2493 O O . ARG A 1 322 ? 31.810 7.306 -39.371 1.00 68.56 322 ARG A O 1
ATOM 2500 N N . ILE A 1 323 ? 33.163 5.684 -40.144 1.00 67.56 323 ILE A N 1
ATOM 2501 C CA . ILE A 1 323 ? 32.904 4.760 -39.036 1.00 67.56 323 ILE A CA 1
ATOM 2502 C C . ILE A 1 323 ? 33.476 5.352 -37.747 1.00 67.56 323 ILE A C 1
ATOM 2504 O O . ILE A 1 323 ? 32.805 5.308 -36.722 1.00 67.56 323 ILE A O 1
ATOM 2508 N N . GLU A 1 324 ? 34.664 5.956 -37.801 1.00 76.62 324 GLU A N 1
ATOM 2509 C CA . GLU A 1 324 ? 35.256 6.608 -36.635 1.00 76.62 324 GLU A CA 1
ATOM 2510 C C . GLU A 1 324 ? 34.489 7.874 -36.225 1.00 76.62 324 GLU A C 1
ATOM 2512 O O . GLU A 1 324 ? 34.153 8.002 -35.056 1.00 76.62 324 GLU A O 1
ATOM 2517 N N . GLU A 1 325 ? 34.079 8.734 -37.167 1.00 74.44 325 GLU A N 1
ATOM 2518 C CA . GLU A 1 325 ? 33.196 9.886 -36.896 1.00 74.44 325 GLU A CA 1
ATOM 2519 C C . GLU A 1 325 ? 31.864 9.441 -36.250 1.00 74.44 325 GLU A C 1
ATOM 2521 O O . GLU A 1 325 ? 31.378 10.069 -35.311 1.00 74.44 325 GLU A O 1
ATOM 2526 N N . ALA A 1 326 ? 31.277 8.327 -36.705 1.00 62.16 326 ALA A N 1
ATOM 2527 C CA . ALA A 1 326 ? 30.062 7.767 -36.112 1.00 62.16 326 ALA A CA 1
ATOM 2528 C C . ALA A 1 326 ? 30.304 7.185 -34.709 1.00 62.16 326 ALA A C 1
ATOM 2530 O O . ALA A 1 326 ? 29.454 7.329 -33.831 1.00 62.16 326 ALA A O 1
ATOM 2531 N N . ARG A 1 327 ? 31.461 6.552 -34.478 1.00 72.38 327 ARG A N 1
ATOM 2532 C CA . ARG A 1 327 ? 31.874 6.073 -33.151 1.00 72.38 327 ARG A CA 1
ATOM 2533 C C . ARG A 1 327 ? 32.120 7.230 -32.194 1.00 72.38 327 ARG A C 1
ATOM 2535 O O . ARG A 1 327 ? 31.706 7.134 -31.045 1.00 72.38 327 ARG A O 1
ATOM 2542 N N . GLU A 1 328 ? 32.756 8.309 -32.641 1.00 77.50 328 GLU A N 1
ATOM 2543 C CA . GLU A 1 328 ? 32.933 9.530 -31.851 1.00 77.50 328 GLU A CA 1
ATOM 2544 C C . GLU A 1 328 ? 31.576 10.142 -31.491 1.00 77.50 328 GLU A C 1
ATOM 2546 O O . GLU A 1 328 ? 31.316 10.367 -30.312 1.00 77.50 328 GLU A O 1
ATOM 2551 N N . ALA A 1 329 ? 30.661 10.282 -32.456 1.00 67.38 329 ALA A N 1
ATOM 2552 C CA . ALA A 1 329 ? 29.303 10.760 -32.192 1.00 67.38 329 ALA A CA 1
ATOM 2553 C C . ALA A 1 329 ? 28.538 9.852 -31.208 1.00 67.38 329 ALA A C 1
ATOM 2555 O O . ALA A 1 329 ? 27.845 10.340 -30.315 1.00 67.38 329 ALA A O 1
ATOM 2556 N N . ALA A 1 330 ? 28.684 8.526 -31.319 1.00 61.41 330 ALA A N 1
ATOM 2557 C CA . ALA A 1 330 ? 28.097 7.584 -30.368 1.00 61.41 330 ALA A CA 1
ATOM 2558 C C . ALA A 1 330 ? 28.703 7.732 -28.960 1.00 61.41 330 ALA A C 1
ATOM 2560 O O . ALA A 1 330 ? 27.963 7.702 -27.977 1.00 61.41 330 ALA A O 1
ATOM 2561 N N . ARG A 1 331 ? 30.023 7.942 -28.846 1.00 75.94 331 ARG A N 1
ATOM 2562 C CA . ARG A 1 331 ? 30.692 8.215 -27.561 1.00 75.94 331 ARG A CA 1
ATOM 2563 C C . ARG A 1 331 ? 30.216 9.532 -26.951 1.00 75.94 331 ARG A C 1
ATOM 2565 O O . ARG A 1 331 ? 29.954 9.565 -25.754 1.00 75.94 331 ARG A O 1
ATOM 2572 N N . GLU A 1 332 ? 30.051 10.588 -27.747 1.00 77.06 332 GLU A N 1
ATOM 2573 C CA . GLU A 1 332 ? 29.502 11.869 -27.280 1.00 77.06 332 GLU A CA 1
ATOM 2574 C C . GLU A 1 332 ? 28.049 11.737 -26.800 1.00 77.06 332 GLU A C 1
ATOM 2576 O O . GLU A 1 332 ? 27.691 12.294 -25.759 1.00 77.06 332 GLU A O 1
ATOM 2581 N N . LEU A 1 333 ? 27.216 10.962 -27.505 1.00 68.44 333 LEU A N 1
ATOM 2582 C CA . LEU A 1 333 ? 25.845 10.666 -27.078 1.00 68.44 333 LEU A CA 1
ATOM 2583 C C . LEU A 1 333 ? 25.815 9.890 -25.758 1.00 68.44 333 LEU A C 1
ATOM 2585 O O . LEU A 1 333 ? 25.055 10.256 -24.862 1.00 68.44 333 LEU A O 1
ATOM 2589 N N . ILE A 1 334 ? 26.658 8.861 -25.612 1.00 68.00 334 ILE A N 1
ATOM 2590 C CA . ILE A 1 334 ? 26.776 8.093 -24.364 1.00 68.00 334 ILE A CA 1
ATOM 2591 C C . ILE A 1 334 ? 27.249 9.001 -23.225 1.00 68.00 334 ILE A C 1
ATOM 2593 O O . ILE A 1 334 ? 26.616 9.022 -22.176 1.00 68.00 334 ILE A O 1
ATOM 2597 N N . ALA A 1 335 ? 28.285 9.816 -23.441 1.00 73.94 335 ALA A N 1
ATOM 2598 C CA . ALA A 1 335 ? 28.794 10.746 -22.433 1.00 73.94 335 ALA A CA 1
ATOM 2599 C C . ALA A 1 335 ? 27.742 11.793 -22.018 1.00 73.94 335 ALA A C 1
ATOM 2601 O O . ALA A 1 335 ? 27.627 12.142 -20.842 1.00 73.94 335 ALA A O 1
ATOM 2602 N N . THR A 1 336 ? 26.935 12.273 -22.970 1.00 74.25 336 THR A N 1
ATOM 2603 C CA . THR A 1 336 ? 25.825 13.198 -22.693 1.00 74.25 336 THR A CA 1
ATOM 2604 C C . THR A 1 336 ? 24.726 12.511 -21.882 1.00 74.25 336 THR A C 1
ATOM 2606 O O . THR A 1 336 ? 24.245 13.086 -20.905 1.00 74.25 336 THR A O 1
ATOM 2609 N N . ALA A 1 337 ? 24.361 11.276 -22.234 1.00 63.72 337 ALA A N 1
ATOM 2610 C CA . ALA A 1 337 ? 23.385 10.485 -21.490 1.00 63.72 337 ALA A CA 1
ATOM 2611 C C . ALA A 1 337 ? 23.877 10.152 -20.071 1.00 63.72 337 ALA A C 1
ATOM 2613 O O . ALA A 1 337 ? 23.110 10.273 -19.122 1.00 63.72 337 ALA A O 1
ATOM 2614 N N . GLU A 1 338 ? 25.157 9.816 -19.896 1.00 70.94 338 GLU A N 1
ATOM 2615 C CA . GLU A 1 338 ? 25.780 9.619 -18.582 1.00 70.94 338 GLU A CA 1
ATOM 2616 C C . GLU A 1 338 ? 25.733 10.894 -17.734 1.00 70.94 338 GLU A C 1
ATOM 2618 O O . GLU A 1 338 ? 25.391 10.840 -16.552 1.00 70.94 338 GLU A O 1
ATOM 2623 N N . ALA A 1 339 ? 26.031 12.054 -18.327 1.00 74.69 339 ALA A N 1
ATOM 2624 C CA . ALA A 1 339 ? 25.948 13.338 -17.637 1.00 74.69 339 ALA A CA 1
ATOM 2625 C C . ALA A 1 339 ? 24.507 13.672 -17.215 1.00 74.69 339 ALA A C 1
ATOM 2627 O O . ALA A 1 339 ? 24.284 14.087 -16.076 1.00 74.69 339 ALA A O 1
ATOM 2628 N N . GLN A 1 340 ? 23.525 13.448 -18.094 1.00 69.81 340 GLN A N 1
ATOM 2629 C CA . GLN A 1 340 ? 22.103 13.619 -17.777 1.00 69.81 340 GLN A CA 1
ATOM 2630 C C . GLN A 1 340 ? 21.649 12.648 -16.684 1.00 69.81 340 GLN A C 1
ATOM 2632 O O . GLN A 1 340 ? 20.975 13.055 -15.741 1.00 69.81 340 GLN A O 1
ATOM 2637 N N . ALA A 1 341 ? 22.060 11.384 -16.758 1.00 62.84 341 ALA A N 1
ATOM 2638 C CA . ALA A 1 341 ? 21.702 10.378 -15.771 1.00 62.84 341 ALA A CA 1
ATOM 2639 C C . ALA A 1 341 ? 22.302 10.698 -14.389 1.00 62.84 341 ALA A C 1
ATOM 2641 O O . ALA A 1 341 ? 21.616 10.537 -13.383 1.00 62.84 341 ALA A O 1
ATOM 2642 N N . ARG A 1 342 ? 23.531 11.239 -14.325 1.00 72.19 342 ARG A N 1
ATOM 2643 C CA . ARG A 1 342 ? 24.120 11.762 -13.075 1.00 72.19 342 ARG A CA 1
ATOM 2644 C C . ARG A 1 342 ? 23.343 12.955 -12.518 1.00 72.19 342 ARG A C 1
ATOM 2646 O O . ARG A 1 342 ? 23.128 13.019 -11.314 1.00 72.19 342 ARG A O 1
ATOM 2653 N N . GLN A 1 343 ? 22.894 13.879 -13.371 1.00 72.94 343 GLN A N 1
ATOM 2654 C CA . GLN A 1 343 ? 22.057 15.005 -12.934 1.00 72.94 343 GLN A CA 1
ATOM 2655 C C . GLN A 1 343 ? 20.711 14.535 -12.367 1.00 72.94 343 GLN A C 1
ATOM 2657 O O . GLN A 1 343 ? 20.261 15.057 -11.349 1.00 72.94 343 GLN A O 1
ATOM 2662 N N . VAL A 1 344 ? 20.078 13.539 -12.997 1.00 66.50 344 VAL A N 1
ATOM 2663 C CA . VAL A 1 344 ? 18.834 12.933 -12.496 1.00 66.50 344 VAL A CA 1
ATOM 2664 C C . VAL A 1 344 ? 19.071 12.234 -11.157 1.00 66.50 344 VAL A C 1
ATOM 2666 O O . VAL A 1 344 ? 18.282 12.422 -10.233 1.00 66.50 344 VAL A O 1
ATOM 2669 N N . GLU A 1 345 ? 20.169 11.489 -11.018 1.00 67.00 345 GLU A N 1
ATOM 2670 C CA . GLU A 1 345 ? 20.545 10.837 -9.761 1.00 67.00 345 GLU A CA 1
ATOM 2671 C C . GLU A 1 345 ? 20.794 11.858 -8.639 1.00 67.00 345 GLU A C 1
ATOM 2673 O O . GLU A 1 345 ? 20.295 11.700 -7.525 1.00 67.00 345 GLU A O 1
ATOM 2678 N N . GLU A 1 346 ? 21.522 12.938 -8.921 1.00 74.06 346 GLU A N 1
ATOM 2679 C CA . GLU A 1 346 ? 21.799 13.994 -7.947 1.00 74.06 346 GLU A CA 1
ATOM 2680 C C . GLU A 1 346 ? 20.519 14.735 -7.535 1.00 74.06 346 GLU A C 1
ATOM 2682 O O . GLU A 1 346 ? 20.293 14.960 -6.344 1.00 74.06 346 GLU A O 1
ATOM 2687 N N . ALA A 1 347 ? 19.626 15.025 -8.486 1.00 68.44 347 ALA A N 1
ATOM 2688 C CA . ALA A 1 347 ? 18.312 15.592 -8.198 1.00 68.44 347 ALA A CA 1
ATOM 2689 C C . ALA A 1 347 ? 17.437 14.638 -7.362 1.00 68.44 347 ALA A C 1
ATOM 2691 O O . ALA A 1 347 ? 16.758 15.086 -6.438 1.00 68.44 347 ALA A O 1
ATOM 2692 N N . ALA A 1 348 ? 17.466 13.331 -7.642 1.00 62.50 348 ALA A N 1
ATOM 2693 C CA . ALA A 1 348 ? 16.759 12.323 -6.853 1.00 62.50 348 ALA A CA 1
ATOM 2694 C C . ALA A 1 348 ? 17.315 12.233 -5.421 1.00 62.50 348 ALA A C 1
ATOM 2696 O O . ALA A 1 348 ? 16.542 12.226 -4.465 1.00 62.50 348 ALA A O 1
ATOM 2697 N N . ARG A 1 349 ? 18.646 12.264 -5.253 1.00 69.12 349 ARG A N 1
ATOM 2698 C CA . ARG A 1 349 ? 19.301 12.313 -3.933 1.00 69.12 349 ARG A CA 1
ATOM 2699 C C . ARG A 1 349 ? 18.929 13.572 -3.152 1.00 69.12 349 ARG A C 1
ATOM 2701 O O . ARG A 1 349 ? 18.656 13.479 -1.961 1.00 69.12 349 ARG A O 1
ATOM 2708 N N . GLN A 1 350 ? 18.897 14.737 -3.801 1.00 73.12 350 GLN A N 1
ATOM 2709 C CA . GLN A 1 350 ? 18.484 15.989 -3.159 1.00 73.12 350 GLN A CA 1
ATOM 2710 C C . GLN A 1 350 ? 17.018 15.944 -2.713 1.00 73.12 350 GLN A C 1
ATOM 2712 O O . GLN A 1 350 ? 16.717 16.362 -1.598 1.00 73.12 350 GLN A O 1
ATOM 2717 N N . ARG A 1 351 ? 16.115 15.389 -3.535 1.00 66.88 351 ARG A N 1
ATOM 2718 C CA . ARG A 1 351 ? 14.704 15.195 -3.156 1.00 66.88 351 ARG A CA 1
ATOM 2719 C C . ARG A 1 351 ? 14.559 14.246 -1.971 1.00 66.88 351 ARG A C 1
ATOM 2721 O O . ARG A 1 351 ? 13.862 14.597 -1.030 1.00 66.88 351 ARG A O 1
ATOM 2728 N N . ALA A 1 352 ? 15.273 13.121 -1.979 1.00 60.03 352 ALA A N 1
ATOM 2729 C CA . ALA A 1 352 ? 15.292 12.177 -0.862 1.00 60.03 352 ALA A CA 1
ATOM 2730 C C . ALA A 1 352 ? 15.844 12.811 0.431 1.00 60.03 352 ALA A C 1
ATOM 2732 O O . ALA A 1 352 ? 15.353 12.539 1.518 1.00 60.03 352 ALA A O 1
ATOM 2733 N N . GLN A 1 353 ? 16.846 13.695 0.343 1.00 68.94 353 GLN A N 1
ATOM 2734 C CA . GLN A 1 353 ? 17.346 14.439 1.509 1.00 68.94 353 GLN A CA 1
ATOM 2735 C C . GLN A 1 353 ? 16.347 15.486 2.019 1.00 68.94 353 GLN A C 1
ATOM 2737 O O . GLN A 1 353 ? 16.223 15.679 3.228 1.00 68.94 353 GLN A O 1
ATOM 2742 N N . GLU A 1 354 ? 15.667 16.194 1.115 1.00 69.25 354 GLU A N 1
ATOM 2743 C CA . GLU A 1 354 ? 14.675 17.211 1.471 1.00 69.25 354 GLU A CA 1
ATOM 2744 C C . GLU A 1 354 ? 13.447 16.575 2.121 1.00 69.25 354 GLU A C 1
ATOM 2746 O O . GLU A 1 354 ? 13.014 17.038 3.177 1.00 69.25 354 GLU A O 1
ATOM 2751 N N . ALA A 1 355 ? 12.949 15.480 1.548 1.00 58.47 355 ALA A N 1
ATOM 2752 C CA . ALA A 1 355 ? 11.905 14.682 2.159 1.00 58.47 355 ALA A CA 1
ATOM 2753 C C . ALA A 1 355 ? 12.382 14.151 3.524 1.00 58.47 355 ALA A C 1
ATOM 2755 O O . ALA A 1 355 ? 11.725 14.455 4.521 1.00 58.47 355 ALA A O 1
ATOM 2756 N N . TRP A 1 356 ? 13.587 13.564 3.636 1.00 67.25 356 TRP A N 1
ATOM 2757 C CA . TRP A 1 356 ? 14.160 13.137 4.929 1.00 67.25 356 TRP A CA 1
ATOM 2758 C C . TRP A 1 356 ? 14.212 14.242 5.994 1.00 67.25 356 TRP A C 1
ATOM 2760 O O . TRP A 1 356 ? 14.018 13.989 7.181 1.00 67.25 356 TRP A O 1
ATOM 2770 N N . ARG A 1 357 ? 14.437 15.496 5.606 1.00 71.81 357 ARG A N 1
ATOM 2771 C CA . ARG A 1 357 ? 14.367 16.600 6.565 1.00 71.81 357 ARG A CA 1
ATOM 2772 C C . ARG A 1 357 ? 12.927 16.878 7.005 1.00 71.81 357 ARG A C 1
ATOM 2774 O O . ARG A 1 357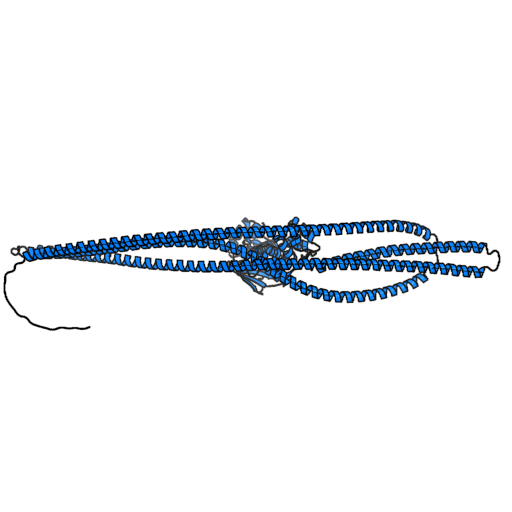 ? 12.689 17.032 8.200 1.00 71.81 357 ARG A O 1
ATOM 2781 N N . ILE A 1 358 ? 11.990 16.942 6.055 1.00 63.84 358 ILE A N 1
ATOM 2782 C CA . ILE A 1 358 ? 10.576 17.273 6.308 1.00 63.84 358 ILE A CA 1
ATOM 2783 C C . ILE A 1 358 ? 9.981 16.316 7.330 1.00 63.84 358 ILE A C 1
ATOM 2785 O O . ILE A 1 358 ? 9.456 16.749 8.351 1.00 63.84 358 ILE A O 1
ATOM 2789 N N . ALA A 1 359 ? 10.132 15.018 7.120 1.00 56.34 359 ALA A N 1
ATOM 2790 C CA . ALA A 1 359 ? 9.506 14.090 8.042 1.00 56.34 359 ALA A CA 1
ATOM 2791 C C . ALA A 1 359 ? 10.309 13.794 9.330 1.00 56.34 359 ALA A C 1
ATOM 2793 O O . ALA A 1 359 ? 9.757 13.224 10.269 1.00 56.34 359 ALA A O 1
ATOM 2794 N N . GLU A 1 360 ? 11.582 14.213 9.444 1.00 65.94 360 GLU A N 1
ATOM 2795 C CA . GLU A 1 360 ? 12.262 14.257 10.748 1.00 65.94 360 GLU A CA 1
ATOM 2796 C C . GLU A 1 360 ? 11.679 15.395 11.598 1.00 65.94 360 GLU A C 1
ATOM 2798 O O . GLU A 1 360 ? 11.477 15.232 12.805 1.00 65.94 360 GLU A O 1
ATOM 2803 N N . GLU A 1 361 ? 11.360 16.534 10.976 1.00 69.81 361 GLU A N 1
ATOM 2804 C CA . GLU A 1 361 ? 10.626 17.623 11.628 1.00 69.81 361 GLU A CA 1
ATOM 2805 C C . GLU A 1 361 ? 9.225 17.158 12.060 1.00 69.81 361 GLU A C 1
ATOM 2807 O O . GLU A 1 361 ? 8.811 17.420 13.192 1.00 69.81 361 GLU A O 1
ATOM 2812 N N . GLU A 1 362 ? 8.535 16.386 11.222 1.00 58.38 362 GLU A N 1
ATOM 2813 C CA . GLU A 1 362 ? 7.211 15.831 11.529 1.00 58.38 362 GLU A CA 1
ATOM 2814 C C . GLU A 1 362 ? 7.262 14.773 12.637 1.00 58.38 362 GLU A C 1
ATOM 2816 O O . GLU A 1 362 ? 6.484 14.842 13.589 1.00 58.38 362 GLU A O 1
ATOM 2821 N N . ARG A 1 363 ? 8.242 13.865 12.620 1.00 64.25 363 ARG A N 1
ATOM 2822 C CA . ARG A 1 363 ? 8.486 12.953 13.746 1.00 64.25 363 ARG A CA 1
ATOM 2823 C C . ARG A 1 363 ? 8.664 13.716 15.058 1.00 64.25 363 ARG A C 1
ATOM 2825 O O . ARG A 1 363 ? 8.045 13.367 16.060 1.00 64.25 363 ARG A O 1
ATOM 2832 N N . ARG A 1 364 ? 9.490 14.770 15.070 1.00 69.25 364 ARG A N 1
ATOM 2833 C CA . ARG A 1 364 ? 9.711 15.582 16.281 1.00 69.25 364 ARG A CA 1
ATOM 2834 C C . ARG A 1 364 ? 8.423 16.254 16.756 1.00 69.25 364 ARG A C 1
ATOM 2836 O O . ARG A 1 364 ? 8.209 16.343 17.964 1.00 69.25 364 ARG A O 1
ATOM 2843 N N . ALA A 1 365 ? 7.564 16.692 15.836 1.00 66.00 365 ALA A N 1
ATOM 2844 C CA . ALA A 1 365 ? 6.239 17.202 16.175 1.00 66.00 365 ALA A CA 1
ATOM 2845 C C . ALA A 1 365 ? 5.335 16.104 16.774 1.00 66.00 365 ALA A C 1
ATOM 2847 O O . ALA A 1 365 ? 4.618 16.362 17.740 1.00 66.00 365 ALA A O 1
ATOM 2848 N N . ALA A 1 366 ? 5.420 14.869 16.267 1.00 60.59 366 ALA A N 1
ATOM 2849 C CA . ALA A 1 366 ? 4.639 13.727 16.749 1.00 60.59 366 ALA A CA 1
ATOM 2850 C C . ALA A 1 366 ? 5.035 13.335 18.167 1.00 60.59 366 ALA A C 1
ATOM 2852 O O . ALA A 1 366 ? 4.175 13.162 19.029 1.00 60.59 366 ALA A O 1
ATOM 2853 N N . ASP A 1 367 ? 6.343 13.247 18.407 1.00 63.38 367 ASP A N 1
ATOM 2854 C CA . ASP A 1 367 ? 6.920 12.924 19.706 1.00 63.38 367 ASP A CA 1
ATOM 2855 C C . ASP A 1 367 ? 6.561 14.002 20.742 1.00 63.38 367 ASP A C 1
ATOM 2857 O O . ASP A 1 367 ? 6.190 13.680 21.874 1.00 63.38 367 ASP A O 1
ATOM 2861 N N . ALA A 1 368 ? 6.587 15.284 20.349 1.00 71.50 368 ALA A N 1
ATOM 2862 C CA . ALA A 1 368 ? 6.135 16.383 21.200 1.00 71.50 368 ALA A CA 1
ATOM 2863 C C . ALA A 1 368 ? 4.642 16.257 21.554 1.00 71.50 368 ALA A C 1
ATOM 2865 O O . ALA A 1 368 ? 4.281 16.360 22.728 1.00 71.50 368 ALA A O 1
ATOM 2866 N N . LYS A 1 369 ? 3.779 15.953 20.576 1.00 69.19 369 LYS A N 1
ATOM 2867 C CA . LYS A 1 369 ? 2.334 15.802 20.809 1.00 69.19 369 LYS A CA 1
ATOM 2868 C C . LYS A 1 369 ? 1.986 14.551 21.622 1.00 69.19 369 LYS A C 1
ATOM 2870 O O . LYS A 1 369 ? 1.087 14.576 22.462 1.00 69.19 369 LYS A O 1
ATOM 2875 N N . ALA A 1 370 ? 2.729 13.462 21.435 1.00 62.12 370 ALA A N 1
ATOM 2876 C CA . ALA A 1 370 ? 2.615 12.263 22.260 1.00 62.12 370 ALA A CA 1
ATOM 2877 C C . ALA A 1 370 ? 3.010 12.537 23.724 1.00 62.12 370 ALA A C 1
ATOM 2879 O O . ALA A 1 370 ? 2.355 12.034 24.639 1.00 62.12 370 ALA A O 1
ATOM 2880 N N . ALA A 1 371 ? 4.035 13.363 23.963 1.00 72.44 371 ALA A N 1
ATOM 2881 C CA . ALA A 1 371 ? 4.416 13.787 25.309 1.00 72.44 371 ALA A CA 1
ATOM 2882 C C . ALA A 1 371 ? 3.342 14.676 25.968 1.00 72.44 371 ALA A C 1
ATOM 2884 O O . ALA A 1 371 ? 3.055 14.503 27.155 1.00 72.44 371 ALA A O 1
ATOM 2885 N N . GLU A 1 372 ? 2.704 15.575 25.209 1.00 77.44 372 GLU A N 1
ATOM 2886 C CA . GLU A 1 372 ? 1.552 16.359 25.686 1.00 77.44 372 GLU A CA 1
ATOM 2887 C C . GLU A 1 372 ? 0.379 15.456 26.091 1.00 77.44 372 GLU A C 1
ATOM 2889 O O . GLU A 1 372 ? -0.168 15.617 27.185 1.00 77.44 372 GLU A O 1
ATOM 2894 N N . LEU A 1 373 ? 0.050 14.441 25.281 1.00 66.94 373 LEU A N 1
ATOM 2895 C CA . LEU A 1 373 ? -0.978 13.456 25.635 1.00 66.94 373 LEU A CA 1
ATOM 2896 C C . LEU A 1 373 ? -0.666 12.717 26.928 1.00 66.94 373 LEU A C 1
ATOM 2898 O O . LEU A 1 373 ? -1.551 12.543 27.759 1.00 66.94 373 LEU A O 1
ATOM 2902 N N . GLN A 1 374 ? 0.575 12.270 27.110 1.00 72.88 374 GLN A N 1
ATOM 2903 C CA . GLN A 1 374 ? 0.962 11.567 28.332 1.00 72.88 374 GLN A CA 1
ATOM 2904 C C . GLN A 1 374 ? 0.791 12.455 29.572 1.00 72.88 374 GLN A C 1
ATOM 2906 O O . GLN A 1 374 ? 0.366 11.964 30.620 1.00 72.88 374 GLN A O 1
ATOM 2911 N N . GLN A 1 375 ? 1.064 13.760 29.457 1.00 80.25 375 GLN A N 1
ATOM 2912 C CA . GLN A 1 375 ? 0.788 14.715 30.532 1.00 80.25 375 GLN A CA 1
ATOM 2913 C C . GLN A 1 375 ? -0.719 14.892 30.777 1.00 80.25 375 GLN A C 1
ATOM 2915 O O . GLN A 1 375 ? -1.138 14.939 31.934 1.00 80.25 375 GLN A O 1
ATOM 2920 N N . GLU A 1 376 ? -1.548 14.954 29.730 1.00 75.06 376 GLU A N 1
ATOM 2921 C CA . GLU A 1 376 ? -3.010 15.012 29.880 1.00 75.06 376 GLU A CA 1
ATOM 2922 C C . GLU A 1 376 ? -3.588 13.729 30.500 1.00 75.06 376 GLU A C 1
ATOM 2924 O O . GLU A 1 376 ? -4.445 13.804 31.382 1.00 75.06 376 GLU A O 1
ATOM 2929 N N . GLU A 1 377 ? -3.095 12.547 30.118 1.00 74.62 377 GLU A N 1
ATOM 2930 C CA . GLU A 1 377 ? -3.505 11.281 30.733 1.00 74.62 377 GLU A CA 1
ATOM 2931 C C . GLU A 1 377 ? -3.133 11.206 32.214 1.00 74.62 377 GLU A C 1
ATOM 2933 O O . GLU A 1 377 ? -3.923 10.703 33.018 1.00 74.62 377 GLU A O 1
ATOM 2938 N N . ALA A 1 378 ? -1.956 11.717 32.590 1.00 78.12 378 ALA A N 1
ATOM 2939 C CA . ALA A 1 378 ? -1.545 11.807 33.987 1.00 78.12 378 ALA A CA 1
ATOM 2940 C C . ALA A 1 378 ? -2.505 12.700 34.790 1.00 78.12 378 ALA A C 1
ATOM 2942 O O . ALA A 1 378 ? -3.012 12.266 35.825 1.00 78.12 378 ALA A O 1
ATOM 2943 N N . ARG A 1 379 ? -2.852 13.884 34.262 1.00 78.62 379 ARG A N 1
ATOM 2944 C CA . ARG A 1 379 ? -3.836 14.792 34.883 1.00 78.62 379 ARG A CA 1
ATOM 2945 C C . ARG A 1 379 ? -5.217 14.152 35.017 1.00 78.62 379 ARG A C 1
ATOM 2947 O O . ARG A 1 379 ? -5.873 14.314 36.043 1.00 78.62 379 ARG A O 1
ATOM 2954 N N . TYR A 1 380 ? -5.662 13.394 34.014 1.00 73.00 380 TYR A N 1
ATOM 2955 C CA . TYR A 1 380 ? -6.941 12.685 34.090 1.00 73.00 380 TYR A CA 1
ATOM 2956 C C . TYR A 1 380 ? -6.931 11.604 35.178 1.00 73.00 380 TYR A C 1
ATOM 2958 O O . TYR A 1 380 ? -7.899 11.480 35.925 1.00 73.00 380 TYR A O 1
ATOM 2966 N N . ARG A 1 381 ? -5.842 10.832 35.303 1.00 76.19 381 ARG A N 1
ATOM 2967 C CA . ARG A 1 381 ? -5.714 9.822 36.367 1.00 76.19 381 ARG A CA 1
ATOM 2968 C C . ARG A 1 381 ? -5.726 10.456 37.757 1.00 76.19 381 ARG A C 1
ATOM 2970 O O . ARG A 1 381 ? -6.361 9.909 38.653 1.00 76.19 381 ARG A O 1
ATOM 2977 N N . GLU A 1 382 ? -5.074 11.604 37.931 1.00 79.38 382 GLU A N 1
ATOM 2978 C CA . GLU A 1 382 ? -5.132 12.375 39.182 1.00 79.38 382 GLU A CA 1
ATOM 2979 C C . GLU A 1 382 ? -6.567 12.831 39.498 1.00 79.38 382 GLU A C 1
ATOM 2981 O O . GLU A 1 382 ? -7.030 12.680 40.630 1.00 79.38 382 GLU A O 1
ATOM 2986 N N . ALA A 1 383 ? -7.313 13.311 38.497 1.00 69.38 383 ALA A N 1
ATOM 2987 C CA . ALA A 1 383 ? -8.715 13.699 38.662 1.00 69.38 383 ALA A CA 1
ATOM 2988 C C . ALA A 1 383 ? -9.632 12.505 38.999 1.00 69.38 383 ALA A C 1
ATOM 2990 O O . ALA A 1 383 ? -10.504 12.613 39.861 1.00 69.38 383 ALA A O 1
ATOM 2991 N N . GLU A 1 384 ? -9.422 11.348 38.367 1.00 75.94 384 GLU A N 1
ATOM 2992 C CA . GLU A 1 384 ? -10.173 10.120 38.651 1.00 75.94 384 GLU A CA 1
ATOM 2993 C C . GLU A 1 384 ? -9.907 9.607 40.076 1.00 75.94 384 GLU A C 1
ATOM 2995 O O . GLU A 1 384 ? -10.842 9.226 40.787 1.00 75.94 384 GLU A O 1
ATOM 3000 N N . GLN A 1 385 ? -8.656 9.676 40.540 1.00 79.25 385 GLN A N 1
ATOM 3001 C CA . GLN A 1 385 ? -8.299 9.370 41.928 1.00 79.25 385 GLN A CA 1
ATOM 3002 C C . GLN A 1 385 ? -8.976 10.328 42.917 1.00 79.25 385 GLN A C 1
ATOM 3004 O O . GLN A 1 385 ? -9.508 9.874 43.931 1.00 79.25 385 GLN A O 1
ATOM 3009 N N . ALA A 1 386 ? -9.019 11.629 42.611 1.00 71.69 386 ALA A N 1
ATOM 3010 C CA . ALA A 1 386 ? -9.714 12.616 43.435 1.00 71.69 386 ALA A CA 1
ATOM 3011 C C . ALA A 1 386 ? -11.232 12.356 43.505 1.00 71.69 386 ALA A C 1
ATOM 3013 O O . ALA A 1 386 ? -11.815 12.430 44.586 1.00 71.69 386 ALA A O 1
ATOM 3014 N N . CYS A 1 387 ? -11.863 11.986 42.384 1.00 70.00 387 CYS A N 1
ATOM 3015 C CA . CYS A 1 387 ? -13.286 11.631 42.333 1.00 70.00 387 CYS A CA 1
ATOM 3016 C C . CYS A 1 387 ? -13.585 10.387 43.182 1.00 70.00 387 CYS A C 1
ATOM 3018 O O . CYS A 1 387 ? -14.492 10.394 44.010 1.00 70.00 387 CYS A O 1
ATOM 3020 N N . THR A 1 388 ? -12.757 9.348 43.048 1.00 76.81 388 THR A N 1
ATOM 3021 C CA . THR A 1 388 ? -12.888 8.108 43.829 1.00 76.81 388 THR A CA 1
ATOM 3022 C C . THR A 1 388 ? -12.723 8.373 45.333 1.00 76.81 388 THR A C 1
ATOM 3024 O O . THR A 1 388 ? -13.437 7.800 46.155 1.00 76.81 388 THR A O 1
ATOM 3027 N N . ALA A 1 389 ? -11.806 9.273 45.712 1.00 75.38 389 ALA A N 1
ATOM 3028 C CA . ALA A 1 389 ? -11.629 9.693 47.101 1.00 75.38 389 ALA A CA 1
ATOM 3029 C C . ALA A 1 389 ? -12.845 10.471 47.639 1.00 75.38 389 ALA A C 1
ATOM 3031 O O . ALA A 1 389 ? -13.248 10.259 48.783 1.00 75.38 389 ALA A O 1
ATOM 3032 N N . ALA A 1 390 ? -13.460 11.328 46.818 1.00 67.50 390 ALA A N 1
ATOM 3033 C CA . ALA A 1 390 ? -14.676 12.055 47.181 1.00 67.50 390 ALA A CA 1
ATOM 3034 C C . ALA A 1 390 ? -15.885 11.117 47.362 1.00 67.50 390 ALA A C 1
ATOM 3036 O O . ALA A 1 390 ? -16.611 11.242 48.347 1.00 67.50 390 ALA A O 1
ATOM 3037 N N . GLU A 1 391 ? -16.067 10.133 46.475 1.00 76.50 391 GLU A N 1
ATOM 3038 C CA . GLU A 1 391 ? -17.111 9.103 46.605 1.00 76.50 391 GLU A CA 1
ATOM 3039 C C . GLU A 1 391 ? -16.948 8.278 47.892 1.00 76.50 391 GLU A C 1
ATOM 3041 O O . GLU A 1 391 ? -17.929 7.974 48.573 1.00 76.50 391 GLU A O 1
ATOM 3046 N N . ALA A 1 392 ? -15.709 7.931 48.256 1.00 78.50 392 ALA A N 1
ATOM 3047 C CA . ALA A 1 392 ? -15.426 7.234 49.508 1.00 78.50 392 ALA A CA 1
ATOM 3048 C C . ALA A 1 392 ? -15.785 8.088 50.736 1.00 78.50 392 ALA A C 1
ATOM 3050 O O . ALA A 1 392 ? -16.405 7.582 51.671 1.00 78.50 392 ALA A O 1
ATOM 3051 N N . ALA A 1 393 ? -15.455 9.384 50.712 1.00 72.62 393 ALA A N 1
ATOM 3052 C CA . ALA A 1 393 ? -15.812 10.316 51.779 1.00 72.62 393 ALA A CA 1
ATOM 3053 C C . ALA A 1 393 ? -17.335 10.493 51.915 1.00 72.62 393 ALA A C 1
ATOM 3055 O O . ALA A 1 393 ? -17.837 10.565 53.036 1.00 72.62 393 ALA A O 1
ATOM 3056 N N . LEU A 1 394 ? -18.082 10.513 50.801 1.00 74.56 394 LEU A N 1
ATOM 3057 C CA . LEU A 1 394 ? -19.547 10.545 50.835 1.00 74.56 394 LEU A CA 1
ATOM 3058 C C . LEU A 1 394 ? -20.113 9.303 51.528 1.00 74.56 394 LEU A C 1
ATOM 3060 O O . LEU A 1 394 ? -20.926 9.443 52.438 1.00 74.56 394 LEU A O 1
ATOM 3064 N N . ARG A 1 395 ? -19.666 8.102 51.136 1.00 80.62 395 ARG A N 1
ATOM 3065 C CA . ARG A 1 395 ? -20.139 6.847 51.747 1.00 80.62 395 ARG A CA 1
ATOM 3066 C C . ARG A 1 395 ? -19.893 6.822 53.253 1.00 80.62 395 ARG A C 1
ATOM 3068 O O . ARG A 1 395 ? -20.770 6.411 54.003 1.00 80.62 395 ARG A O 1
ATOM 3075 N N . GLU A 1 396 ? -18.738 7.313 53.703 1.00 83.19 396 GLU A N 1
ATOM 3076 C CA . GLU A 1 396 ? -18.434 7.430 55.134 1.00 83.19 396 GLU A CA 1
ATOM 3077 C C . GLU A 1 396 ? -19.426 8.360 55.862 1.00 83.19 396 GLU A C 1
ATOM 3079 O O . GLU A 1 396 ? -19.830 8.083 56.993 1.00 83.19 396 GLU A O 1
ATOM 3084 N N . GLN A 1 397 ? -19.849 9.460 55.229 1.00 77.25 397 GLN A N 1
ATOM 3085 C CA . GLN A 1 397 ? -20.851 10.365 55.803 1.00 77.25 397 GLN A CA 1
ATOM 3086 C C . GLN A 1 397 ? -22.260 9.760 55.796 1.00 77.25 397 GLN A C 1
ATOM 3088 O O . GLN A 1 397 ? -22.972 9.883 56.791 1.00 77.25 397 GLN A O 1
ATOM 3093 N N . GLU A 1 398 ? -22.652 9.053 54.733 1.00 78.50 398 GLU A N 1
ATOM 3094 C CA . GLU A 1 398 ? -23.929 8.324 54.675 1.00 78.50 398 GLU A CA 1
ATOM 3095 C C . GLU A 1 398 ? -24.023 7.243 55.764 1.00 78.50 398 GLU A C 1
ATOM 3097 O O . GLU A 1 398 ? -25.074 7.073 56.386 1.00 78.50 398 GLU A O 1
ATOM 3102 N N . GLU A 1 399 ? -22.924 6.535 56.043 1.00 85.00 399 GLU A N 1
ATOM 3103 C CA . GLU A 1 399 ? -22.845 5.561 57.137 1.00 85.00 399 GLU A CA 1
ATOM 3104 C C . GLU A 1 399 ? -22.990 6.223 58.513 1.00 85.00 399 GLU A C 1
ATOM 3106 O O . GLU A 1 399 ? -23.736 5.722 59.358 1.00 85.00 399 GLU A O 1
ATOM 3111 N N . LYS A 1 400 ? -22.342 7.376 58.738 1.00 79.81 400 LYS A N 1
ATOM 3112 C CA . LYS A 1 400 ? -22.519 8.163 59.973 1.00 79.81 400 LYS A CA 1
ATOM 3113 C C . LYS A 1 400 ? -23.964 8.625 60.145 1.00 79.81 400 LYS A C 1
ATOM 3115 O O . LYS A 1 400 ? -24.493 8.556 61.253 1.00 79.81 400 LYS A O 1
ATOM 3120 N N . LEU A 1 401 ? -24.606 9.051 59.058 1.00 76.75 401 LEU A N 1
ATOM 3121 C CA . LEU A 1 401 ? -25.996 9.500 59.055 1.00 76.75 401 LEU A CA 1
ATOM 3122 C C . LEU A 1 401 ? -26.949 8.350 59.403 1.00 76.75 401 LEU A C 1
ATOM 3124 O O . LEU A 1 401 ? -27.765 8.491 60.315 1.00 76.75 401 LEU A O 1
ATOM 3128 N N . ARG A 1 402 ? -26.767 7.172 58.789 1.00 83.44 402 ARG A N 1
ATOM 3129 C CA . ARG A 1 402 ? -27.506 5.953 59.165 1.00 83.44 402 ARG A CA 1
ATOM 3130 C C . ARG A 1 402 ? -27.307 5.577 60.628 1.00 83.44 402 ARG A C 1
ATOM 3132 O O . ARG A 1 402 ? -28.284 5.272 61.302 1.00 83.44 402 ARG A O 1
ATOM 3139 N N . ALA A 1 403 ? -26.079 5.637 61.142 1.00 80.94 403 ALA A N 1
ATOM 3140 C CA . ALA A 1 403 ? -25.811 5.341 62.548 1.00 80.94 403 ALA A CA 1
ATOM 3141 C C . ALA A 1 403 ? -26.568 6.299 63.487 1.00 80.94 403 ALA A C 1
ATOM 3143 O O . ALA A 1 403 ? -27.166 5.855 64.466 1.00 80.94 403 ALA A O 1
ATOM 3144 N N . THR A 1 404 ? -26.615 7.598 63.162 1.00 76.44 404 THR A N 1
ATOM 3145 C CA . THR A 1 404 ? -27.415 8.566 63.931 1.00 76.44 404 THR A CA 1
ATOM 3146 C C . THR A 1 404 ? -28.925 8.342 63.804 1.00 76.44 404 THR A C 1
ATOM 3148 O O . THR A 1 404 ? -29.646 8.541 64.779 1.00 76.44 404 THR A O 1
ATOM 3151 N N . GLU A 1 405 ? -29.423 7.897 62.645 1.00 75.81 405 GLU A N 1
ATOM 3152 C CA . GLU A 1 405 ? -30.836 7.530 62.465 1.00 75.81 405 GLU A CA 1
ATOM 3153 C C . GLU A 1 405 ? -31.214 6.282 63.276 1.00 75.81 405 GLU A C 1
ATOM 3155 O O . GLU A 1 405 ? -32.278 6.248 63.894 1.00 75.81 405 GLU A O 1
ATOM 3160 N N . GLU A 1 406 ? -30.350 5.267 63.309 1.00 82.31 406 GLU A N 1
ATOM 3161 C CA . GLU A 1 406 ? -30.543 4.064 64.124 1.00 82.31 406 GLU A CA 1
ATOM 3162 C C . GLU A 1 406 ? -30.523 4.387 65.626 1.00 82.31 406 GLU A C 1
ATOM 3164 O O . GLU A 1 406 ? -31.348 3.868 66.383 1.00 82.31 406 GLU A O 1
ATOM 3169 N N . GLU A 1 407 ? -29.629 5.278 66.063 1.00 76.88 407 GLU A N 1
ATOM 3170 C CA . GLU A 1 407 ? -29.572 5.765 67.445 1.00 76.88 407 GLU A CA 1
ATOM 3171 C C . GLU A 1 407 ? -30.844 6.545 67.815 1.00 76.88 407 GLU A C 1
ATOM 3173 O O . GLU A 1 407 ? -31.458 6.268 68.847 1.00 76.88 407 GLU A O 1
ATOM 3178 N N . ALA A 1 408 ? -31.317 7.426 66.928 1.00 69.44 408 ALA A N 1
ATOM 3179 C CA . ALA A 1 408 ? -32.586 8.133 67.087 1.00 69.44 408 ALA A CA 1
ATOM 3180 C C . ALA A 1 408 ? -33.781 7.174 67.212 1.00 69.44 408 ALA A C 1
ATOM 3182 O O . ALA A 1 408 ? -34.616 7.334 68.102 1.00 69.44 408 ALA A O 1
ATOM 3183 N N . GLN A 1 409 ? -33.853 6.148 66.356 1.00 75.19 409 GLN A N 1
ATOM 3184 C CA . GLN A 1 409 ? -34.904 5.127 66.412 1.00 75.19 409 GLN A CA 1
ATOM 3185 C C . GLN A 1 409 ? -34.846 4.301 67.701 1.00 75.19 409 GLN A C 1
ATOM 3187 O O . GLN A 1 409 ? -35.896 3.936 68.235 1.00 75.19 409 GLN A O 1
ATOM 3192 N N . ARG A 1 410 ? -33.642 4.017 68.217 1.00 74.94 410 ARG A N 1
ATOM 3193 C CA . ARG A 1 410 ? -33.449 3.347 69.510 1.00 74.94 410 ARG A CA 1
ATOM 3194 C C . ARG A 1 410 ? -33.990 4.176 70.664 1.00 74.94 410 ARG A C 1
ATOM 3196 O O . ARG A 1 410 ? -34.782 3.644 71.435 1.00 74.94 410 ARG A O 1
ATOM 3203 N N . VAL A 1 411 ? -33.629 5.457 70.738 1.00 70.88 411 VAL A N 1
ATOM 3204 C CA . VAL A 1 411 ? -34.133 6.378 71.771 1.00 70.88 411 VAL A CA 1
ATOM 3205 C C . VAL A 1 411 ? -35.662 6.466 71.710 1.00 70.88 411 VAL A C 1
ATOM 3207 O O . VAL A 1 411 ? -36.335 6.392 72.735 1.00 70.88 411 VAL A O 1
ATOM 3210 N N . ASP A 1 412 ? -36.239 6.522 70.507 1.00 67.56 412 ASP A N 1
ATOM 3211 C CA . ASP A 1 412 ? -37.694 6.564 70.327 1.00 67.56 412 ASP A CA 1
ATOM 3212 C C . ASP A 1 412 ? -38.398 5.249 70.719 1.00 67.56 412 ASP A C 1
ATOM 3214 O O . ASP A 1 412 ? -39.528 5.264 71.219 1.00 67.56 412 ASP A O 1
ATOM 3218 N N . ALA A 1 413 ? -37.752 4.102 70.490 1.00 68.44 413 ALA A N 1
ATOM 3219 C CA . ALA A 1 413 ? -38.251 2.790 70.895 1.00 68.44 413 ALA A CA 1
ATOM 3220 C C . ALA A 1 413 ? -38.144 2.577 72.414 1.00 68.44 413 ALA A C 1
ATOM 3222 O O . ALA A 1 413 ? -39.086 2.061 73.018 1.00 68.44 413 ALA A O 1
ATOM 3223 N N . GLU A 1 414 ? -37.040 3.005 73.030 1.00 71.19 414 GLU A N 1
ATOM 3224 C CA . GLU A 1 414 ? -36.827 2.970 74.480 1.00 71.19 414 GLU A CA 1
ATOM 3225 C C . GLU A 1 414 ? -37.824 3.882 75.205 1.00 71.19 414 GLU A C 1
ATOM 3227 O O . GLU A 1 414 ? -38.512 3.413 76.113 1.00 71.19 414 GLU A O 1
ATOM 3232 N N . GLY A 1 415 ? -38.029 5.113 74.723 1.00 67.62 415 GLY A N 1
ATOM 3233 C CA . GLY A 1 415 ? -39.040 6.025 75.269 1.00 67.62 415 GLY A CA 1
ATOM 3234 C C . GLY A 1 415 ? -40.473 5.490 75.138 1.00 67.62 415 GLY A C 1
ATOM 3235 O O . GLY A 1 415 ? -41.279 5.570 76.070 1.00 67.62 415 GLY A O 1
ATOM 3236 N N . LYS A 1 416 ? -40.815 4.841 74.010 1.00 66.38 416 LYS A N 1
ATOM 3237 C CA . LYS A 1 416 ? -42.114 4.152 73.854 1.00 66.38 416 LYS A CA 1
ATOM 3238 C C . LYS A 1 416 ? -42.269 2.980 74.825 1.00 66.38 416 LYS A C 1
ATOM 3240 O O . LYS A 1 416 ? -43.343 2.837 75.411 1.00 66.38 416 LYS A O 1
ATOM 3245 N N . ALA A 1 417 ? -41.229 2.168 75.006 1.00 65.62 417 ALA A N 1
ATOM 3246 C CA . ALA A 1 417 ? -41.249 1.027 75.916 1.00 65.62 417 ALA A CA 1
ATOM 3247 C C . ALA A 1 417 ? -41.372 1.468 77.384 1.00 65.62 417 ALA A C 1
ATOM 3249 O O . ALA A 1 417 ? -42.185 0.910 78.125 1.00 65.62 417 ALA A O 1
ATOM 3250 N N . GLU A 1 418 ? -40.644 2.505 77.807 1.00 65.31 418 GLU A N 1
ATOM 3251 C CA . GLU A 1 418 ? -40.780 3.075 79.152 1.00 65.31 418 GLU A CA 1
ATOM 3252 C C . GLU A 1 418 ? -42.173 3.671 79.388 1.00 65.31 418 GLU A C 1
ATOM 3254 O O . GLU A 1 418 ? -42.786 3.408 80.429 1.00 65.31 418 GLU A O 1
ATOM 3259 N N . ALA A 1 419 ? -42.733 4.394 78.414 1.00 56.06 419 ALA A N 1
ATOM 3260 C CA . ALA A 1 419 ? -44.093 4.925 78.504 1.00 56.06 419 ALA A CA 1
ATOM 3261 C C . ALA A 1 419 ? -45.157 3.814 78.625 1.00 56.06 419 ALA A C 1
ATOM 3263 O O . ALA A 1 419 ? -46.159 3.974 79.335 1.00 56.06 419 ALA A O 1
ATOM 3264 N N . GLU A 1 420 ? -44.951 2.674 77.962 1.00 64.88 420 GLU A N 1
ATOM 3265 C CA . GLU A 1 420 ? -45.850 1.519 78.015 1.00 64.88 420 GLU A CA 1
ATOM 3266 C C . GLU A 1 420 ? -45.738 0.761 79.350 1.00 64.88 420 GLU A C 1
ATOM 3268 O O . GLU A 1 420 ? -46.760 0.426 79.956 1.00 64.88 420 GLU A O 1
ATOM 3273 N N . ILE A 1 421 ? -44.521 0.602 79.886 1.00 67.62 421 ILE A N 1
ATOM 3274 C CA . ILE A 1 421 ? -44.269 0.048 81.229 1.00 67.62 421 ILE A CA 1
ATOM 3275 C C . ILE A 1 421 ? -44.897 0.936 82.312 1.00 67.62 421 ILE A C 1
ATOM 3277 O O . ILE A 1 421 ? -45.528 0.432 83.249 1.00 67.62 421 ILE A O 1
ATOM 3281 N N . LEU A 1 422 ? -44.771 2.260 82.189 1.00 62.03 422 LEU A N 1
ATOM 3282 C CA . LEU A 1 422 ? -45.378 3.216 83.116 1.00 62.03 422 LEU A CA 1
ATOM 3283 C C . LEU A 1 422 ? -46.913 3.193 83.043 1.00 62.03 422 LEU A C 1
ATOM 3285 O O . LEU A 1 422 ? -47.564 3.233 84.090 1.00 62.03 422 LEU A O 1
ATOM 3289 N N . ARG A 1 423 ? -47.511 3.043 81.849 1.00 60.44 423 ARG A N 1
ATOM 3290 C CA . ARG A 1 423 ? -48.965 2.821 81.701 1.00 60.44 423 ARG A CA 1
ATOM 3291 C C . ARG A 1 423 ? -49.419 1.504 82.318 1.00 60.44 423 ARG A C 1
ATOM 3293 O O . ARG A 1 423 ? -50.437 1.502 83.005 1.00 60.44 423 ARG A O 1
ATOM 3300 N N . GLY A 1 424 ? -48.675 0.418 82.108 1.00 67.88 424 GLY A N 1
ATOM 3301 C CA . GLY A 1 424 ? -48.968 -0.889 82.699 1.00 67.88 424 GLY A CA 1
ATOM 3302 C C . GLY A 1 424 ? -48.970 -0.833 84.227 1.00 67.88 424 GLY A C 1
ATOM 3303 O O . GLY A 1 424 ? -49.949 -1.226 84.857 1.00 67.88 424 GLY A O 1
ATOM 3304 N N . ARG A 1 425 ? -47.940 -0.219 84.827 1.00 65.94 425 ARG A N 1
ATOM 3305 C CA . ARG A 1 425 ? -47.868 -0.004 86.283 1.00 65.94 425 ARG A CA 1
ATOM 3306 C C . ARG A 1 425 ? -48.974 0.907 86.809 1.00 65.94 425 ARG A C 1
ATOM 3308 O O . ARG A 1 425 ? -49.536 0.620 87.859 1.00 65.94 425 ARG A O 1
ATOM 3315 N N . ALA A 1 426 ? -49.324 1.977 86.094 1.00 59.62 426 ALA A N 1
ATOM 3316 C CA . ALA A 1 426 ? -50.423 2.858 86.492 1.00 59.62 426 ALA A CA 1
ATOM 3317 C C . ALA A 1 426 ? -51.789 2.148 86.428 1.00 59.62 426 ALA A C 1
ATOM 3319 O O . ALA A 1 426 ? -52.639 2.360 87.293 1.00 59.62 426 ALA A O 1
ATOM 3320 N N . GLN A 1 427 ? -51.996 1.277 85.436 1.00 62.97 427 GLN A N 1
ATOM 3321 C CA . GLN A 1 427 ? -53.204 0.461 85.319 1.00 62.97 427 GLN A CA 1
ATOM 3322 C C . GLN A 1 427 ? -53.272 -0.624 86.398 1.00 62.97 427 GLN A C 1
ATOM 3324 O O . GLN A 1 427 ? -54.343 -0.822 86.967 1.00 62.97 427 GLN A O 1
ATOM 3329 N N . GLU A 1 428 ? -52.156 -1.276 86.733 1.00 61.47 428 GLU A N 1
ATOM 3330 C CA . GLU A 1 428 ? -52.076 -2.236 87.842 1.00 61.47 428 GLU A CA 1
ATOM 3331 C C . GLU A 1 428 ? -52.261 -1.565 89.211 1.00 61.47 428 GLU A C 1
ATOM 3333 O O . GLU A 1 428 ? -53.040 -2.062 90.022 1.00 61.47 428 GLU A O 1
ATOM 3338 N N . GLU A 1 429 ? -51.648 -0.400 89.457 1.00 63.34 429 GLU A N 1
ATOM 3339 C CA . GLU A 1 429 ? -51.870 0.397 90.675 1.00 63.34 429 GLU A CA 1
ATOM 3340 C C . GLU A 1 429 ? -53.341 0.847 90.787 1.00 63.34 429 GLU A C 1
ATOM 3342 O O . GLU A 1 429 ? -53.924 0.799 91.872 1.00 63.34 429 GLU A O 1
ATOM 3347 N N . ALA A 1 430 ? -53.986 1.236 89.679 1.00 58.22 430 ALA A N 1
ATOM 3348 C CA . ALA A 1 430 ? -55.407 1.591 89.661 1.00 58.22 430 ALA A CA 1
ATOM 3349 C C . ALA A 1 430 ? -56.323 0.378 89.911 1.00 58.22 430 ALA A C 1
ATOM 3351 O O . ALA A 1 430 ? -57.326 0.500 90.619 1.00 58.22 430 ALA A O 1
ATOM 3352 N N . ARG A 1 431 ? -55.965 -0.801 89.384 1.00 61.16 431 ARG A N 1
ATOM 3353 C CA . ARG A 1 431 ? -56.692 -2.062 89.606 1.00 61.16 431 ARG A CA 1
ATOM 3354 C C . ARG A 1 431 ? -56.561 -2.542 91.051 1.00 61.16 431 ARG A C 1
ATOM 3356 O O . ARG A 1 431 ? -57.573 -2.858 91.667 1.00 61.16 431 ARG A O 1
ATOM 3363 N N . ALA A 1 432 ? -55.355 -2.478 91.616 1.00 59.22 432 ALA A N 1
ATOM 3364 C CA . ALA A 1 432 ? -55.087 -2.795 93.017 1.00 59.22 432 ALA A CA 1
ATOM 3365 C C . ALA A 1 432 ? -55.819 -1.839 93.976 1.00 59.22 432 ALA A C 1
ATOM 3367 O O . ALA A 1 432 ? -56.325 -2.268 95.011 1.00 59.22 432 ALA A O 1
ATOM 3368 N N . ARG A 1 433 ? -55.950 -0.552 93.620 1.00 56.47 433 ARG A N 1
ATOM 3369 C CA . ARG A 1 433 ? -56.737 0.430 94.389 1.00 56.47 433 ARG A CA 1
ATOM 3370 C C . ARG A 1 433 ? -58.246 0.197 94.289 1.00 56.47 433 ARG A C 1
ATOM 3372 O O . ARG A 1 433 ? -58.943 0.404 95.277 1.00 56.47 433 ARG A O 1
ATOM 3379 N N . LEU A 1 434 ? -58.755 -0.256 93.142 1.00 55.69 434 LEU A N 1
ATOM 3380 C CA . LEU A 1 434 ? -60.161 -0.648 92.978 1.00 55.69 434 LEU A CA 1
ATOM 3381 C C . LEU A 1 434 ? -60.493 -1.945 93.736 1.00 55.69 434 LEU A C 1
ATOM 3383 O O . LEU A 1 434 ? -61.561 -2.028 94.340 1.00 55.69 434 LEU A O 1
ATOM 3387 N N . GLU A 1 435 ? -59.570 -2.910 93.790 1.00 53.09 435 GLU A N 1
ATOM 3388 C CA . GLU A 1 435 ? -59.704 -4.120 94.617 1.00 53.09 435 GLU A CA 1
ATOM 3389 C C . GLU A 1 435 ? -59.579 -3.829 96.121 1.00 53.09 435 GLU A C 1
ATOM 3391 O O . GLU A 1 435 ? -60.348 -4.375 96.912 1.00 53.09 435 GLU A O 1
ATOM 3396 N N . GLN A 1 436 ? -58.703 -2.905 96.535 1.00 49.28 436 GLN A N 1
ATOM 3397 C CA . GLN A 1 436 ? -58.615 -2.456 97.932 1.00 49.28 436 GLN A CA 1
ATOM 3398 C C . GLN A 1 436 ? -59.815 -1.590 98.360 1.00 49.28 436 GLN A C 1
ATOM 3400 O O . GLN A 1 436 ? -60.261 -1.683 99.503 1.00 49.28 436 GLN A O 1
ATOM 3405 N N . ALA A 1 437 ? -60.397 -0.795 97.455 1.00 47.56 437 ALA A N 1
ATOM 3406 C CA . ALA A 1 437 ? -61.608 -0.013 97.722 1.00 47.56 437 ALA A CA 1
ATOM 3407 C C . ALA A 1 437 ? -62.879 -0.879 97.812 1.00 47.56 437 ALA A C 1
ATOM 3409 O O . ALA A 1 437 ? -63.843 -0.485 98.470 1.00 47.56 437 ALA A O 1
ATOM 3410 N N . ALA A 1 438 ? -62.878 -2.068 97.204 1.00 45.50 438 ALA A N 1
ATOM 3411 C CA . ALA A 1 438 ? -63.988 -3.015 97.269 1.00 45.50 438 ALA A CA 1
ATOM 3412 C C . ALA A 1 438 ? -64.040 -3.834 98.578 1.00 45.50 438 ALA A C 1
ATOM 3414 O O . ALA A 1 438 ? -65.037 -4.514 98.816 1.00 45.50 438 ALA A O 1
ATOM 3415 N N . GLN A 1 439 ? -63.018 -3.763 99.447 1.00 44.00 439 GLN A N 1
ATOM 3416 C CA . GLN A 1 439 ? -62.939 -4.577 100.674 1.00 44.00 439 GLN A CA 1
ATOM 3417 C C . GLN A 1 439 ? -62.922 -3.810 102.007 1.00 44.00 439 GLN A C 1
ATOM 3419 O O . GLN A 1 439 ? -62.774 -4.438 103.052 1.00 44.00 439 GLN A O 1
ATOM 3424 N N . ALA A 1 440 ? -63.143 -2.493 102.045 1.00 39.09 440 ALA A N 1
ATOM 3425 C CA 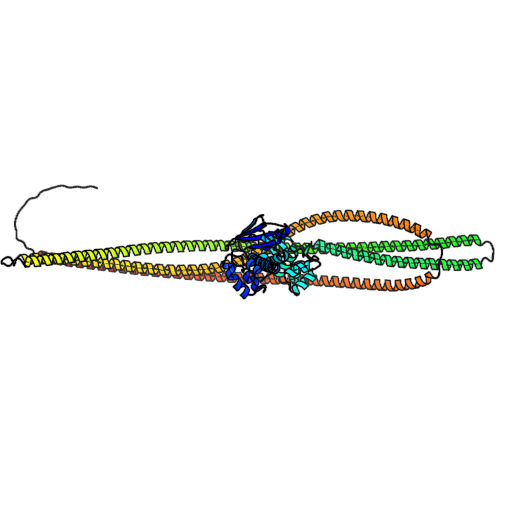. ALA A 1 440 ? -63.167 -1.778 103.326 1.00 39.09 440 ALA A CA 1
ATOM 3426 C C . ALA A 1 440 ? -64.214 -0.660 103.382 1.00 39.09 440 ALA A C 1
ATOM 3428 O O . ALA A 1 440 ? -63.931 0.521 103.177 1.00 39.09 440 ALA A O 1
ATOM 3429 N N . GLY A 1 441 ? -65.439 -1.041 103.740 1.00 43.72 441 GLY A N 1
ATOM 3430 C CA . GLY A 1 441 ? -66.361 -0.152 104.431 1.00 43.72 441 GLY A CA 1
ATOM 3431 C C . GLY A 1 441 ? -66.240 -0.362 105.937 1.00 43.72 441 GLY A C 1
ATOM 3432 O O . GLY A 1 441 ? -66.748 -1.356 106.427 1.00 43.72 441 GLY A O 1
ATOM 3433 N N . GLU A 1 442 ? -65.572 0.548 106.653 1.00 36.97 442 GLU A N 1
ATOM 3434 C CA . GLU A 1 442 ? -66.083 1.211 107.867 1.00 36.97 442 GLU A CA 1
ATOM 3435 C C . GLU A 1 442 ? -65.055 2.191 108.472 1.00 36.97 442 GLU A C 1
ATOM 3437 O O . GLU A 1 442 ? -63.878 2.210 108.130 1.00 36.97 442 GLU A O 1
ATOM 3442 N N . ARG A 1 443 ? -65.577 3.126 109.269 1.00 45.88 443 ARG A N 1
ATOM 3443 C CA . ARG A 1 443 ? -65.071 4.479 109.564 1.00 45.88 443 ARG A CA 1
ATOM 3444 C C . ARG A 1 443 ? -63.744 4.545 110.346 1.00 45.88 443 ARG A C 1
ATOM 3446 O O . ARG A 1 443 ? -63.547 3.783 111.280 1.00 45.88 443 ARG A O 1
ATOM 3453 N N . SER A 1 444 ? -62.987 5.625 110.079 1.00 43.25 444 SER A N 1
ATOM 3454 C CA . SER A 1 444 ? -62.255 6.470 111.061 1.00 43.25 444 SER A CA 1
ATOM 3455 C C . SER A 1 444 ? -60.760 6.746 110.800 1.00 43.25 444 SER A C 1
ATOM 3457 O O . SER A 1 444 ? -59.975 6.833 111.739 1.00 43.25 444 SER A O 1
ATOM 3459 N N . GLN A 1 445 ? -60.355 7.004 109.554 1.00 39.84 445 GLN A N 1
ATOM 3460 C CA . GLN A 1 445 ? -59.053 7.633 109.278 1.00 39.84 445 GLN A CA 1
ATOM 3461 C C . GLN A 1 445 ? -59.127 8.411 107.953 1.00 39.84 445 GLN A C 1
ATOM 3463 O O . GLN A 1 445 ? -58.666 7.954 106.917 1.00 39.84 445 GLN A O 1
ATOM 3468 N N . ARG A 1 446 ? -59.847 9.544 107.933 1.00 45.66 446 ARG A N 1
ATOM 3469 C CA . ARG A 1 446 ? -60.127 10.291 106.687 1.00 45.66 446 ARG A CA 1
ATOM 3470 C C . ARG A 1 446 ? -59.554 11.701 106.589 1.00 45.66 446 ARG A C 1
ATOM 3472 O O . ARG A 1 446 ? -59.838 12.362 105.602 1.00 45.66 446 ARG A O 1
ATOM 3479 N N . GLU A 1 447 ? -58.703 12.154 107.507 1.00 45.53 447 GLU A N 1
ATOM 3480 C CA . GLU A 1 447 ? -58.190 13.538 107.421 1.00 45.53 447 GLU A CA 1
ATOM 3481 C C . GLU A 1 447 ? -56.671 13.708 107.597 1.00 45.53 447 GLU A C 1
ATOM 3483 O O . GLU A 1 447 ? -56.187 14.830 107.519 1.00 45.53 447 GLU A O 1
ATOM 3488 N N . ALA A 1 448 ? -55.887 12.628 107.718 1.00 45.12 448 ALA A N 1
ATOM 3489 C CA . ALA A 1 448 ? -54.416 12.720 107.740 1.00 45.12 448 ALA A CA 1
ATOM 3490 C C . ALA A 1 448 ? -53.732 12.185 106.462 1.00 45.12 448 ALA A C 1
ATOM 3492 O O . ALA A 1 448 ? -52.708 12.724 106.048 1.00 45.12 448 ALA A O 1
ATOM 3493 N N . ASP A 1 449 ? -54.324 11.208 105.767 1.00 44.84 449 ASP A N 1
ATOM 3494 C CA . ASP A 1 449 ? -53.658 10.535 104.636 1.00 44.84 449 ASP A CA 1
ATOM 3495 C C . ASP A 1 449 ? -53.941 11.176 103.262 1.00 44.84 449 ASP A C 1
ATOM 3497 O O . ASP A 1 449 ? -53.266 10.880 102.278 1.00 44.84 449 ASP A O 1
ATOM 3501 N N . ALA A 1 450 ? -54.881 12.126 103.183 1.00 47.84 450 ALA A N 1
ATOM 3502 C CA . ALA A 1 450 ? -55.177 12.863 101.948 1.00 47.84 450 ALA A CA 1
ATOM 3503 C C . ALA A 1 450 ? -54.143 13.967 101.632 1.00 47.84 450 ALA A C 1
ATOM 3505 O O . ALA A 1 450 ? -53.960 14.323 100.468 1.00 47.84 450 ALA A O 1
ATOM 3506 N N . ALA A 1 451 ? -53.430 14.485 102.642 1.00 48.62 451 ALA A N 1
ATOM 3507 C CA . ALA A 1 451 ? -52.411 15.522 102.456 1.00 48.62 451 ALA A CA 1
ATOM 3508 C C . ALA A 1 451 ? -51.042 14.939 102.049 1.00 48.62 451 ALA A C 1
ATOM 3510 O O . ALA A 1 451 ? -50.393 15.476 101.154 1.00 48.62 451 ALA A O 1
ATOM 3511 N N . ALA A 1 452 ? -50.642 13.796 102.620 1.00 50.44 452 ALA A N 1
ATOM 3512 C CA . ALA A 1 452 ? -49.375 13.130 102.290 1.00 50.44 452 ALA A CA 1
ATOM 3513 C C . ALA A 1 452 ? -49.394 12.438 100.910 1.00 50.44 452 ALA A C 1
ATOM 3515 O O . ALA A 1 452 ? -48.360 12.332 100.247 1.00 50.44 452 ALA A O 1
ATOM 3516 N N . GLN A 1 453 ? -50.570 11.999 100.447 1.00 48.84 453 GLN A N 1
ATOM 3517 C CA . GLN A 1 453 ? -50.730 11.383 99.128 1.00 48.84 453 GLN A CA 1
ATOM 3518 C C . GLN A 1 453 ? -50.743 12.428 97.998 1.00 48.84 453 GLN A C 1
ATOM 3520 O O . GLN A 1 453 ? -50.139 12.204 96.953 1.00 48.84 453 GLN A O 1
ATOM 3525 N N . GLY A 1 454 ? -51.325 13.611 98.233 1.00 56.34 454 GLY A N 1
ATOM 3526 C CA . GLY A 1 454 ? -51.295 14.719 97.272 1.00 56.34 454 GLY A CA 1
ATOM 3527 C C . GLY A 1 454 ? -49.894 15.296 97.038 1.00 56.34 454 GLY A C 1
ATOM 3528 O O . GLY A 1 454 ? -49.609 15.785 95.948 1.00 56.34 454 GLY A O 1
ATOM 3529 N N . GLU A 1 455 ? -49.000 15.215 98.026 1.00 55.72 455 GLU A N 1
ATOM 3530 C CA . GLU A 1 455 ? -47.613 15.679 97.896 1.00 55.72 455 GLU A CA 1
ATOM 3531 C C . GLU A 1 455 ? -46.735 14.669 97.137 1.00 55.72 455 GLU A C 1
ATOM 3533 O O . GLU A 1 455 ? -45.954 15.062 96.269 1.00 55.72 455 GLU A O 1
ATOM 3538 N N . LYS A 1 456 ? -46.937 13.361 97.362 1.00 56.72 456 LYS A N 1
ATOM 3539 C CA . LYS A 1 456 ? -46.284 12.296 96.580 1.00 56.72 456 LYS A CA 1
ATOM 3540 C C . LYS A 1 456 ? -46.744 12.264 95.126 1.00 56.72 456 LYS A C 1
ATOM 3542 O O . LYS A 1 456 ? -45.909 12.112 94.240 1.00 56.72 456 LYS A O 1
ATOM 3547 N N . ASP A 1 457 ? -48.036 12.450 94.870 1.00 58.47 457 ASP A N 1
ATOM 3548 C CA . ASP A 1 457 ? -48.562 12.456 93.503 1.00 58.47 457 ASP A CA 1
ATOM 3549 C C . ASP A 1 457 ? -48.125 13.729 92.746 1.00 58.47 457 ASP A C 1
ATOM 3551 O O . ASP A 1 457 ? -47.801 13.653 91.564 1.00 58.47 457 ASP A O 1
ATOM 3555 N N . ARG A 1 458 ? -47.978 14.881 93.427 1.00 62.69 458 ARG A N 1
ATOM 3556 C CA . ARG A 1 458 ? -47.373 16.094 92.835 1.00 62.69 458 ARG A CA 1
ATOM 3557 C C . ARG A 1 458 ? -45.879 15.947 92.559 1.00 62.69 458 ARG A C 1
ATOM 3559 O O . ARG A 1 458 ? -45.430 16.417 91.520 1.00 62.69 458 ARG A O 1
ATOM 3566 N N . ALA A 1 459 ? -45.121 15.296 93.443 1.00 66.19 459 ALA A N 1
ATOM 3567 C CA . ALA A 1 459 ? -43.707 15.004 93.201 1.00 66.19 459 ALA A CA 1
ATOM 3568 C C . ALA A 1 459 ? -43.532 14.045 92.011 1.00 66.19 459 ALA A C 1
ATOM 3570 O O . ALA A 1 459 ? -42.729 14.311 91.124 1.00 66.19 459 ALA A O 1
ATOM 3571 N N . ARG A 1 460 ? -44.363 12.997 91.925 1.00 67.62 460 ARG A N 1
ATOM 3572 C CA . ARG A 1 460 ? -44.352 12.035 90.810 1.00 67.62 460 ARG A CA 1
ATOM 3573 C C . ARG A 1 460 ? -44.783 12.682 89.490 1.00 67.62 460 ARG A C 1
ATOM 3575 O O . ARG A 1 460 ? -44.185 12.395 88.461 1.00 67.62 460 ARG A O 1
ATOM 3582 N N . CYS A 1 461 ? -45.764 13.589 89.513 1.00 66.38 461 CYS A N 1
ATOM 3583 C CA . CYS A 1 461 ? -46.119 14.401 88.346 1.00 66.38 461 CYS A CA 1
ATOM 3584 C C . CYS A 1 461 ? -44.993 15.358 87.945 1.00 66.38 461 CYS A C 1
ATOM 3586 O O . CYS A 1 461 ? -44.729 15.476 86.759 1.00 66.38 461 CYS A O 1
ATOM 3588 N N . ALA A 1 462 ? -44.308 16.004 88.893 1.00 68.75 462 ALA A N 1
ATOM 3589 C CA . ALA A 1 462 ? -43.183 16.886 88.584 1.00 68.75 462 ALA A CA 1
ATOM 3590 C C . ALA A 1 462 ? -41.987 16.120 87.993 1.00 68.75 462 ALA A C 1
ATOM 3592 O O . ALA A 1 462 ? -41.350 16.618 87.070 1.00 68.75 462 ALA A O 1
ATOM 3593 N N . ASP A 1 463 ? -41.705 14.908 88.476 1.00 67.88 463 ASP A N 1
ATOM 3594 C CA . ASP A 1 463 ? -40.641 14.063 87.926 1.00 67.88 463 ASP A CA 1
ATOM 3595 C C . ASP A 1 463 ? -41.017 13.490 86.546 1.00 67.88 463 ASP A C 1
ATOM 3597 O O . ASP A 1 463 ? -40.182 13.488 85.646 1.00 67.88 463 ASP A O 1
ATOM 3601 N N . LEU A 1 464 ? -42.282 13.099 86.326 1.00 68.25 464 LEU A N 1
ATOM 3602 C CA . LEU A 1 464 ? -42.787 12.730 84.994 1.00 68.25 464 LEU A CA 1
ATOM 3603 C C . LEU A 1 464 ? -42.742 13.912 84.019 1.00 68.25 464 LEU A C 1
ATOM 3605 O O . LEU A 1 464 ? -42.371 13.729 82.866 1.00 68.25 464 LEU A O 1
ATOM 3609 N N . GLN A 1 465 ? -43.075 15.121 84.477 1.00 72.12 465 GLN A N 1
ATOM 3610 C CA . GLN A 1 465 ? -43.001 16.333 83.662 1.00 72.12 465 GLN A CA 1
ATOM 3611 C C . GLN A 1 465 ? -41.553 16.624 83.247 1.00 72.12 465 GLN A C 1
ATOM 3613 O O . GLN A 1 465 ? -41.301 16.827 82.067 1.00 72.12 465 GLN A O 1
ATOM 3618 N N . ARG A 1 466 ? -40.591 16.536 84.182 1.00 72.88 466 ARG A N 1
ATOM 3619 C CA . ARG A 1 466 ? -39.158 16.680 83.866 1.00 72.88 466 ARG A CA 1
ATOM 3620 C C . ARG A 1 466 ? -38.655 15.592 82.918 1.00 72.88 466 ARG A C 1
ATOM 3622 O O . ARG A 1 466 ? -37.820 15.879 82.072 1.00 72.88 466 ARG A O 1
ATOM 3629 N N . SER A 1 467 ? -39.156 14.363 83.041 1.00 69.44 467 SER A N 1
ATOM 3630 C CA . SER A 1 467 ? -38.810 13.264 82.129 1.00 69.44 467 SER A CA 1
ATOM 3631 C C . SER A 1 467 ? -39.340 13.509 80.715 1.00 69.44 467 SER A C 1
ATOM 3633 O O . SER A 1 467 ? -38.619 13.286 79.750 1.00 69.44 467 SER A O 1
ATOM 3635 N N . ILE A 1 468 ? -40.575 14.007 80.589 1.00 69.81 468 ILE A N 1
ATOM 3636 C CA . ILE A 1 468 ? -41.180 14.360 79.297 1.00 69.81 468 ILE A CA 1
ATOM 3637 C C . ILE A 1 468 ? -40.446 15.549 78.669 1.00 69.81 468 ILE A C 1
ATOM 3639 O O . ILE A 1 468 ? -40.156 15.520 77.479 1.00 69.81 468 ILE A O 1
ATOM 3643 N N . GLU A 1 469 ? -40.113 16.573 79.457 1.00 73.50 469 GLU A N 1
ATOM 3644 C CA . GLU A 1 469 ? -39.347 17.737 78.995 1.00 73.50 469 GLU A CA 1
ATOM 3645 C C . GLU A 1 469 ? -37.925 17.341 78.557 1.00 73.50 469 GLU A C 1
ATOM 3647 O O . GLU A 1 469 ? -37.444 17.826 77.536 1.00 73.50 469 GLU A O 1
ATOM 3652 N N . ALA A 1 470 ? -37.272 16.409 79.263 1.00 70.19 470 ALA A N 1
ATOM 3653 C CA . ALA A 1 470 ? -35.966 15.874 78.874 1.00 70.19 470 ALA A CA 1
ATOM 3654 C C . ALA A 1 470 ? -36.026 15.026 77.588 1.00 70.19 470 ALA A C 1
ATOM 3656 O O . ALA A 1 470 ? -35.161 15.169 76.725 1.00 70.19 470 ALA A O 1
ATOM 3657 N N . GLU A 1 471 ? -37.055 14.186 77.415 1.00 68.44 471 GLU A N 1
ATOM 3658 C CA . GLU A 1 471 ? -37.282 13.453 76.159 1.00 68.44 471 GLU A CA 1
ATOM 3659 C C . GLU A 1 471 ? -37.590 14.395 74.990 1.00 68.44 471 GLU A C 1
ATOM 3661 O O . GLU A 1 471 ? -37.119 14.171 73.876 1.00 68.44 471 GLU A O 1
ATOM 3666 N N . GLN A 1 472 ? -38.380 15.447 75.220 1.00 72.50 472 GLN A N 1
ATOM 3667 C CA . GLN A 1 472 ? -38.690 16.448 74.198 1.00 72.50 472 GLN A CA 1
ATOM 3668 C C . GLN A 1 472 ? -37.433 17.209 73.773 1.00 72.50 472 GLN A C 1
ATOM 3670 O O . GLN A 1 472 ? -37.175 17.301 72.577 1.00 72.50 472 GLN A O 1
ATOM 3675 N N . ALA A 1 473 ? -36.607 17.647 74.727 1.00 72.06 473 ALA A N 1
ATOM 3676 C CA . ALA A 1 473 ? -35.325 18.282 74.434 1.00 72.06 473 ALA A CA 1
ATOM 3677 C C . ALA A 1 473 ? -34.377 17.344 73.661 1.00 72.06 473 ALA A C 1
ATOM 3679 O O . ALA A 1 473 ? -33.748 17.766 72.694 1.00 72.06 473 ALA A O 1
ATOM 3680 N N . SER A 1 474 ? -34.323 16.057 74.027 1.00 70.12 474 SER A N 1
ATOM 3681 C CA . SER A 1 474 ? -33.524 15.057 73.305 1.00 70.12 474 SER A CA 1
ATOM 3682 C C . SER A 1 474 ? -34.036 14.821 71.878 1.00 70.12 474 SER A C 1
ATOM 3684 O O . SER A 1 474 ? -33.238 14.753 70.944 1.00 70.12 474 SER A O 1
ATOM 3686 N N . ARG A 1 475 ? -35.358 14.763 71.671 1.00 70.38 475 ARG A N 1
ATOM 3687 C CA . ARG A 1 475 ? -35.960 14.658 70.331 1.00 70.38 475 ARG A CA 1
ATOM 3688 C C . ARG A 1 475 ? -35.680 15.885 69.473 1.00 70.38 475 ARG A C 1
ATOM 3690 O O . ARG A 1 475 ? -35.362 15.726 68.300 1.00 70.38 475 ARG A O 1
ATOM 3697 N N . GLU A 1 476 ? -35.775 17.082 70.042 1.00 75.31 476 GLU A N 1
ATOM 3698 C CA . GLU A 1 476 ? -35.461 18.330 69.340 1.00 75.31 476 GLU A CA 1
ATOM 3699 C C . GLU A 1 476 ? -33.976 18.401 68.953 1.00 75.31 476 GLU A C 1
ATOM 3701 O O . GLU A 1 476 ? -33.658 18.786 67.827 1.00 75.31 476 GLU A O 1
ATOM 3706 N N . GLU A 1 477 ? -33.067 17.960 69.829 1.00 76.69 477 GLU A N 1
ATOM 3707 C CA . GLU A 1 477 ? -31.630 17.877 69.537 1.00 76.69 477 GLU A CA 1
ATOM 3708 C C . GLU A 1 477 ? -31.333 16.866 68.414 1.00 76.69 477 GLU A C 1
ATOM 3710 O O . GLU A 1 477 ? -30.586 17.167 67.479 1.00 76.69 477 GLU A O 1
ATOM 3715 N N . ILE A 1 478 ? -31.975 15.694 68.449 1.00 68.88 478 ILE A N 1
ATOM 3716 C CA . ILE A 1 478 ? -31.876 14.671 67.399 1.00 68.88 478 ILE A CA 1
ATOM 3717 C C . ILE A 1 478 ? -32.450 15.185 66.069 1.00 68.88 478 ILE A C 1
ATOM 3719 O O . ILE A 1 478 ? -31.830 14.999 65.021 1.00 68.88 478 ILE A O 1
ATOM 3723 N N . GLU A 1 479 ? -33.602 15.861 66.079 1.00 72.69 479 GLU A N 1
ATOM 3724 C CA . GLU A 1 479 ? -34.231 16.398 64.867 1.00 72.69 479 GLU A CA 1
ATOM 3725 C C . GLU A 1 479 ? -33.413 17.554 64.265 1.00 72.69 479 GLU A C 1
ATOM 3727 O O . GLU A 1 479 ? -33.273 17.647 63.042 1.00 72.69 479 GLU A O 1
ATOM 3732 N N . ALA A 1 480 ? -32.812 18.406 65.101 1.00 74.06 480 ALA A N 1
ATOM 3733 C CA . ALA A 1 480 ? -31.893 19.452 64.660 1.00 74.06 480 ALA A CA 1
ATOM 3734 C C . ALA A 1 480 ? -30.623 18.858 64.030 1.00 74.06 480 ALA A C 1
ATOM 3736 O O . ALA A 1 480 ? -30.201 19.295 62.956 1.00 74.06 480 ALA A O 1
ATOM 3737 N N . ARG A 1 481 ? -30.049 17.819 64.651 1.00 74.19 481 ARG A N 1
ATOM 3738 C CA . ARG A 1 481 ? -28.876 17.107 64.127 1.00 74.19 481 ARG A CA 1
ATOM 3739 C C . ARG A 1 481 ? -29.187 16.396 62.810 1.00 74.19 481 ARG A C 1
ATOM 3741 O O . ARG A 1 481 ? -28.400 16.491 61.872 1.00 74.19 481 ARG A O 1
ATOM 3748 N N . ARG A 1 482 ? -30.368 15.781 62.702 1.00 75.06 482 ARG A N 1
ATOM 3749 C CA . ARG A 1 482 ? -30.878 15.187 61.460 1.00 75.06 482 ARG A CA 1
ATOM 3750 C C . ARG A 1 482 ? -31.028 16.231 60.351 1.00 75.06 482 ARG A C 1
ATOM 3752 O O . ARG A 1 482 ? -30.543 15.998 59.251 1.00 75.06 482 ARG A O 1
ATOM 3759 N N . LYS A 1 483 ? -31.632 17.393 60.624 1.00 77.19 483 LYS A N 1
ATOM 3760 C CA . LYS A 1 483 ? -31.757 18.476 59.628 1.00 77.19 483 LYS A CA 1
ATOM 3761 C C . LYS A 1 483 ? -30.399 19.014 59.175 1.00 77.19 483 LYS A C 1
ATOM 3763 O O . LYS A 1 483 ? -30.238 19.307 57.994 1.00 77.19 483 LYS A O 1
ATOM 3768 N N . GLY A 1 484 ? -29.426 19.130 60.082 1.00 80.50 484 GLY A N 1
ATOM 3769 C CA . GLY A 1 484 ? -28.053 19.510 59.731 1.00 80.50 484 GLY A CA 1
ATOM 3770 C C . GLY A 1 484 ? -27.391 18.496 58.794 1.00 80.50 484 GLY A C 1
ATOM 3771 O O . GLY A 1 484 ? -26.836 18.876 57.767 1.00 80.50 484 GLY A O 1
ATOM 3772 N N . LEU A 1 485 ? -27.542 17.207 59.097 1.00 70.88 485 LEU A N 1
ATOM 3773 C CA . LEU A 1 485 ? -27.029 16.108 58.280 1.00 70.88 485 LEU A CA 1
ATOM 3774 C C . LEU A 1 485 ? -27.734 15.998 56.911 1.00 70.88 485 LEU A C 1
ATOM 3776 O O . LEU A 1 485 ? -27.069 15.805 55.898 1.00 70.88 485 LEU A O 1
ATOM 3780 N N . GLU A 1 486 ? -29.055 16.202 56.837 1.00 73.50 486 GLU A N 1
ATOM 3781 C CA . GLU A 1 486 ? -29.805 16.265 55.569 1.00 73.50 486 GLU A CA 1
ATOM 3782 C C . GLU A 1 486 ? -29.318 17.427 54.678 1.00 73.50 486 GLU A C 1
ATOM 3784 O O . GLU A 1 486 ? -29.191 17.269 53.462 1.00 73.50 486 GLU A O 1
ATOM 3789 N N . GLN A 1 487 ? -28.997 18.584 55.270 1.00 77.94 487 GLN A N 1
ATOM 3790 C CA . GLN A 1 487 ? -28.426 19.728 54.549 1.00 77.94 487 GLN A CA 1
ATOM 3791 C C . GLN A 1 487 ? -26.998 19.457 54.057 1.00 77.94 487 GLN A C 1
ATOM 3793 O O . GLN A 1 487 ? -26.676 19.809 52.921 1.00 77.94 487 GLN A O 1
ATOM 3798 N N . GLU A 1 488 ? -26.155 18.811 54.867 1.00 73.62 488 GLU A N 1
ATOM 3799 C CA . GLU A 1 488 ? -24.807 18.396 54.457 1.00 73.62 488 GLU A CA 1
ATOM 3800 C C . GLU A 1 488 ? -24.852 17.349 53.335 1.00 73.62 488 GLU A C 1
ATOM 3802 O O . GLU A 1 488 ? -24.149 17.499 52.337 1.00 73.62 488 GLU A O 1
ATOM 3807 N N . CYS A 1 489 ? -25.735 16.350 53.421 1.00 68.12 489 CYS A N 1
ATOM 3808 C CA . CYS A 1 489 ? -25.943 15.374 52.349 1.00 68.12 489 CYS A CA 1
ATOM 3809 C C . CYS A 1 489 ? -26.451 16.019 51.057 1.00 68.12 489 CYS A C 1
ATOM 3811 O O . CYS A 1 489 ? -25.974 15.671 49.976 1.00 68.12 489 CYS A O 1
ATOM 3813 N N . ALA A 1 490 ? -27.370 16.984 51.136 1.00 72.38 490 ALA A N 1
ATOM 3814 C CA . ALA A 1 490 ? -27.824 17.722 49.960 1.00 72.38 490 ALA A CA 1
ATOM 3815 C C . ALA A 1 490 ? -26.687 18.546 49.327 1.00 72.38 490 ALA A C 1
ATOM 3817 O O . ALA A 1 490 ? -26.535 18.546 48.103 1.00 72.38 490 ALA A O 1
ATOM 3818 N N . ALA A 1 491 ? -25.855 19.200 50.146 1.00 75.06 491 ALA A N 1
ATOM 3819 C CA . ALA A 1 491 ? -24.691 19.946 49.673 1.00 75.06 491 ALA A CA 1
ATOM 3820 C C . ALA A 1 491 ? -23.647 19.027 49.013 1.00 75.06 491 ALA A C 1
ATOM 3822 O O . ALA A 1 491 ? -23.149 19.345 47.934 1.00 75.06 491 ALA A O 1
ATOM 3823 N N . LEU A 1 492 ? -23.365 17.865 49.610 1.00 71.44 492 LEU A N 1
ATOM 3824 C CA . LEU A 1 492 ? -22.456 16.866 49.044 1.00 71.44 492 LEU A CA 1
ATOM 3825 C C . LEU A 1 492 ? -23.009 16.251 47.750 1.00 71.44 492 LEU A C 1
ATOM 3827 O O . LEU A 1 492 ? -22.266 16.094 46.788 1.00 71.44 492 LEU A O 1
ATOM 3831 N N . THR A 1 493 ? -24.314 15.979 47.674 1.00 73.38 493 THR A N 1
ATOM 3832 C CA . THR A 1 493 ? -24.964 15.470 46.450 1.00 73.38 493 THR A CA 1
ATOM 3833 C C . THR A 1 493 ? -24.861 16.475 45.299 1.00 73.38 493 THR A C 1
ATOM 3835 O O . THR A 1 493 ? -24.589 16.094 44.159 1.00 73.38 493 THR A O 1
ATOM 3838 N N . ALA A 1 494 ? -25.029 17.770 45.587 1.00 74.06 494 ALA A N 1
ATOM 3839 C CA . ALA A 1 494 ? -24.834 18.833 44.605 1.00 74.06 494 ALA A CA 1
ATOM 3840 C C . ALA A 1 494 ? -23.365 18.937 44.157 1.00 74.06 494 ALA A C 1
ATOM 3842 O O . ALA A 1 494 ? -23.105 19.039 42.960 1.00 74.06 494 ALA A O 1
ATOM 3843 N N . GLN A 1 495 ? -22.408 18.838 45.089 1.00 74.81 495 GLN A N 1
ATOM 3844 C CA . GLN A 1 495 ? -20.976 18.816 44.766 1.00 74.81 495 GLN A CA 1
ATOM 3845 C C . GLN A 1 495 ? -20.590 17.607 43.906 1.00 74.81 495 GLN A C 1
ATOM 3847 O O . GLN A 1 495 ? -19.802 17.756 42.976 1.00 74.81 495 GLN A O 1
ATOM 3852 N N . ILE A 1 496 ? -21.164 16.431 44.171 1.00 72.75 496 ILE A N 1
ATOM 3853 C CA . ILE A 1 496 ? -20.944 15.222 43.367 1.00 72.75 496 ILE A CA 1
ATOM 3854 C C . ILE A 1 496 ? -21.528 15.391 41.973 1.00 72.75 496 ILE A C 1
ATOM 3856 O O . ILE A 1 496 ? -20.824 15.147 41.004 1.00 72.75 496 ILE A O 1
ATOM 3860 N N . SER A 1 497 ? -22.761 15.885 41.855 1.00 71.19 497 SER A N 1
ATOM 3861 C CA . SER A 1 497 ? -23.396 16.117 40.550 1.00 71.19 497 SER A CA 1
ATOM 3862 C C . SER A 1 497 ? -22.598 17.121 39.703 1.00 71.19 497 SER A C 1
ATOM 3864 O O . SER A 1 497 ? -22.434 16.948 38.496 1.00 71.19 497 SER A O 1
ATOM 3866 N N . GLU A 1 498 ? -22.060 18.172 40.330 1.00 78.62 498 GLU A N 1
ATOM 3867 C CA . GLU A 1 498 ? -21.189 19.140 39.660 1.00 78.62 498 GLU A CA 1
ATOM 3868 C C . GLU A 1 498 ? -19.830 18.526 39.280 1.00 78.62 498 GLU A C 1
ATOM 3870 O O . GLU A 1 498 ? -19.319 18.780 38.187 1.00 78.62 498 GLU A O 1
ATOM 3875 N N . ALA A 1 499 ? -19.253 17.685 40.143 1.00 68.56 499 ALA A N 1
ATOM 3876 C CA . ALA A 1 499 ? -18.016 16.962 39.864 1.00 68.56 499 ALA A CA 1
ATOM 3877 C C . ALA A 1 499 ? -18.182 15.930 38.734 1.00 68.56 499 ALA A C 1
ATOM 3879 O O . ALA A 1 499 ? -17.316 15.849 37.864 1.00 68.56 499 ALA A O 1
ATOM 3880 N N . GLU A 1 500 ? -19.295 15.196 38.697 1.00 73.12 500 GLU A N 1
ATOM 3881 C CA . GLU A 1 500 ? -19.662 14.265 37.623 1.00 73.12 500 GLU A CA 1
ATOM 3882 C C . GLU A 1 500 ? -19.836 15.003 36.297 1.00 73.12 500 GLU A C 1
ATOM 3884 O O . GLU A 1 500 ? -19.247 14.610 35.293 1.00 73.12 500 GLU A O 1
ATOM 3889 N N . HIS A 1 501 ? -20.537 16.140 36.295 1.00 76.50 501 HIS A N 1
ATOM 3890 C CA . HIS A 1 501 ? -20.671 16.949 35.088 1.00 76.50 501 HIS A CA 1
ATOM 3891 C C . HIS A 1 501 ? -19.315 17.466 34.581 1.00 76.50 501 HIS A C 1
ATOM 3893 O O . HIS A 1 501 ? -19.021 17.376 33.387 1.00 76.50 501 HIS A O 1
ATOM 3899 N N . ARG A 1 502 ? -18.444 17.955 35.477 1.00 74.81 502 ARG A N 1
ATOM 3900 C CA . ARG A 1 502 ? -17.072 18.360 35.120 1.00 74.81 502 ARG A CA 1
ATOM 3901 C C . ARG A 1 502 ? -16.249 17.179 34.598 1.00 74.81 502 ARG A C 1
ATOM 3903 O O . ARG A 1 502 ? -15.474 17.357 33.661 1.00 74.81 502 ARG A O 1
ATOM 3910 N N . ARG A 1 503 ? -16.425 15.983 35.168 1.00 74.50 503 ARG A N 1
ATOM 3911 C CA . ARG A 1 503 ? -15.773 14.742 34.723 1.00 74.50 503 ARG A CA 1
ATOM 3912 C C . ARG A 1 503 ? -16.232 14.342 33.323 1.00 74.50 503 ARG A C 1
ATOM 3914 O O . ARG A 1 503 ? -15.386 13.998 32.504 1.00 74.50 503 ARG A O 1
ATOM 3921 N N . ASP A 1 504 ? -17.524 14.428 33.031 1.00 71.56 504 ASP A N 1
ATOM 3922 C CA . ASP A 1 504 ? -18.079 14.094 31.718 1.00 71.56 504 ASP A CA 1
ATOM 3923 C C . ASP A 1 504 ? -17.634 15.083 30.636 1.00 71.56 504 ASP A C 1
ATOM 3925 O O . ASP A 1 504 ? -17.243 14.664 29.545 1.00 71.56 504 ASP A O 1
ATOM 3929 N N . VAL A 1 505 ? -17.606 16.384 30.944 1.00 76.69 505 VAL A N 1
ATOM 3930 C CA . VAL A 1 505 ? -17.074 17.410 30.031 1.00 76.69 505 VAL A CA 1
ATOM 3931 C C . VAL A 1 505 ? -15.580 17.190 29.781 1.00 76.69 505 VAL A C 1
ATOM 3933 O O . VAL A 1 505 ? -15.162 17.120 28.627 1.00 76.69 505 VAL A O 1
ATOM 3936 N N . ALA A 1 506 ? -14.782 16.979 30.834 1.00 71.25 506 ALA A N 1
ATOM 3937 C CA . ALA A 1 506 ? -13.352 16.698 30.698 1.00 71.25 506 ALA A CA 1
ATOM 3938 C C . ALA A 1 506 ? -13.082 15.392 29.930 1.00 71.25 506 ALA A C 1
ATOM 3940 O O . ALA A 1 506 ? -12.118 15.299 29.169 1.00 71.25 506 ALA A O 1
ATOM 3941 N N . ARG A 1 507 ? -13.939 14.376 30.095 1.00 73.56 507 ARG A N 1
ATOM 3942 C CA . ARG A 1 507 ? -13.864 13.122 29.340 1.00 73.56 507 ARG A CA 1
ATOM 3943 C C . ARG A 1 507 ? -14.178 13.336 27.861 1.00 73.56 507 ARG A C 1
ATOM 3945 O O . ARG A 1 507 ? -13.435 12.826 27.029 1.00 73.56 507 ARG A O 1
ATOM 3952 N N . ALA A 1 508 ? -15.226 14.089 27.533 1.00 71.88 508 ALA A N 1
ATOM 3953 C CA . ALA A 1 508 ? -15.586 14.393 26.150 1.00 71.88 508 ALA A CA 1
ATOM 3954 C C . ALA A 1 508 ? -14.502 15.227 25.445 1.00 71.88 508 ALA A C 1
ATOM 3956 O O . ALA A 1 508 ? -14.133 14.926 24.310 1.00 71.88 508 ALA A O 1
ATOM 3957 N N . GLU A 1 509 ? -13.934 16.227 26.128 1.00 78.19 509 GLU A N 1
ATOM 3958 C CA . GLU A 1 509 ? -12.801 17.008 25.617 1.00 78.19 509 GLU A CA 1
ATOM 3959 C C . GLU A 1 509 ? -11.561 16.127 25.411 1.00 78.19 509 GLU A C 1
ATOM 3961 O O . GLU A 1 509 ? -10.921 16.211 24.363 1.00 78.19 509 GLU A O 1
ATOM 3966 N N . ARG A 1 510 ? -11.260 15.215 26.347 1.00 71.62 510 ARG A N 1
ATOM 3967 C CA . ARG A 1 510 ? -10.161 14.245 26.213 1.00 71.62 510 ARG A CA 1
ATOM 3968 C C . ARG A 1 510 ? -10.375 13.286 25.046 1.00 71.62 510 ARG A C 1
ATOM 3970 O O . ARG A 1 510 ? -9.429 13.022 24.311 1.00 71.62 510 ARG A O 1
ATOM 3977 N N . GLU A 1 511 ? -11.579 12.747 24.870 1.00 72.88 511 GLU A N 1
ATOM 3978 C CA . GLU A 1 511 ? -11.893 11.853 23.750 1.00 72.88 511 GLU A CA 1
ATOM 3979 C C . GLU A 1 511 ? -11.733 12.589 22.411 1.00 72.88 511 GLU A C 1
ATOM 3981 O O . GLU A 1 511 ? -11.061 12.073 21.520 1.00 72.88 511 GLU A O 1
ATOM 3986 N N . ALA A 1 512 ? -12.218 13.830 22.300 1.00 72.62 512 ALA A N 1
ATOM 3987 C CA . ALA A 1 512 ? -12.028 14.654 21.106 1.00 72.62 512 ALA A CA 1
ATOM 3988 C C . ALA A 1 512 ? -10.544 14.957 20.821 1.00 72.62 512 ALA A C 1
ATOM 3990 O O . ALA A 1 512 ? -10.097 14.854 19.676 1.00 72.62 512 ALA A O 1
ATOM 3991 N N . ARG A 1 513 ? -9.758 15.274 21.857 1.00 77.25 513 ARG A N 1
ATOM 3992 C CA . ARG A 1 513 ? -8.327 15.587 21.723 1.00 77.25 513 ARG A CA 1
ATOM 3993 C C . ARG A 1 513 ? -7.486 14.350 21.409 1.00 77.25 513 ARG A C 1
ATOM 3995 O O . ARG A 1 513 ? -6.593 14.411 20.569 1.00 77.25 513 ARG A O 1
ATOM 4002 N N . LEU A 1 514 ? -7.810 13.199 22.001 1.00 67.38 514 LEU A N 1
ATOM 4003 C CA . LEU A 1 514 ? -7.207 11.910 21.650 1.00 67.38 514 LEU A CA 1
ATOM 4004 C C . LEU A 1 514 ? -7.525 11.515 20.204 1.00 67.38 514 LEU A C 1
ATOM 4006 O O . LEU A 1 514 ? -6.659 10.962 19.532 1.00 67.38 514 LEU A O 1
ATOM 4010 N N . GLU A 1 515 ? -8.733 11.794 19.712 1.00 73.00 515 GLU A N 1
ATOM 4011 C CA . GLU A 1 515 ? -9.114 11.555 18.315 1.00 73.00 515 GLU A CA 1
ATOM 4012 C C . GLU A 1 515 ? -8.275 12.414 17.351 1.00 73.00 515 GLU A C 1
ATOM 4014 O O . GLU A 1 515 ? -7.737 11.911 16.362 1.00 73.00 515 GLU A O 1
ATOM 4019 N N . GLU A 1 516 ? -8.114 13.703 17.660 1.00 78.75 516 GLU A N 1
ATOM 4020 C CA . GLU A 1 516 ? -7.286 14.639 16.892 1.00 78.75 516 GLU A CA 1
ATOM 4021 C C . GLU A 1 516 ? -5.810 14.223 16.901 1.00 78.75 516 GLU A C 1
ATOM 4023 O O . GLU A 1 516 ? -5.149 14.203 15.862 1.00 78.75 516 GLU A O 1
ATOM 4028 N N . ILE A 1 517 ? -5.299 13.790 18.052 1.00 66.50 517 ILE A N 1
ATOM 4029 C CA . ILE A 1 517 ? -3.899 13.385 18.184 1.00 66.50 517 ILE A CA 1
ATOM 4030 C C . ILE A 1 517 ? -3.650 12.018 17.556 1.00 66.50 517 ILE A C 1
ATOM 4032 O O . ILE A 1 517 ? -2.592 11.812 16.975 1.00 66.50 517 ILE A O 1
ATOM 4036 N N . ARG A 1 518 ? -4.622 11.102 17.562 1.00 71.00 518 ARG A N 1
ATOM 4037 C CA . ARG A 1 518 ? -4.539 9.866 16.768 1.00 71.00 518 ARG A CA 1
ATOM 4038 C C . ARG A 1 518 ? -4.455 10.165 15.277 1.00 71.00 518 ARG A C 1
ATOM 4040 O O . ARG A 1 518 ? -3.692 9.497 14.586 1.00 71.00 518 ARG A O 1
ATOM 4047 N N . ARG A 1 519 ? -5.198 11.160 14.779 1.00 73.69 519 ARG A N 1
ATOM 4048 C CA . ARG A 1 519 ? -5.110 11.580 13.371 1.00 73.69 519 ARG A CA 1
ATOM 4049 C C . ARG A 1 519 ? -3.747 12.176 13.042 1.00 73.69 519 ARG A C 1
ATOM 4051 O O . ARG A 1 519 ? -3.172 11.815 12.022 1.00 73.69 519 ARG A O 1
ATOM 4058 N N . GLU A 1 520 ? -3.212 13.028 13.909 1.00 75.31 520 GLU A N 1
ATOM 4059 C CA . GLU A 1 520 ? -1.893 13.623 13.686 1.00 75.31 520 GLU A CA 1
ATOM 4060 C C . GLU A 1 520 ? -0.752 12.621 13.868 1.00 75.31 520 GLU A C 1
ATOM 4062 O O . GLU A 1 520 ? 0.099 12.521 13.000 1.00 75.31 520 GLU A O 1
ATOM 4067 N N . ALA A 1 521 ? -0.758 11.795 14.913 1.00 61.94 521 ALA A N 1
ATOM 4068 C CA . ALA A 1 521 ? 0.241 10.744 15.096 1.00 61.94 521 ALA A CA 1
ATOM 4069 C C . ALA A 1 521 ? 0.214 9.721 13.948 1.00 61.94 521 ALA A C 1
ATOM 4071 O O . ALA A 1 521 ? 1.269 9.250 13.536 1.00 61.94 521 ALA A O 1
ATOM 4072 N N . ALA A 1 522 ? -0.964 9.406 13.393 1.00 66.56 522 ALA A N 1
ATOM 4073 C CA . ALA A 1 522 ? -1.065 8.571 12.197 1.00 66.56 522 ALA A CA 1
ATOM 4074 C C . ALA A 1 522 ? -0.451 9.253 10.963 1.00 66.56 522 ALA A C 1
ATOM 4076 O O . ALA A 1 522 ? 0.250 8.592 10.200 1.00 66.56 522 ALA A O 1
ATOM 4077 N N . ALA A 1 523 ? -0.664 10.560 10.788 1.00 66.69 523 ALA A N 1
ATOM 4078 C CA . ALA A 1 523 ? -0.052 11.323 9.701 1.00 66.69 523 ALA A CA 1
ATOM 4079 C C . ALA A 1 523 ? 1.480 11.405 9.840 1.00 66.69 523 ALA A C 1
ATOM 4081 O O . ALA A 1 523 ? 2.198 11.178 8.870 1.00 66.69 523 ALA A O 1
ATOM 4082 N N . LEU A 1 524 ? 1.983 11.645 11.052 1.00 64.94 524 LEU A N 1
ATOM 4083 C CA . LEU A 1 524 ? 3.413 11.818 11.306 1.00 64.94 524 LEU A CA 1
ATOM 4084 C C . LEU A 1 524 ? 4.169 10.474 11.308 1.00 64.94 524 LEU A C 1
ATOM 4086 O O . LEU A 1 524 ? 5.309 10.411 10.859 1.00 64.94 524 LEU A O 1
ATOM 4090 N N . ALA A 1 525 ? 3.535 9.377 11.743 1.00 62.19 525 ALA A N 1
ATOM 4091 C CA . ALA A 1 525 ? 4.105 8.029 11.642 1.00 62.19 525 ALA A CA 1
ATOM 4092 C C . ALA A 1 525 ? 4.182 7.535 10.189 1.00 62.19 525 ALA A C 1
ATOM 4094 O O . ALA A 1 525 ? 5.125 6.830 9.824 1.00 62.19 525 ALA A O 1
ATOM 4095 N N . GLU A 1 526 ? 3.204 7.902 9.358 1.00 68.81 526 GLU A N 1
ATOM 4096 C CA . GLU A 1 526 ? 3.252 7.675 7.910 1.00 68.81 526 GLU A CA 1
ATOM 4097 C C . GLU A 1 526 ? 4.424 8.448 7.289 1.00 68.81 526 GLU A C 1
ATOM 4099 O O . GLU A 1 526 ? 5.213 7.895 6.527 1.00 68.81 526 GLU A O 1
ATOM 4104 N N . GLN A 1 527 ? 4.601 9.700 7.698 1.00 62.94 527 GLN A N 1
ATOM 4105 C CA . GLN A 1 527 ? 5.684 10.569 7.256 1.00 62.94 527 GLN A CA 1
ATOM 4106 C C . GLN A 1 527 ? 7.076 10.067 7.672 1.00 62.94 527 GLN A C 1
ATOM 4108 O O . GLN A 1 527 ? 7.943 9.902 6.818 1.00 62.94 527 GLN A O 1
ATOM 4113 N N . GLU A 1 528 ? 7.301 9.720 8.942 1.00 63.09 528 GLU A N 1
ATOM 4114 C CA . GLU A 1 528 ? 8.592 9.194 9.413 1.00 63.09 528 GLU A CA 1
ATOM 4115 C C . GLU A 1 528 ? 8.991 7.889 8.696 1.00 63.09 528 GLU A C 1
ATOM 4117 O O . GLU A 1 528 ? 10.163 7.673 8.363 1.00 63.09 528 GLU A O 1
ATOM 4122 N N . ARG A 1 529 ? 8.010 7.022 8.414 1.00 66.62 529 ARG A N 1
ATOM 4123 C CA . ARG A 1 529 ? 8.230 5.785 7.654 1.00 66.62 529 ARG A CA 1
ATOM 4124 C C . ARG A 1 529 ? 8.668 6.062 6.223 1.00 66.62 529 ARG A C 1
ATOM 4126 O O . ARG A 1 529 ? 9.595 5.398 5.758 1.00 66.62 529 ARG A O 1
ATOM 4133 N N . VAL A 1 530 ? 8.075 7.060 5.565 1.00 66.62 530 VAL A N 1
ATOM 4134 C CA . VAL A 1 530 ? 8.491 7.512 4.227 1.00 66.62 530 VAL A CA 1
ATOM 4135 C C . VAL A 1 530 ? 9.944 7.995 4.221 1.00 66.62 530 VAL A C 1
ATOM 4137 O O . VAL A 1 530 ? 10.615 7.877 3.205 1.00 66.62 530 VAL A O 1
ATOM 4140 N N . LEU A 1 531 ? 10.506 8.435 5.347 1.00 59.94 531 LEU A N 1
ATOM 4141 C CA . LEU A 1 531 ? 11.892 8.911 5.355 1.00 59.94 531 LEU A CA 1
ATOM 4142 C C . LEU A 1 531 ? 12.950 7.910 5.710 1.00 59.94 531 LEU A C 1
ATOM 4144 O O . LEU A 1 531 ? 14.058 7.957 5.174 1.00 59.94 531 LEU A O 1
ATOM 4148 N N . LEU A 1 532 ? 12.662 7.050 6.682 1.00 61.12 532 LEU A N 1
ATOM 4149 C CA . LEU A 1 532 ? 13.583 5.971 7.011 1.00 61.12 532 LEU A CA 1
ATOM 4150 C C . LEU A 1 532 ? 13.817 5.109 5.764 1.00 61.12 532 LEU A C 1
ATOM 4152 O O . LEU A 1 532 ? 14.941 4.667 5.523 1.00 61.12 532 LEU A O 1
ATOM 4156 N N . ALA A 1 533 ? 12.785 4.996 4.930 1.00 62.28 533 ALA A N 1
ATOM 4157 C CA . ALA A 1 533 ? 12.848 4.471 3.582 1.00 62.28 533 ALA A CA 1
ATOM 4158 C C . ALA A 1 533 ? 13.820 5.192 2.653 1.00 62.28 533 ALA A C 1
ATOM 4160 O O . ALA A 1 533 ? 14.729 4.574 2.108 1.00 62.28 533 ALA A O 1
ATOM 4161 N N . GLU A 1 534 ? 13.640 6.499 2.474 1.00 65.81 534 GLU A N 1
ATOM 4162 C CA . GLU A 1 534 ? 14.453 7.304 1.569 1.00 65.81 534 GLU A CA 1
ATOM 4163 C C . GLU A 1 534 ? 15.920 7.311 1.994 1.00 65.81 534 GLU A C 1
ATOM 4165 O O . GLU A 1 534 ? 16.811 7.217 1.149 1.00 65.81 534 GLU A O 1
ATOM 4170 N N . LYS A 1 535 ? 16.191 7.335 3.305 1.00 60.59 535 LYS A N 1
ATOM 4171 C CA . LYS A 1 535 ? 17.548 7.232 3.846 1.00 60.59 535 LYS A CA 1
ATOM 4172 C C . LYS A 1 535 ? 18.181 5.872 3.551 1.00 60.59 535 LYS A C 1
ATOM 4174 O O . LYS A 1 535 ? 19.319 5.829 3.081 1.00 60.59 535 LYS A O 1
ATOM 4179 N N . ALA A 1 536 ? 17.468 4.775 3.807 1.00 61.66 536 ALA A N 1
ATOM 4180 C CA . ALA A 1 536 ? 17.961 3.433 3.497 1.00 61.66 536 ALA A CA 1
ATOM 4181 C C . ALA A 1 536 ? 18.216 3.272 1.989 1.00 61.66 536 ALA A C 1
ATOM 4183 O O . ALA A 1 536 ? 19.256 2.750 1.581 1.00 61.66 536 ALA A O 1
ATOM 4184 N N . ALA A 1 537 ? 17.324 3.819 1.164 1.00 59.59 537 ALA A N 1
ATOM 4185 C CA . ALA A 1 537 ? 17.436 3.795 -0.284 1.00 59.59 537 ALA A CA 1
ATOM 4186 C C . ALA A 1 537 ? 18.601 4.646 -0.819 1.00 59.59 537 ALA A C 1
ATOM 4188 O O . ALA A 1 537 ? 19.264 4.252 -1.782 1.00 59.59 537 ALA A O 1
ATOM 4189 N N . ALA A 1 538 ? 18.903 5.782 -0.182 1.00 57.22 538 ALA A N 1
ATOM 4190 C CA . ALA A 1 538 ? 20.064 6.603 -0.509 1.00 57.22 538 ALA A CA 1
ATOM 4191 C C . ALA A 1 538 ? 21.384 5.895 -0.154 1.00 57.22 538 ALA A C 1
ATOM 4193 O O . ALA A 1 538 ? 22.317 5.903 -0.957 1.00 57.22 538 ALA A O 1
ATOM 4194 N N . GLU A 1 539 ? 21.465 5.242 1.013 1.00 60.12 539 GLU A N 1
ATOM 4195 C CA . GLU A 1 539 ? 22.644 4.465 1.425 1.00 60.12 539 GLU A CA 1
ATOM 4196 C C . GLU A 1 539 ? 22.875 3.237 0.525 1.00 60.12 539 GLU A C 1
ATOM 4198 O O . GLU A 1 539 ? 24.021 2.930 0.177 1.00 60.12 539 GLU A O 1
ATOM 4203 N N . GLU A 1 540 ? 21.808 2.553 0.101 1.00 64.75 540 GLU A N 1
ATOM 4204 C CA . GLU A 1 540 ? 21.897 1.426 -0.834 1.00 64.75 540 GLU A CA 1
ATOM 4205 C C . GLU A 1 540 ? 22.269 1.884 -2.251 1.00 64.75 540 GLU A C 1
ATOM 4207 O O . GLU A 1 540 ? 23.148 1.275 -2.861 1.00 64.75 540 GLU A O 1
ATOM 4212 N N . SER A 1 541 ? 21.713 3.004 -2.733 1.00 59.88 541 SER A N 1
ATOM 4213 C CA . SER A 1 541 ? 22.097 3.611 -4.020 1.00 59.88 541 SER A CA 1
ATOM 4214 C C . SER A 1 541 ? 23.578 4.000 -4.040 1.00 59.88 541 SER A C 1
ATOM 4216 O O . SER A 1 541 ? 24.267 3.779 -5.032 1.00 59.88 541 SER A O 1
ATOM 4218 N N . LEU A 1 542 ? 24.118 4.498 -2.920 1.00 57.69 542 LEU A N 1
ATOM 4219 C CA . LEU A 1 542 ? 25.540 4.838 -2.808 1.00 57.69 542 LEU A CA 1
ATOM 4220 C C . LEU A 1 542 ? 26.444 3.592 -2.868 1.00 57.69 542 LEU A C 1
ATOM 4222 O O . LEU A 1 542 ? 27.512 3.628 -3.482 1.00 57.69 542 LEU A O 1
ATOM 4226 N N . ARG A 1 543 ? 26.015 2.470 -2.269 1.00 61.25 543 ARG A N 1
ATOM 4227 C CA . ARG A 1 543 ? 26.724 1.178 -2.353 1.00 61.25 543 ARG A CA 1
ATOM 4228 C C . ARG A 1 543 ? 26.597 0.532 -3.735 1.00 61.25 543 ARG A C 1
ATOM 4230 O O . ARG A 1 543 ? 27.554 -0.089 -4.197 1.00 61.25 543 ARG A O 1
ATOM 4237 N N . ALA A 1 544 ? 25.444 0.669 -4.385 1.00 57.28 544 ALA A N 1
ATOM 4238 C CA . ALA A 1 544 ? 25.201 0.168 -5.733 1.00 57.28 544 ALA A CA 1
ATOM 4239 C C . ALA A 1 544 ? 26.023 0.944 -6.770 1.00 57.28 544 ALA A C 1
ATOM 4241 O O . ALA A 1 544 ? 26.712 0.317 -7.568 1.00 57.28 544 ALA A O 1
ATOM 4242 N N . ALA A 1 545 ? 26.068 2.278 -6.681 1.00 56.09 545 ALA A N 1
ATOM 4243 C CA . ALA A 1 545 ? 26.907 3.119 -7.534 1.00 56.09 545 ALA A CA 1
ATOM 4244 C C . ALA A 1 545 ? 28.393 2.721 -7.449 1.00 56.09 545 ALA A C 1
ATOM 4246 O O . ALA A 1 545 ? 29.049 2.567 -8.478 1.00 56.09 545 ALA A O 1
ATOM 4247 N N . ALA A 1 546 ? 28.901 2.451 -6.239 1.00 56.09 546 ALA A N 1
ATOM 4248 C CA . ALA A 1 546 ? 30.273 1.974 -6.046 1.00 56.09 546 ALA A CA 1
ATOM 4249 C C . ALA A 1 546 ? 30.538 0.611 -6.723 1.00 56.09 546 ALA A C 1
ATOM 4251 O O . ALA A 1 546 ? 31.602 0.410 -7.307 1.00 56.09 546 ALA A O 1
ATOM 4252 N N . ARG A 1 547 ? 29.567 -0.315 -6.701 1.00 62.66 547 ARG A N 1
ATOM 4253 C CA . ARG A 1 547 ? 29.663 -1.606 -7.414 1.00 62.66 547 ARG A CA 1
ATOM 4254 C C . ARG A 1 547 ? 29.529 -1.465 -8.929 1.00 62.66 547 ARG A C 1
ATOM 4256 O O . ARG A 1 547 ? 30.223 -2.164 -9.659 1.00 62.66 547 ARG A O 1
ATOM 4263 N N . CYS A 1 548 ? 28.660 -0.582 -9.411 1.00 56.22 548 CYS A N 1
ATOM 4264 C CA . CYS A 1 548 ? 28.496 -0.324 -10.840 1.00 56.22 548 CYS A CA 1
ATOM 4265 C C . CYS A 1 548 ? 29.750 0.319 -11.437 1.00 56.22 548 CYS A C 1
ATOM 4267 O O . CYS A 1 548 ? 30.129 -0.029 -12.550 1.00 56.22 548 CYS A O 1
ATOM 4269 N N . GLU A 1 549 ? 30.443 1.183 -10.689 1.00 60.50 549 GLU A N 1
ATOM 4270 C CA . GLU A 1 549 ? 31.735 1.727 -11.112 1.00 60.50 549 GLU A CA 1
ATOM 4271 C C . GLU A 1 549 ? 32.814 0.630 -11.227 1.00 60.50 549 GLU A C 1
ATOM 4273 O O . GLU A 1 549 ? 33.600 0.640 -12.176 1.00 60.50 549 GLU A O 1
ATOM 4278 N N . GLU A 1 550 ? 32.839 -0.355 -10.317 1.00 64.62 550 GLU A N 1
ATOM 4279 C CA . GLU A 1 550 ? 33.715 -1.535 -10.442 1.00 64.62 550 GLU A CA 1
ATOM 4280 C C . GLU A 1 550 ? 33.356 -2.400 -11.661 1.00 64.62 550 GLU A C 1
ATOM 4282 O O . GLU A 1 550 ? 34.237 -2.772 -12.438 1.00 64.62 550 GLU A O 1
ATOM 4287 N N . LEU A 1 551 ? 32.069 -2.688 -11.873 1.00 60.91 551 LEU A N 1
ATOM 4288 C CA . LEU A 1 551 ? 31.607 -3.527 -12.984 1.00 60.91 551 LEU A CA 1
ATOM 4289 C C . LEU A 1 551 ? 31.766 -2.845 -14.349 1.00 60.91 551 LEU A C 1
ATOM 4291 O O . LEU A 1 551 ? 32.063 -3.520 -15.334 1.00 60.91 551 LEU A O 1
ATOM 4295 N N . ALA A 1 552 ? 31.615 -1.520 -14.423 1.00 59.41 552 ALA A N 1
ATOM 4296 C CA . ALA A 1 552 ? 31.881 -0.745 -15.631 1.00 59.41 552 ALA A CA 1
ATOM 4297 C C . ALA A 1 552 ? 33.364 -0.819 -16.015 1.00 59.41 552 ALA A C 1
ATOM 4299 O O . ALA A 1 552 ? 33.674 -1.104 -17.170 1.00 59.41 552 ALA A O 1
ATOM 4300 N N . LYS A 1 553 ? 34.276 -0.691 -15.039 1.00 64.75 553 LYS A N 1
ATOM 4301 C CA . LYS A 1 553 ? 35.721 -0.877 -15.261 1.00 64.75 553 LYS A CA 1
ATOM 4302 C C . LYS A 1 553 ? 36.050 -2.295 -15.748 1.00 64.75 553 LYS A C 1
ATOM 4304 O O . LYS A 1 553 ? 36.887 -2.458 -16.634 1.00 64.75 553 LYS A O 1
ATOM 4309 N N . GLU A 1 554 ? 35.372 -3.326 -15.234 1.00 69.62 554 GLU A N 1
ATOM 4310 C CA . GLU A 1 554 ? 35.520 -4.700 -15.747 1.00 69.62 554 GLU A CA 1
ATOM 4311 C C . GLU A 1 554 ? 34.947 -4.890 -17.162 1.00 69.62 554 GLU A C 1
ATOM 4313 O O . GLU A 1 554 ? 35.519 -5.630 -17.968 1.00 69.62 554 GLU A O 1
ATOM 4318 N N . ALA A 1 555 ? 33.811 -4.264 -17.474 1.00 58.25 555 ALA A N 1
ATOM 4319 C CA . ALA A 1 555 ? 33.155 -4.381 -18.773 1.00 58.25 555 ALA A CA 1
ATOM 4320 C C . ALA A 1 555 ? 33.928 -3.642 -19.874 1.00 58.25 555 ALA A C 1
ATOM 4322 O O . ALA A 1 555 ? 34.118 -4.205 -20.951 1.00 58.25 555 ALA A O 1
ATOM 4323 N N . GLU A 1 556 ? 34.441 -2.440 -19.596 1.00 66.00 556 GLU A N 1
ATOM 4324 C CA . GLU A 1 556 ? 35.332 -1.708 -20.503 1.00 66.00 556 GLU A CA 1
ATOM 4325 C C . GLU A 1 556 ? 36.578 -2.533 -20.839 1.00 66.00 556 GLU A C 1
ATOM 4327 O O . GLU A 1 556 ? 36.942 -2.656 -22.009 1.00 66.00 556 GLU A O 1
ATOM 4332 N N . ALA A 1 557 ? 37.176 -3.193 -19.839 1.00 66.31 557 ALA A N 1
ATOM 4333 C CA . ALA A 1 557 ? 38.314 -4.081 -20.055 1.00 66.31 557 ALA A CA 1
ATOM 4334 C C . ALA A 1 557 ? 37.967 -5.291 -20.949 1.00 66.31 557 ALA A C 1
ATOM 4336 O O . ALA A 1 557 ? 38.784 -5.702 -21.776 1.00 66.31 557 ALA A O 1
ATOM 4337 N N . LYS A 1 558 ? 36.756 -5.856 -20.829 1.00 67.88 558 LYS A N 1
ATOM 4338 C CA . LYS A 1 558 ? 36.294 -6.984 -21.663 1.00 67.88 558 LYS A CA 1
ATOM 4339 C C . LYS A 1 558 ? 35.963 -6.564 -23.095 1.00 67.88 558 LYS A C 1
ATOM 4341 O O . LYS A 1 558 ? 36.363 -7.255 -24.027 1.00 67.88 558 LYS A O 1
ATOM 4346 N N . VAL A 1 559 ? 35.278 -5.436 -23.278 1.00 65.69 559 VAL A N 1
ATOM 4347 C CA . VAL A 1 559 ? 34.915 -4.916 -24.606 1.00 65.69 559 VAL A CA 1
ATOM 4348 C C . VAL A 1 559 ? 36.160 -4.485 -25.377 1.00 65.69 559 VAL A C 1
ATOM 4350 O O . VAL A 1 559 ? 36.279 -4.813 -26.556 1.00 65.69 559 VAL A O 1
ATOM 4353 N N . ALA A 1 560 ? 37.126 -3.837 -24.718 1.00 65.12 560 ALA A N 1
ATOM 4354 C CA . ALA A 1 560 ? 38.414 -3.523 -25.334 1.00 65.12 560 ALA A CA 1
ATOM 4355 C C . ALA A 1 560 ? 39.109 -4.793 -25.867 1.00 65.12 560 ALA A C 1
ATOM 4357 O O . ALA A 1 560 ? 39.572 -4.803 -27.006 1.00 65.12 560 ALA A O 1
ATOM 4358 N N . ALA A 1 561 ? 39.088 -5.889 -25.099 1.00 66.19 561 ALA A N 1
ATOM 4359 C CA . ALA A 1 561 ? 39.670 -7.169 -25.508 1.00 66.19 561 ALA A CA 1
ATOM 4360 C C . ALA A 1 561 ? 38.903 -7.872 -26.652 1.00 66.19 561 ALA A C 1
ATOM 4362 O O . ALA A 1 561 ? 39.507 -8.569 -27.470 1.00 66.19 561 ALA A O 1
ATOM 4363 N N . GLU A 1 562 ? 37.576 -7.723 -26.732 1.00 67.75 562 GLU A N 1
ATOM 4364 C CA . GLU A 1 562 ? 36.771 -8.294 -27.824 1.00 67.75 562 GLU A CA 1
ATOM 4365 C C . GLU A 1 562 ? 36.894 -7.504 -29.130 1.00 67.75 562 GLU A C 1
ATOM 4367 O O . GLU A 1 562 ? 36.967 -8.113 -30.199 1.00 67.75 562 GLU A O 1
ATOM 4372 N N . ILE A 1 563 ? 36.979 -6.172 -29.058 1.00 67.69 563 ILE A N 1
ATOM 4373 C CA . ILE A 1 563 ? 37.226 -5.317 -30.228 1.00 67.69 563 ILE A CA 1
ATOM 4374 C C . ILE A 1 563 ? 38.583 -5.653 -30.850 1.00 67.69 563 ILE A C 1
ATOM 4376 O O . ILE A 1 563 ? 38.679 -5.776 -32.071 1.00 67.69 563 ILE A O 1
ATOM 4380 N N . GLU A 1 564 ? 39.610 -5.862 -30.022 1.00 69.69 564 GLU A N 1
ATOM 4381 C CA . GLU A 1 564 ? 40.946 -6.244 -30.483 1.00 69.69 564 GLU A CA 1
ATOM 4382 C C . GLU A 1 564 ? 40.911 -7.590 -31.238 1.00 69.69 564 GLU A C 1
ATOM 4384 O O . GLU A 1 564 ? 41.413 -7.687 -32.358 1.00 69.69 564 GLU A O 1
ATOM 4389 N N . ARG A 1 565 ? 40.186 -8.595 -30.717 1.00 72.12 565 ARG A N 1
ATOM 4390 C CA . ARG A 1 565 ? 39.982 -9.890 -31.405 1.00 72.12 565 ARG A CA 1
ATOM 4391 C C . ARG A 1 565 ? 39.180 -9.785 -32.702 1.00 72.12 565 ARG A C 1
ATOM 4393 O O . ARG A 1 565 ? 39.510 -10.451 -33.682 1.00 72.12 565 ARG A O 1
ATOM 4400 N N . ALA A 1 566 ? 38.107 -8.996 -32.715 1.00 64.25 566 ALA A N 1
ATOM 4401 C CA . ALA A 1 566 ? 37.256 -8.846 -33.894 1.00 64.25 566 ALA A CA 1
ATOM 4402 C C . ALA A 1 566 ? 37.999 -8.139 -35.039 1.00 64.25 566 ALA A C 1
ATOM 4404 O O . ALA A 1 566 ? 37.864 -8.539 -36.197 1.00 64.25 566 ALA A O 1
ATOM 4405 N N . ALA A 1 567 ? 38.828 -7.140 -34.713 1.00 65.00 567 ALA A N 1
ATOM 4406 C CA . ALA A 1 567 ? 39.684 -6.459 -35.679 1.00 65.00 567 ALA A CA 1
ATOM 4407 C C . ALA A 1 567 ? 40.707 -7.419 -36.311 1.00 65.00 567 ALA A C 1
ATOM 4409 O O . ALA A 1 567 ? 40.871 -7.426 -37.533 1.00 65.00 567 ALA A O 1
ATOM 4410 N N . GLU A 1 568 ? 41.338 -8.290 -35.516 1.00 70.75 568 GLU A N 1
ATOM 4411 C CA . GLU A 1 568 ? 42.252 -9.321 -36.030 1.00 70.75 568 GLU A CA 1
ATOM 4412 C C . GLU A 1 568 ? 41.557 -10.302 -36.995 1.00 70.75 568 GLU A C 1
ATOM 4414 O O . GLU A 1 568 ? 42.133 -10.704 -38.012 1.00 70.75 568 GLU A O 1
ATOM 4419 N N . GLU A 1 569 ? 40.301 -10.674 -36.726 1.00 74.88 569 GLU A N 1
ATOM 4420 C CA . GLU A 1 569 ? 39.551 -11.619 -37.561 1.00 74.88 569 GLU A CA 1
ATOM 4421 C C . GLU A 1 569 ? 39.073 -11.007 -38.895 1.00 74.88 569 GLU A C 1
ATOM 4423 O O . GLU A 1 569 ? 39.082 -11.681 -39.932 1.00 74.88 569 GLU A O 1
ATOM 4428 N N . GLU A 1 570 ? 38.691 -9.728 -38.899 1.00 69.94 570 GLU A N 1
ATOM 4429 C CA . GLU A 1 570 ? 38.299 -8.966 -40.100 1.00 69.94 570 GLU A CA 1
ATOM 4430 C C . GLU A 1 570 ? 39.492 -8.718 -41.036 1.00 69.94 570 GLU A C 1
ATOM 4432 O O . GLU A 1 570 ? 39.389 -8.910 -42.254 1.00 69.94 570 GLU A O 1
ATOM 4437 N N . ILE A 1 571 ? 40.665 -8.400 -40.475 1.00 69.75 571 ILE A N 1
ATOM 4438 C CA . ILE A 1 571 ? 41.918 -8.288 -41.238 1.00 69.75 571 ILE A CA 1
ATOM 4439 C C . ILE A 1 571 ? 42.253 -9.630 -41.910 1.00 69.75 571 ILE A C 1
ATOM 4441 O O . ILE A 1 571 ? 42.666 -9.663 -43.072 1.00 69.75 571 ILE A O 1
ATOM 4445 N N . ARG A 1 572 ? 42.000 -10.757 -41.232 1.00 69.06 572 ARG A N 1
ATOM 4446 C CA . ARG A 1 572 ? 42.206 -12.094 -41.810 1.00 69.06 572 ARG A CA 1
ATOM 4447 C C . ARG A 1 572 ? 4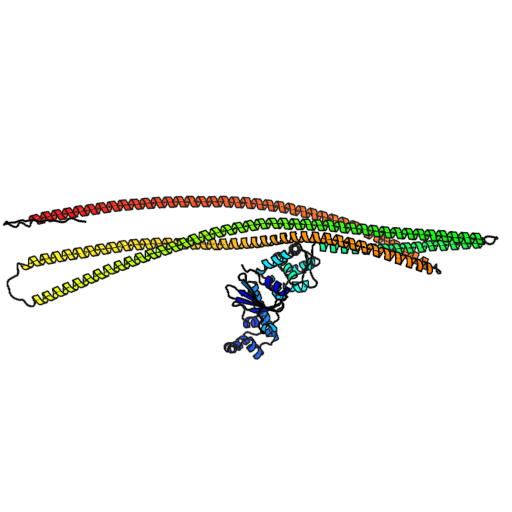1.236 -12.395 -42.960 1.00 69.06 572 ARG A C 1
ATOM 4449 O O . ARG A 1 572 ? 41.671 -12.849 -44.016 1.00 69.06 572 ARG A O 1
ATOM 4456 N N . LYS A 1 573 ? 39.936 -12.126 -42.788 1.00 70.19 573 LYS A N 1
ATOM 4457 C CA . LYS A 1 573 ? 38.908 -12.384 -43.822 1.00 70.19 573 LYS A CA 1
ATOM 4458 C C . LYS A 1 573 ? 39.094 -11.507 -45.061 1.00 70.19 573 LYS A C 1
ATOM 4460 O O . LYS A 1 573 ? 38.976 -11.993 -46.184 1.00 70.19 573 LYS A O 1
ATOM 4465 N N . SER A 1 574 ? 39.433 -10.235 -44.871 1.00 64.25 574 SER A N 1
ATOM 4466 C CA . SER A 1 574 ? 39.671 -9.304 -45.979 1.00 64.25 574 SER A CA 1
ATOM 4467 C C . SER A 1 574 ? 40.918 -9.664 -46.801 1.00 64.25 574 SER A C 1
ATOM 4469 O O . SER A 1 574 ? 40.908 -9.497 -48.024 1.00 64.25 574 SER A O 1
ATOM 4471 N N . ALA A 1 575 ? 41.953 -10.236 -46.175 1.00 62.53 575 ALA A N 1
ATOM 4472 C CA . ALA A 1 575 ? 43.108 -10.789 -46.882 1.00 62.53 575 ALA A CA 1
ATOM 4473 C C . ALA A 1 575 ? 42.731 -11.999 -47.767 1.00 62.53 575 ALA A C 1
ATOM 4475 O O . ALA A 1 575 ? 43.136 -12.060 -48.928 1.00 62.53 575 ALA A O 1
ATOM 4476 N N . GLU A 1 576 ? 41.891 -12.912 -47.265 1.00 66.38 576 GLU A N 1
ATOM 4477 C CA . GLU A 1 576 ? 41.419 -14.092 -48.011 1.00 66.38 576 GLU A CA 1
ATOM 4478 C C . GLU A 1 576 ? 40.483 -13.730 -49.184 1.00 66.38 576 GLU A C 1
ATOM 4480 O O . GLU A 1 576 ? 40.504 -14.363 -50.245 1.00 66.38 576 GLU A O 1
ATOM 4485 N N . GLU A 1 577 ? 39.644 -12.702 -49.034 1.00 66.06 577 GLU A N 1
ATOM 4486 C CA . GLU A 1 577 ? 38.736 -12.255 -50.098 1.00 66.06 577 GLU A CA 1
ATOM 4487 C C . GLU A 1 577 ? 39.448 -11.497 -51.224 1.00 66.06 577 GLU A C 1
ATOM 4489 O O . GLU A 1 577 ? 39.076 -11.644 -52.395 1.00 66.06 577 GLU A O 1
ATOM 4494 N N . ALA A 1 578 ? 40.496 -10.734 -50.900 1.00 60.91 578 ALA A N 1
ATOM 4495 C CA . ALA A 1 578 ? 41.337 -10.075 -51.897 1.00 60.91 578 ALA A CA 1
ATOM 4496 C C . ALA A 1 578 ? 42.030 -11.099 -52.819 1.00 60.91 578 ALA A C 1
ATOM 4498 O O . ALA A 1 578 ? 42.085 -10.903 -54.036 1.00 60.91 578 ALA A O 1
ATOM 4499 N N . GLU A 1 579 ? 42.460 -12.236 -52.267 1.00 58.16 579 GLU A N 1
ATOM 4500 C CA . GLU A 1 579 ? 43.060 -13.348 -53.013 1.00 58.16 579 GLU A CA 1
ATOM 4501 C C . GLU A 1 579 ? 42.046 -14.041 -53.952 1.00 58.16 579 GLU A C 1
ATOM 4503 O O . GLU A 1 579 ? 42.358 -14.400 -55.093 1.00 58.16 579 GLU A O 1
ATOM 4508 N N . ARG A 1 580 ? 40.777 -14.148 -53.525 1.00 60.97 580 ARG A N 1
ATOM 4509 C CA . ARG A 1 580 ? 39.685 -14.732 -54.329 1.00 60.97 580 ARG A CA 1
ATOM 4510 C C . ARG A 1 580 ? 39.208 -13.825 -55.462 1.00 60.97 580 ARG A C 1
ATOM 4512 O O . ARG A 1 580 ? 38.881 -14.333 -56.536 1.00 60.97 580 ARG A O 1
ATOM 4519 N N . ARG A 1 581 ? 39.157 -12.505 -55.250 1.00 58.41 581 ARG A N 1
ATOM 4520 C CA . ARG A 1 581 ? 38.762 -11.536 -56.292 1.00 58.41 581 ARG A CA 1
ATOM 4521 C C . ARG A 1 581 ? 39.826 -11.407 -57.384 1.00 58.41 581 ARG A C 1
ATOM 4523 O O . ARG A 1 581 ? 39.467 -11.395 -58.559 1.00 58.41 581 ARG A O 1
ATOM 4530 N N . ALA A 1 582 ? 41.112 -11.466 -57.027 1.00 53.84 582 ALA A N 1
ATOM 4531 C CA . ALA A 1 582 ? 42.213 -11.508 -57.996 1.00 53.84 582 ALA A CA 1
ATOM 4532 C C . ALA A 1 582 ? 42.132 -12.710 -58.965 1.00 53.84 582 ALA A C 1
ATOM 4534 O O . ALA A 1 582 ? 42.656 -12.648 -60.074 1.00 53.84 582 ALA A O 1
ATOM 4535 N N . SER A 1 583 ? 41.428 -13.782 -58.578 1.00 48.41 583 SER A N 1
ATOM 4536 C CA . SER A 1 583 ? 41.261 -14.994 -59.389 1.00 48.41 583 SER A CA 1
ATOM 4537 C C . SER A 1 583 ? 40.036 -14.991 -60.321 1.00 48.41 583 SER A C 1
ATOM 4539 O O . SER A 1 583 ? 39.906 -15.914 -61.122 1.00 48.41 583 SER A O 1
ATOM 4541 N N . ARG A 1 584 ? 39.114 -14.017 -60.229 1.00 48.81 584 ARG A N 1
ATOM 4542 C CA . ARG A 1 584 ? 37.809 -14.080 -60.933 1.00 48.81 584 ARG A CA 1
ATOM 4543 C C . ARG A 1 584 ? 37.574 -13.022 -62.010 1.00 48.81 584 ARG A C 1
ATOM 4545 O O . ARG A 1 584 ? 36.668 -13.199 -62.816 1.00 48.81 584 ARG A O 1
ATOM 4552 N N . GLU A 1 585 ? 38.378 -11.968 -62.092 1.00 50.03 585 GLU A N 1
ATOM 4553 C CA . GLU A 1 585 ? 38.170 -10.909 -63.088 1.00 50.03 585 GLU A CA 1
ATOM 4554 C C . GLU A 1 585 ? 38.978 -11.141 -64.376 1.00 50.03 585 GLU A C 1
ATOM 4556 O O . GLU A 1 585 ? 39.951 -10.452 -64.682 1.00 50.03 585 GLU A O 1
ATOM 4561 N N . ALA A 1 586 ? 38.519 -12.109 -65.171 1.00 49.03 586 ALA A N 1
ATOM 4562 C CA . ALA A 1 586 ? 38.778 -12.186 -66.604 1.00 49.03 586 ALA A CA 1
ATOM 4563 C C . ALA A 1 586 ? 37.444 -12.441 -67.332 1.00 49.03 586 ALA A C 1
ATOM 4565 O O . ALA A 1 586 ? 36.712 -13.351 -66.958 1.00 49.03 586 ALA A O 1
ATOM 4566 N N . THR A 1 587 ? 37.176 -11.629 -68.366 1.00 46.34 587 THR A N 1
ATOM 4567 C CA . THR A 1 587 ? 36.078 -11.697 -69.365 1.00 46.34 587 THR A CA 1
ATOM 4568 C C . THR A 1 587 ? 34.641 -11.424 -68.899 1.00 46.34 587 THR A C 1
ATOM 4570 O O . THR A 1 587 ? 33.951 -12.324 -68.447 1.00 46.34 587 THR A O 1
ATOM 4573 N N . ASP A 1 588 ? 34.187 -10.171 -69.046 1.00 44.84 588 ASP A N 1
ATOM 4574 C CA . ASP A 1 588 ? 33.163 -9.759 -70.035 1.00 44.84 588 ASP A CA 1
ATOM 4575 C C . ASP A 1 588 ? 32.689 -8.320 -69.748 1.00 44.84 588 ASP A C 1
ATOM 4577 O O . ASP A 1 588 ? 32.283 -7.993 -68.637 1.00 44.84 588 ASP A O 1
ATOM 4581 N N . SER A 1 589 ? 32.779 -7.408 -70.726 1.00 54.84 589 SER A N 1
ATOM 4582 C CA . SER A 1 589 ? 32.326 -6.022 -70.541 1.00 54.84 589 SER A CA 1
ATOM 4583 C C . SER A 1 589 ? 31.827 -5.398 -71.832 1.00 54.84 589 SER A C 1
ATOM 4585 O O . SER A 1 589 ? 32.598 -5.297 -72.780 1.00 54.84 589 SER A O 1
ATOM 4587 N N . GLU A 1 590 ? 30.598 -4.889 -71.792 1.00 45.31 590 GLU A N 1
ATOM 4588 C CA . GLU A 1 590 ? 30.233 -3.557 -72.305 1.00 45.31 590 GLU A CA 1
ATOM 4589 C C . GLU A 1 590 ? 28.766 -3.233 -71.977 1.00 45.31 590 GLU A C 1
ATOM 4591 O O . GLU A 1 590 ? 28.463 -2.108 -71.593 1.00 45.31 590 GLU A O 1
ATOM 4596 N N . GLN A 1 591 ? 27.878 -4.232 -71.971 1.00 45.22 591 GLN A N 1
ATOM 4597 C CA . GLN A 1 591 ? 26.442 -4.040 -71.715 1.00 45.22 591 GLN A CA 1
ATOM 4598 C C . GLN A 1 591 ? 26.116 -3.678 -70.250 1.00 45.22 591 GLN A C 1
ATOM 4600 O O . GLN A 1 591 ? 25.243 -2.858 -69.993 1.00 45.22 591 GLN A O 1
ATOM 4605 N N . GLN A 1 592 ? 26.904 -4.178 -69.294 1.00 56.09 592 GLN A N 1
ATOM 4606 C CA . GLN A 1 592 ? 26.758 -3.864 -67.864 1.00 56.09 592 GLN A CA 1
ATOM 4607 C C . GLN A 1 592 ? 27.201 -2.439 -67.488 1.00 56.09 592 GLN A C 1
ATOM 4609 O O . GLN A 1 592 ? 26.868 -1.961 -66.408 1.00 56.09 592 GLN A O 1
ATOM 4614 N N . ARG A 1 593 ? 27.949 -1.737 -68.355 1.00 53.28 593 ARG A N 1
ATOM 4615 C CA . ARG A 1 593 ? 28.406 -0.369 -68.051 1.00 53.28 593 ARG A CA 1
ATOM 4616 C C . ARG A 1 593 ? 27.307 0.669 -68.207 1.00 53.28 593 ARG A C 1
ATOM 4618 O O . ARG A 1 593 ? 27.242 1.578 -67.391 1.00 53.28 593 ARG A O 1
ATOM 4625 N N . ALA A 1 594 ? 26.459 0.520 -69.222 1.00 57.81 594 ALA A N 1
ATOM 4626 C CA . ALA A 1 594 ? 25.391 1.481 -69.481 1.00 57.81 594 ALA A CA 1
ATOM 4627 C C . ALA A 1 594 ? 24.316 1.435 -68.379 1.00 57.81 594 ALA A C 1
ATOM 4629 O O . ALA A 1 594 ? 23.925 2.476 -67.862 1.00 57.81 594 ALA A O 1
ATOM 4630 N N . GLU A 1 595 ? 23.913 0.235 -67.949 1.00 60.56 595 GLU A N 1
ATOM 4631 C CA . GLU A 1 595 ? 22.956 0.063 -66.844 1.00 60.56 595 GLU A CA 1
ATOM 4632 C C . GLU A 1 595 ? 23.538 0.521 -65.499 1.00 60.56 595 GLU A C 1
ATOM 4634 O O . GLU A 1 595 ? 22.836 1.135 -64.696 1.00 60.56 595 GLU A O 1
ATOM 4639 N N . ALA A 1 596 ? 24.838 0.305 -65.267 1.00 63.31 596 ALA A N 1
ATOM 4640 C CA . ALA A 1 596 ? 25.495 0.806 -64.067 1.00 63.31 596 ALA A CA 1
ATOM 4641 C C . ALA A 1 596 ? 25.527 2.346 -64.027 1.00 63.31 596 ALA A C 1
ATOM 4643 O O . ALA A 1 596 ? 25.425 2.921 -62.943 1.00 63.31 596 ALA A O 1
ATOM 4644 N N . GLU A 1 597 ? 25.716 3.030 -65.167 1.00 67.25 597 GLU A N 1
ATOM 4645 C CA . GLU A 1 597 ? 25.809 4.506 -65.221 1.00 67.25 597 GLU A CA 1
ATOM 4646 C C . GLU A 1 597 ? 24.471 5.158 -64.880 1.00 67.25 597 GLU A C 1
ATOM 4648 O O . GLU A 1 597 ? 24.429 6.108 -64.094 1.00 67.25 597 GLU A O 1
ATOM 4653 N N . GLU A 1 598 ? 23.370 4.591 -65.373 1.00 68.12 598 GLU A N 1
ATOM 4654 C CA . GLU A 1 598 ? 22.021 5.045 -65.037 1.00 68.12 598 GLU A CA 1
ATOM 4655 C C . GLU A 1 598 ? 21.671 4.774 -63.563 1.00 68.12 598 GLU A C 1
ATOM 4657 O O . GLU A 1 598 ? 21.156 5.659 -62.870 1.00 68.12 598 GLU A O 1
ATOM 4662 N N . GLN A 1 599 ? 22.038 3.599 -63.036 1.00 68.38 599 GLN A N 1
ATOM 4663 C CA . GLN A 1 599 ? 21.844 3.272 -61.619 1.00 68.38 599 GLN A CA 1
ATOM 4664 C C . GLN A 1 599 ? 22.670 4.180 -60.702 1.00 68.38 599 GLN A C 1
ATOM 4666 O O . GLN A 1 599 ? 22.176 4.634 -59.670 1.00 68.38 599 GLN A O 1
ATOM 4671 N N . LEU A 1 600 ? 23.902 4.523 -61.081 1.00 65.88 600 LEU A N 1
ATOM 4672 C CA . LEU A 1 600 ? 24.731 5.430 -60.290 1.00 65.88 600 LEU A CA 1
ATOM 4673 C C . LEU A 1 600 ? 24.219 6.866 -60.287 1.00 65.88 600 LEU A C 1
ATOM 4675 O O . LEU A 1 600 ? 24.313 7.539 -59.257 1.00 65.88 600 LEU A O 1
ATOM 4679 N N . ALA A 1 601 ? 23.625 7.327 -61.388 1.00 69.69 601 ALA A N 1
ATOM 4680 C CA . ALA A 1 601 ? 22.953 8.620 -61.424 1.00 69.69 601 ALA A CA 1
ATOM 4681 C C . ALA A 1 601 ? 21.733 8.656 -60.482 1.00 69.69 601 ALA A C 1
ATOM 4683 O O . ALA A 1 601 ? 21.575 9.624 -59.732 1.00 69.69 601 ALA A O 1
ATOM 4684 N N . GLN A 1 602 ? 20.924 7.590 -60.440 1.00 71.19 602 GLN A N 1
ATOM 4685 C CA . GLN A 1 602 ? 19.798 7.478 -59.498 1.00 71.19 602 GLN A CA 1
ATOM 4686 C C . GLN A 1 602 ? 20.266 7.428 -58.036 1.00 71.19 602 GLN A C 1
ATOM 4688 O O . GLN A 1 602 ? 19.773 8.195 -57.209 1.00 71.19 602 GLN A O 1
ATOM 4693 N N . ILE A 1 603 ? 21.297 6.636 -57.728 1.00 69.31 603 ILE A N 1
ATOM 4694 C CA . ILE A 1 603 ? 21.876 6.543 -56.375 1.00 69.31 603 ILE A CA 1
ATOM 4695 C C . ILE A 1 603 ? 22.537 7.875 -55.955 1.00 69.31 603 ILE A C 1
ATOM 4697 O O . ILE A 1 603 ? 22.624 8.204 -54.768 1.00 69.31 603 ILE A O 1
ATOM 4701 N N . ARG A 1 604 ? 23.029 8.689 -56.901 1.00 66.88 604 ARG A N 1
ATOM 4702 C CA . ARG A 1 604 ? 23.486 10.067 -56.632 1.00 66.88 604 ARG A CA 1
ATOM 4703 C C . ARG A 1 604 ? 22.344 10.988 -56.238 1.00 66.88 604 ARG A C 1
ATOM 4705 O O . ARG A 1 604 ? 22.457 11.628 -55.193 1.00 66.88 604 ARG A O 1
ATOM 4712 N N . ALA A 1 605 ? 21.251 10.978 -56.989 1.00 73.62 605 ALA A N 1
ATOM 4713 C CA . ALA A 1 605 ? 20.081 11.782 -56.667 1.00 73.62 605 ALA A CA 1
ATOM 4714 C C . ALA A 1 605 ? 19.447 11.389 -55.317 1.00 73.62 605 ALA A C 1
ATOM 4716 O O . ALA A 1 605 ? 19.080 12.267 -54.537 1.00 73.62 605 ALA A O 1
ATOM 4717 N N . GLU A 1 606 ? 19.366 10.093 -54.999 1.00 72.50 606 GLU A N 1
ATOM 4718 C CA . GLU A 1 606 ? 18.831 9.629 -53.711 1.00 72.50 606 GLU A CA 1
ATOM 4719 C C . GLU A 1 606 ? 19.756 9.940 -52.534 1.00 72.50 606 GLU A C 1
ATOM 4721 O O . GLU A 1 606 ? 19.281 10.426 -51.511 1.00 72.50 606 GLU A O 1
ATOM 4726 N N . ALA A 1 607 ? 21.072 9.757 -52.675 1.00 64.00 607 ALA A N 1
ATOM 4727 C CA . ALA A 1 607 ? 22.014 10.089 -51.605 1.00 64.00 607 ALA A CA 1
ATOM 4728 C C . ALA A 1 607 ? 21.988 11.587 -51.249 1.00 64.00 607 ALA A C 1
ATOM 4730 O O . ALA A 1 607 ? 22.011 11.937 -50.073 1.00 64.00 607 ALA A O 1
ATOM 4731 N N . GLU A 1 608 ? 21.891 12.475 -52.244 1.00 75.81 608 GLU A N 1
ATOM 4732 C CA . GLU A 1 608 ? 21.761 13.920 -52.006 1.00 75.81 608 GLU A CA 1
ATOM 4733 C C . GLU A 1 608 ? 20.411 14.310 -51.390 1.00 75.81 608 GLU A C 1
ATOM 4735 O O . GLU A 1 608 ? 20.322 15.327 -50.694 1.00 75.81 608 GLU A O 1
ATOM 4740 N N . ARG A 1 609 ? 19.354 13.528 -51.653 1.00 85.56 609 ARG A N 1
ATOM 4741 C CA . ARG A 1 609 ? 18.047 13.701 -51.009 1.00 85.56 609 ARG A CA 1
ATOM 4742 C C . ARG A 1 609 ? 18.121 13.304 -49.537 1.00 85.56 609 ARG A C 1
ATOM 4744 O O . ARG A 1 609 ? 17.739 14.097 -48.686 1.00 85.56 609 ARG A O 1
ATOM 4751 N N . VAL A 1 610 ? 18.689 12.134 -49.244 1.00 70.06 610 VAL A N 1
ATOM 4752 C CA . VAL A 1 610 ? 18.851 11.618 -47.876 1.00 70.06 610 VAL A CA 1
ATOM 4753 C C . VAL A 1 610 ? 19.791 12.501 -47.054 1.00 70.06 610 VAL A C 1
ATOM 4755 O O . VAL A 1 610 ? 19.500 12.784 -45.899 1.00 70.06 610 VAL A O 1
ATOM 4758 N N . GLU A 1 611 ? 20.889 13.005 -47.627 1.00 71.69 611 GLU A N 1
ATOM 4759 C CA . GLU A 1 611 ? 21.794 13.916 -46.911 1.00 71.69 611 GLU A CA 1
ATOM 4760 C C . GLU A 1 611 ? 21.101 15.237 -46.527 1.00 71.69 611 GLU A C 1
ATOM 4762 O O . GLU A 1 611 ? 21.348 15.772 -45.444 1.00 71.69 611 GLU A O 1
ATOM 4767 N N . ARG A 1 612 ? 20.191 15.738 -47.377 1.00 79.31 612 ARG A N 1
ATOM 4768 C CA . ARG A 1 612 ? 19.322 16.878 -47.045 1.00 79.31 612 ARG A CA 1
ATOM 4769 C C . ARG A 1 612 ? 18.319 16.530 -45.947 1.00 79.31 612 ARG A C 1
ATOM 4771 O O . ARG A 1 612 ? 18.265 17.249 -44.959 1.00 79.31 612 ARG A O 1
ATOM 4778 N N . GLU A 1 613 ? 17.612 15.409 -46.071 1.00 76.62 613 GLU A N 1
ATOM 4779 C CA . GLU A 1 613 ? 16.642 14.945 -45.065 1.00 76.62 613 GLU A CA 1
ATOM 4780 C C . GLU A 1 613 ? 17.296 14.744 -43.684 1.00 76.62 613 GLU A C 1
ATOM 4782 O O . GLU A 1 613 ? 16.736 15.156 -42.672 1.00 76.62 613 GLU A O 1
ATOM 4787 N N . VAL A 1 614 ? 18.510 14.183 -43.627 1.00 68.69 614 VAL A N 1
ATOM 4788 C CA . VAL A 1 614 ? 19.266 14.008 -42.375 1.00 68.69 614 VAL A CA 1
ATOM 4789 C C . VAL A 1 614 ? 19.696 15.350 -41.797 1.00 68.69 614 VAL A C 1
ATOM 4791 O O . VAL A 1 614 ? 19.568 15.554 -40.594 1.00 68.69 614 VAL A O 1
ATOM 4794 N N . ARG A 1 615 ? 20.189 16.282 -42.622 1.00 77.44 615 ARG A N 1
ATOM 4795 C CA . ARG A 1 615 ? 20.582 17.618 -42.150 1.00 77.44 615 ARG A CA 1
ATOM 4796 C C . ARG A 1 615 ? 19.382 18.386 -41.587 1.00 77.44 615 ARG A C 1
ATOM 4798 O O . ARG A 1 615 ? 19.505 18.980 -40.518 1.00 77.44 615 ARG A O 1
ATOM 4805 N N . ASP A 1 616 ? 18.237 18.312 -42.258 1.00 81.25 616 ASP A N 1
ATOM 4806 C CA . ASP A 1 616 ? 16.988 18.940 -41.820 1.00 81.25 616 ASP A CA 1
ATOM 4807 C C . ASP A 1 616 ? 16.450 18.282 -40.534 1.00 81.25 616 ASP A C 1
ATOM 4809 O O . ASP A 1 616 ? 16.016 18.980 -39.615 1.00 81.25 616 ASP A O 1
ATOM 4813 N N . ALA A 1 617 ? 16.548 16.953 -40.407 1.00 69.50 617 ALA A N 1
ATOM 4814 C CA . ALA A 1 617 ? 16.192 16.234 -39.183 1.00 69.50 617 ALA A CA 1
ATOM 4815 C C . ALA A 1 617 ? 17.110 16.597 -38.003 1.00 69.50 617 ALA A C 1
ATOM 4817 O O . ALA A 1 617 ? 16.639 16.742 -36.879 1.00 69.50 617 ALA A O 1
ATOM 4818 N N . LEU A 1 618 ? 18.408 16.791 -38.250 1.00 70.38 618 LEU A N 1
ATOM 4819 C CA . LEU A 1 618 ? 19.392 17.127 -37.217 1.00 70.38 618 LEU A CA 1
ATOM 4820 C C . LEU A 1 618 ? 19.216 18.569 -36.716 1.00 70.38 618 LEU A C 1
ATOM 4822 O O . LEU A 1 618 ? 19.303 18.817 -35.515 1.00 70.38 618 LEU A O 1
ATOM 4826 N N . GLU A 1 619 ? 18.901 19.515 -37.606 1.00 79.94 619 GLU A N 1
ATOM 4827 C CA . GLU A 1 619 ? 18.504 20.873 -37.208 1.00 79.94 619 GLU A CA 1
ATOM 4828 C C . GLU A 1 619 ? 17.154 20.884 -36.478 1.00 79.94 619 GLU A C 1
ATOM 4830 O O . GLU A 1 619 ? 17.025 21.548 -35.449 1.00 79.94 619 GLU A O 1
ATOM 4835 N N . THR A 1 620 ? 16.181 20.079 -36.916 1.00 79.00 620 THR A N 1
ATOM 4836 C CA . THR A 1 620 ? 14.907 19.921 -36.194 1.00 79.00 620 THR A CA 1
ATOM 4837 C C . THR A 1 620 ? 15.145 19.387 -34.777 1.00 79.00 620 THR A C 1
ATOM 4839 O O . THR A 1 620 ? 14.705 20.010 -33.811 1.00 79.00 620 THR A O 1
ATOM 4842 N N . ALA A 1 621 ? 15.944 18.328 -34.619 1.00 66.12 621 ALA A N 1
ATOM 4843 C CA . ALA A 1 621 ? 16.287 17.758 -33.316 1.00 66.12 621 ALA A CA 1
ATOM 4844 C C . ALA A 1 621 ? 17.032 18.751 -32.404 1.00 66.12 621 ALA A C 1
ATOM 4846 O O . ALA A 1 621 ? 16.751 18.817 -31.207 1.00 66.12 621 ALA A O 1
ATOM 4847 N N . LYS A 1 622 ? 17.941 19.576 -32.949 1.00 75.38 622 LYS A N 1
ATOM 4848 C CA . LYS A 1 622 ? 18.584 20.658 -32.181 1.00 75.38 622 LYS A CA 1
ATOM 4849 C C . LYS A 1 622 ? 17.567 21.684 -31.688 1.00 75.38 622 LYS A C 1
ATOM 4851 O O . LYS A 1 622 ? 17.618 22.070 -30.522 1.00 75.38 622 LYS A O 1
ATOM 4856 N N . THR A 1 623 ? 16.636 22.108 -32.546 1.00 80.88 623 THR A N 1
ATOM 4857 C CA . THR A 1 623 ? 15.596 23.067 -32.142 1.00 80.88 623 THR A CA 1
ATOM 4858 C C . THR A 1 623 ? 14.644 22.483 -31.098 1.00 80.88 623 THR A C 1
ATOM 4860 O O . THR A 1 623 ? 14.279 23.186 -30.158 1.00 80.88 623 THR A O 1
ATOM 4863 N N . GLU A 1 624 ? 14.292 21.199 -31.197 1.00 74.06 624 GLU A N 1
ATOM 4864 C CA . GLU A 1 624 ? 13.485 20.497 -30.194 1.00 74.06 624 GLU A CA 1
ATOM 4865 C C . GLU A 1 624 ? 14.230 20.370 -28.861 1.00 74.06 624 GLU A C 1
ATOM 4867 O O . GLU A 1 624 ? 13.663 20.688 -27.816 1.00 74.06 624 GLU A O 1
ATOM 4872 N N . ALA A 1 625 ? 15.516 20.008 -28.877 1.00 65.81 625 ALA A N 1
ATOM 4873 C CA . ALA A 1 625 ? 16.346 19.951 -27.674 1.00 65.81 625 ALA A CA 1
ATOM 4874 C C . ALA A 1 625 ? 16.461 21.324 -26.986 1.00 65.81 625 ALA A C 1
ATOM 4876 O O . ALA A 1 625 ? 16.362 21.425 -25.761 1.00 65.81 625 ALA A O 1
ATOM 4877 N N . GLU A 1 626 ? 16.605 22.403 -27.760 1.00 81.25 626 GLU A N 1
ATOM 4878 C CA . GLU A 1 626 ? 16.641 23.763 -27.221 1.00 81.25 626 GLU A CA 1
ATOM 4879 C C . GLU A 1 626 ? 15.274 24.198 -26.658 1.00 81.25 626 GLU A C 1
ATOM 4881 O O . GLU A 1 626 ? 15.210 24.854 -25.615 1.00 81.25 626 GLU A O 1
ATOM 4886 N N . GLN A 1 627 ? 14.165 23.783 -27.281 1.00 78.56 627 GLN A N 1
ATOM 4887 C CA . GLN A 1 627 ? 12.816 23.997 -26.746 1.00 78.56 627 GLN A CA 1
ATOM 4888 C C . GLN A 1 627 ? 12.573 23.219 -25.448 1.00 78.56 627 GLN A C 1
ATOM 4890 O O . GLN A 1 627 ? 11.997 23.777 -24.513 1.00 78.56 627 GLN A O 1
ATOM 4895 N N . VAL A 1 628 ? 13.022 21.964 -25.363 1.00 72.56 628 VAL A N 1
ATOM 4896 C CA . VAL A 1 628 ? 12.941 21.148 -24.142 1.00 72.56 628 VAL A CA 1
ATOM 4897 C C . VAL A 1 628 ? 13.748 21.796 -23.023 1.00 72.56 628 VAL A C 1
ATOM 4899 O O . VAL A 1 628 ? 13.234 21.949 -21.917 1.00 72.56 628 VAL A O 1
ATOM 4902 N N . ARG A 1 629 ? 14.961 22.278 -23.317 1.00 75.06 629 ARG A N 1
ATOM 4903 C CA . ARG A 1 629 ? 15.778 23.013 -22.347 1.00 75.06 629 ARG A CA 1
ATOM 4904 C C . ARG A 1 629 ? 15.076 24.277 -21.843 1.00 75.06 629 ARG A C 1
ATOM 4906 O O . ARG A 1 629 ? 14.999 24.479 -20.636 1.00 75.06 629 ARG A O 1
ATOM 4913 N N . ARG A 1 630 ? 14.501 25.093 -22.734 1.00 80.81 630 ARG A N 1
ATOM 4914 C CA . ARG A 1 630 ? 13.744 26.297 -22.335 1.00 80.81 630 ARG A CA 1
ATOM 4915 C C . ARG A 1 630 ? 12.495 25.962 -21.517 1.00 80.81 630 ARG A C 1
ATOM 4917 O O . ARG A 1 630 ? 12.161 26.708 -20.601 1.00 80.81 630 ARG A O 1
ATOM 4924 N N . ARG A 1 631 ? 11.807 24.853 -21.818 1.00 76.62 631 ARG A N 1
ATOM 4925 C CA . ARG A 1 631 ? 10.677 24.365 -21.007 1.00 76.62 631 ARG A CA 1
ATOM 4926 C C . ARG A 1 631 ? 11.134 23.920 -19.620 1.00 76.62 631 ARG A C 1
ATOM 4928 O O . ARG A 1 631 ? 10.499 24.305 -18.649 1.00 76.62 631 ARG A O 1
ATOM 4935 N N . ALA A 1 632 ? 12.248 23.196 -19.521 1.00 67.00 632 ALA A N 1
ATOM 4936 C CA . ALA A 1 632 ? 12.814 22.774 -18.242 1.00 67.00 632 ALA A CA 1
ATOM 4937 C C . ALA A 1 632 ? 13.250 23.972 -17.377 1.00 67.00 632 ALA A C 1
ATOM 4939 O O . ALA A 1 632 ? 12.910 24.029 -16.198 1.00 67.00 632 ALA A O 1
ATOM 4940 N N . GLU A 1 633 ? 13.927 24.962 -17.970 1.00 80.44 633 GLU A N 1
ATOM 4941 C CA . GLU A 1 633 ? 14.308 26.210 -17.289 1.00 80.44 633 GLU A CA 1
ATOM 4942 C C . GLU A 1 633 ? 13.063 27.000 -16.824 1.00 80.44 633 GLU A C 1
ATOM 4944 O O . GLU A 1 633 ? 13.026 27.501 -15.699 1.00 80.44 633 GLU A O 1
ATOM 4949 N N . ALA A 1 634 ? 12.000 27.054 -17.638 1.00 79.44 634 ALA A N 1
ATOM 4950 C CA . ALA A 1 634 ? 10.736 27.689 -17.259 1.00 79.44 634 ALA A CA 1
ATOM 4951 C C . ALA A 1 634 ? 10.002 26.936 -16.133 1.00 79.44 634 ALA A C 1
ATOM 4953 O O . ALA A 1 634 ? 9.509 27.562 -15.196 1.00 79.44 634 ALA A O 1
ATOM 4954 N N . GLU A 1 635 ? 9.944 25.604 -16.183 1.00 76.81 635 GLU A N 1
ATOM 4955 C CA . GLU A 1 635 ? 9.360 24.784 -15.115 1.00 76.81 635 GLU A CA 1
ATOM 4956 C C . GLU A 1 635 ? 10.130 24.922 -13.801 1.00 76.81 635 GLU A C 1
ATOM 4958 O O . GLU A 1 635 ? 9.517 24.987 -12.733 1.00 76.81 635 GLU A O 1
ATOM 4963 N N . GLN A 1 636 ? 11.462 25.002 -13.864 1.00 78.38 636 GLN A N 1
ATOM 4964 C CA . GLN A 1 636 ? 12.291 25.256 -12.692 1.00 78.38 636 GLN A CA 1
ATOM 4965 C C . GLN A 1 636 ? 11.973 26.624 -12.077 1.00 78.38 636 GLN A C 1
ATOM 4967 O O . GLN A 1 636 ? 11.731 26.696 -10.873 1.00 78.38 636 GLN A O 1
ATOM 4972 N N . ALA A 1 637 ? 11.867 27.679 -12.890 1.00 82.38 637 ALA A N 1
ATOM 4973 C CA . ALA A 1 637 ? 11.488 29.008 -12.411 1.00 82.38 637 ALA A CA 1
ATOM 4974 C C . ALA A 1 637 ? 10.087 29.022 -11.764 1.00 82.38 637 ALA A C 1
ATOM 4976 O O . ALA A 1 637 ? 9.903 29.602 -10.694 1.00 82.38 637 ALA A O 1
ATOM 4977 N N . VAL A 1 638 ? 9.106 28.324 -12.353 1.00 82.06 638 VAL A N 1
ATOM 4978 C CA . VAL A 1 638 ? 7.756 28.181 -11.771 1.00 82.06 638 VAL A CA 1
ATOM 4979 C C . VAL A 1 638 ? 7.797 27.438 -10.432 1.00 82.06 638 VAL A C 1
ATOM 4981 O O . VAL A 1 638 ? 7.087 27.811 -9.497 1.00 82.06 638 VAL A O 1
ATOM 4984 N N . ARG A 1 639 ? 8.630 26.397 -10.303 1.00 73.31 639 ARG A N 1
ATOM 4985 C CA . ARG A 1 639 ? 8.800 25.658 -9.041 1.00 73.31 639 ARG A CA 1
ATOM 4986 C C . ARG A 1 639 ? 9.460 26.511 -7.962 1.00 73.31 639 ARG A C 1
ATOM 4988 O O . ARG A 1 639 ? 9.000 26.482 -6.824 1.00 73.31 639 ARG A O 1
ATOM 4995 N N . GLU A 1 640 ? 10.502 27.266 -8.301 1.00 82.12 640 GLU A N 1
ATOM 4996 C CA . GLU A 1 640 ? 11.171 28.186 -7.374 1.00 82.12 640 GLU A CA 1
ATOM 4997 C C . GLU A 1 640 ? 10.217 29.282 -6.892 1.00 82.12 640 GLU A C 1
ATOM 4999 O O . GLU A 1 640 ? 10.148 29.555 -5.692 1.00 82.12 640 GLU A O 1
ATOM 5004 N N . GLN A 1 641 ? 9.400 29.832 -7.793 1.00 86.12 641 GLN A N 1
ATOM 5005 C CA . GLN A 1 641 ? 8.371 30.799 -7.430 1.00 86.12 641 GLN A CA 1
ATOM 5006 C C . GLN A 1 641 ? 7.303 30.184 -6.515 1.00 86.12 641 GLN A C 1
ATOM 5008 O O . GLN A 1 641 ? 7.015 30.736 -5.458 1.00 86.12 641 GLN A O 1
ATOM 5013 N N . ARG A 1 642 ? 6.799 28.986 -6.834 1.00 81.62 642 ARG A N 1
ATOM 5014 C CA . ARG A 1 642 ? 5.831 28.282 -5.978 1.00 81.62 642 ARG A CA 1
ATOM 5015 C C . ARG A 1 642 ? 6.404 27.940 -4.598 1.00 81.62 642 ARG A C 1
ATOM 5017 O O . ARG A 1 642 ? 5.673 27.976 -3.614 1.00 81.62 642 ARG A O 1
ATOM 5024 N N . ARG A 1 643 ? 7.701 27.620 -4.504 1.00 76.25 643 ARG A N 1
ATOM 5025 C CA . ARG A 1 643 ? 8.402 27.429 -3.221 1.00 76.25 643 ARG A CA 1
ATOM 5026 C C . ARG A 1 643 ? 8.447 28.723 -2.410 1.00 76.25 643 ARG A C 1
ATOM 5028 O O . ARG A 1 643 ? 8.198 28.679 -1.209 1.00 76.25 643 ARG A O 1
ATOM 5035 N N . ALA A 1 644 ? 8.732 29.856 -3.051 1.00 82.50 644 ALA A N 1
ATOM 5036 C CA . ALA A 1 644 ? 8.718 31.159 -2.392 1.00 82.50 644 ALA A CA 1
ATOM 5037 C C . ALA A 1 644 ? 7.311 31.534 -1.891 1.00 82.50 644 ALA A C 1
ATOM 5039 O O . ALA A 1 644 ? 7.176 31.981 -0.752 1.00 82.50 644 ALA A O 1
ATOM 5040 N N . ASP A 1 645 ? 6.275 31.273 -2.692 1.00 83.44 645 ASP A N 1
ATOM 5041 C CA . ASP A 1 645 ? 4.877 31.526 -2.324 1.00 83.44 645 ASP A CA 1
ATOM 5042 C C . ASP A 1 645 ? 4.439 30.648 -1.139 1.00 83.44 645 ASP A C 1
ATOM 5044 O O . ASP A 1 645 ? 3.910 31.155 -0.152 1.00 83.44 645 ASP A O 1
ATOM 5048 N N . LEU A 1 646 ? 4.743 29.343 -1.167 1.00 77.62 646 LEU A N 1
ATOM 5049 C CA . LEU A 1 646 ? 4.445 28.429 -0.055 1.00 77.62 646 LEU A CA 1
ATOM 5050 C C . LEU A 1 646 ? 5.198 28.804 1.229 1.00 77.62 646 LEU A C 1
ATOM 5052 O O . LEU A 1 646 ? 4.639 28.706 2.320 1.00 77.62 646 LEU A O 1
ATOM 5056 N N . ALA A 1 647 ? 6.450 29.257 1.121 1.00 78.06 647 ALA A N 1
ATOM 5057 C CA . ALA A 1 647 ? 7.212 29.741 2.270 1.00 78.06 647 ALA A CA 1
ATOM 5058 C C . ALA A 1 647 ? 6.605 31.027 2.861 1.00 78.06 647 ALA A C 1
ATOM 5060 O O . ALA A 1 647 ? 6.585 31.193 4.084 1.00 78.06 647 ALA A O 1
ATOM 5061 N N . ALA A 1 648 ? 6.080 31.921 2.017 1.00 82.31 648 ALA A N 1
ATOM 5062 C CA . ALA A 1 648 ? 5.364 33.114 2.458 1.00 82.31 648 ALA A CA 1
ATOM 5063 C C . ALA A 1 648 ? 4.035 32.760 3.150 1.00 82.31 648 ALA A C 1
ATOM 5065 O O . ALA A 1 648 ? 3.788 33.245 4.254 1.00 82.31 648 ALA A O 1
ATOM 5066 N N . GLU A 1 649 ? 3.235 31.857 2.570 1.00 82.44 649 GLU A N 1
ATOM 5067 C CA . GLU A 1 649 ? 1.991 31.364 3.181 1.00 82.44 649 GLU A CA 1
ATOM 5068 C C . GLU A 1 649 ? 2.244 30.661 4.522 1.00 82.44 649 GLU A C 1
ATOM 5070 O O . GLU A 1 649 ? 1.513 30.873 5.490 1.00 82.44 649 GLU A O 1
ATOM 5075 N N . ALA A 1 650 ? 3.293 29.837 4.613 1.00 74.62 650 ALA A N 1
ATOM 5076 C CA . ALA A 1 650 ? 3.671 29.172 5.856 1.00 74.62 650 ALA A CA 1
ATOM 5077 C C . ALA A 1 650 ? 4.044 30.190 6.942 1.00 74.62 650 ALA A C 1
ATOM 5079 O O . ALA A 1 650 ? 3.599 30.068 8.084 1.00 74.62 650 ALA A O 1
ATOM 5080 N N . LYS A 1 651 ? 4.803 31.232 6.583 1.00 83.38 651 LYS A N 1
ATOM 5081 C CA . LYS A 1 651 ? 5.156 32.313 7.508 1.00 83.38 651 LYS A CA 1
ATOM 5082 C C . LYS A 1 651 ? 3.918 33.068 8.002 1.00 83.38 651 LYS A C 1
ATOM 5084 O O . LYS A 1 651 ? 3.810 33.317 9.200 1.00 83.38 651 LYS A O 1
ATOM 5089 N N . GLU A 1 652 ? 2.973 33.373 7.113 1.00 87.44 652 GLU A N 1
ATOM 5090 C CA . GLU A 1 652 ? 1.704 34.018 7.474 1.00 87.44 652 GLU A CA 1
ATOM 5091 C C . GLU A 1 652 ? 0.868 33.138 8.416 1.00 87.44 652 GLU A C 1
ATOM 5093 O O . GLU A 1 652 ? 0.347 33.622 9.422 1.00 87.44 652 GLU A O 1
ATOM 5098 N N . ARG A 1 653 ? 0.789 31.824 8.158 1.00 80.50 653 ARG A N 1
ATOM 5099 C CA . ARG A 1 653 ? 0.091 30.878 9.046 1.00 80.50 653 ARG A CA 1
ATOM 5100 C C . ARG A 1 653 ? 0.729 30.795 10.428 1.00 80.50 653 ARG A C 1
ATOM 5102 O O . ARG A 1 653 ? -0.001 30.755 11.414 1.00 80.50 653 ARG A O 1
ATOM 5109 N N . VAL A 1 654 ? 2.060 30.798 10.512 1.00 79.00 654 VAL A N 1
ATOM 5110 C CA . VAL A 1 654 ? 2.783 30.792 11.794 1.00 79.00 654 VAL A CA 1
ATOM 5111 C C . VAL A 1 654 ? 2.538 32.088 12.569 1.00 79.00 654 VAL A C 1
ATOM 5113 O O . VAL A 1 654 ? 2.276 32.031 13.770 1.00 79.00 654 VAL A O 1
ATOM 5116 N N . GLU A 1 655 ? 2.566 33.251 11.911 1.00 85.19 655 GLU A N 1
ATOM 5117 C CA . GLU A 1 655 ? 2.229 34.525 12.563 1.00 85.19 655 GLU A CA 1
ATOM 5118 C C . GLU A 1 655 ? 0.771 34.545 13.037 1.00 85.19 655 GLU A C 1
ATOM 5120 O O . GLU A 1 655 ? 0.507 34.924 14.179 1.00 85.19 655 GLU A O 1
ATOM 5125 N N . LYS A 1 656 ? -0.169 34.056 12.221 1.00 86.25 656 LYS A N 1
ATOM 5126 C CA . LYS A 1 656 ? -1.579 33.956 12.605 1.00 86.25 656 LYS A CA 1
ATOM 5127 C C . LYS A 1 656 ? -1.771 33.042 13.818 1.00 86.25 656 LYS A C 1
ATOM 5129 O O . LYS A 1 656 ? -2.346 33.484 14.811 1.00 86.25 656 LYS A O 1
ATOM 5134 N N . ALA A 1 657 ? -1.224 31.826 13.780 1.00 75.94 657 ALA A N 1
ATOM 5135 C CA . ALA A 1 657 ? -1.291 30.872 14.888 1.00 75.94 657 ALA A CA 1
ATOM 5136 C C . ALA A 1 657 ? -0.678 31.444 16.174 1.00 75.94 657 ALA A C 1
ATOM 5138 O O . ALA A 1 657 ? -1.237 31.286 17.257 1.00 75.94 657 ALA A O 1
ATOM 5139 N N . ARG A 1 658 ? 0.435 32.181 16.061 1.00 85.12 658 ARG A N 1
ATOM 5140 C CA . ARG A 1 658 ? 1.043 32.876 17.197 1.00 85.12 658 ARG A CA 1
ATOM 5141 C C . ARG A 1 658 ? 0.107 33.932 17.788 1.00 85.12 658 ARG A C 1
ATOM 5143 O O . ARG A 1 658 ? -0.047 33.975 19.003 1.00 85.12 658 ARG A O 1
ATOM 5150 N N . THR A 1 659 ? -0.534 34.759 16.961 1.00 86.81 659 THR A N 1
ATOM 5151 C CA . THR A 1 659 ? -1.479 35.775 17.462 1.00 86.81 659 THR A CA 1
ATOM 5152 C C . THR A 1 659 ? -2.736 35.158 18.082 1.00 86.81 659 THR A C 1
ATOM 5154 O O . THR A 1 659 ? -3.229 35.661 19.089 1.00 86.81 659 THR A O 1
ATOM 5157 N N . GLU A 1 660 ? -3.231 34.042 17.536 1.00 84.44 660 GLU A N 1
ATOM 5158 C CA . GLU A 1 660 ? -4.345 33.277 18.110 1.00 84.44 660 GLU A CA 1
ATOM 5159 C C . GLU A 1 660 ? -3.961 32.645 19.457 1.00 84.44 660 GLU A C 1
ATOM 5161 O O . GLU A 1 660 ? -4.745 32.714 20.404 1.00 84.44 660 GLU A O 1
ATOM 5166 N N . ALA A 1 661 ? -2.742 32.112 19.584 1.00 78.00 661 ALA A N 1
ATOM 5167 C CA . ALA A 1 661 ? -2.221 31.583 20.844 1.00 78.00 661 ALA A CA 1
ATOM 5168 C C . ALA A 1 661 ? -2.040 32.683 21.906 1.00 78.00 661 ALA A C 1
ATOM 5170 O O . ALA A 1 661 ? -2.465 32.507 23.046 1.00 78.00 661 ALA A O 1
ATOM 5171 N N . GLU A 1 662 ? -1.483 33.841 21.533 1.00 86.88 662 GLU A N 1
ATOM 5172 C CA . GLU A 1 662 ? -1.342 35.000 22.429 1.00 86.88 662 GLU A CA 1
ATOM 5173 C C . GLU A 1 662 ? -2.720 35.522 22.896 1.00 86.88 662 GLU A C 1
ATOM 5175 O O . GLU A 1 662 ? -2.895 35.883 24.065 1.00 86.88 662 GLU A O 1
ATOM 5180 N N . LEU A 1 663 ? -3.732 35.514 22.017 1.00 88.75 663 LEU A N 1
ATOM 5181 C CA . LEU A 1 663 ? -5.110 35.877 22.368 1.00 88.75 663 LEU A CA 1
ATOM 5182 C C . LEU A 1 663 ? -5.758 34.851 23.312 1.00 88.75 663 LEU A C 1
ATOM 5184 O O . LEU A 1 663 ? -6.414 35.241 24.285 1.00 88.75 663 LEU A O 1
ATOM 5188 N N . ALA A 1 664 ? -5.569 33.557 23.043 1.00 79.75 664 ALA A N 1
ATOM 5189 C CA . ALA A 1 664 ? -6.079 32.475 23.877 1.00 79.75 664 ALA A CA 1
ATOM 5190 C C . ALA A 1 664 ? -5.466 32.514 25.285 1.00 79.75 664 ALA A C 1
ATOM 5192 O O . ALA A 1 664 ? -6.202 32.444 26.270 1.00 79.75 664 ALA A O 1
ATOM 5193 N N . GLU A 1 665 ? -4.150 32.724 25.392 1.00 83.44 665 GLU A N 1
ATOM 5194 C CA . GLU A 1 665 ? -3.459 32.858 26.677 1.00 83.44 665 GLU A CA 1
ATOM 5195 C C . GLU A 1 665 ? -3.979 34.071 27.460 1.00 83.44 665 GLU A C 1
ATOM 5197 O O . GLU A 1 665 ? -4.244 33.978 28.661 1.00 83.44 665 GLU A O 1
ATOM 5202 N N . ARG A 1 666 ? -4.209 35.201 26.782 1.00 89.12 666 ARG A N 1
ATOM 5203 C CA . ARG A 1 666 ? -4.797 36.390 27.409 1.00 89.12 666 ARG A CA 1
ATOM 5204 C C . ARG A 1 666 ? -6.213 36.130 27.921 1.00 89.12 666 ARG A C 1
ATOM 5206 O O . ARG A 1 666 ? -6.514 36.480 29.057 1.00 89.12 666 ARG A O 1
ATOM 5213 N N . THR A 1 667 ? -7.057 35.472 27.128 1.00 85.00 667 THR A N 1
ATOM 5214 C CA . THR A 1 667 ? -8.424 35.116 27.549 1.00 85.00 667 THR A CA 1
ATOM 5215 C C . THR A 1 667 ? -8.405 34.133 28.721 1.00 85.00 667 THR A C 1
ATOM 5217 O O . THR A 1 667 ? -9.227 34.232 29.631 1.00 85.00 667 THR A O 1
ATOM 5220 N N . GLN A 1 668 ? -7.455 33.196 28.741 1.00 81.19 668 GLN A N 1
ATOM 5221 C CA . GLN A 1 668 ? -7.295 32.255 29.846 1.00 81.19 668 GLN A CA 1
ATOM 5222 C C . GLN A 1 668 ? -6.835 32.953 31.133 1.00 81.19 668 GLN A C 1
ATOM 5224 O O . GLN A 1 668 ? -7.375 32.658 32.197 1.00 81.19 668 GLN A O 1
ATOM 5229 N N . ARG A 1 669 ? -5.903 33.913 31.043 1.00 85.75 669 ARG A N 1
ATOM 5230 C CA . ARG A 1 669 ? -5.498 34.755 32.181 1.00 85.75 669 ARG A CA 1
ATOM 5231 C C . ARG A 1 669 ? -6.664 35.591 32.707 1.00 85.75 669 ARG A C 1
ATOM 5233 O O . ARG A 1 669 ? -6.907 35.572 33.904 1.00 85.75 669 ARG A O 1
ATOM 5240 N N . GLU A 1 670 ? -7.440 36.227 31.829 1.00 89.19 670 GLU A N 1
ATOM 5241 C CA . GLU A 1 670 ? -8.630 36.998 32.226 1.00 89.19 670 GLU A CA 1
ATOM 5242 C C . GLU A 1 670 ? -9.678 36.112 32.927 1.00 89.19 670 GLU A C 1
ATOM 5244 O O . GLU A 1 670 ? -10.241 36.511 33.946 1.00 89.19 670 GLU A O 1
ATOM 5249 N N . ARG A 1 671 ? -9.904 34.879 32.447 1.00 84.88 671 ARG A N 1
ATOM 5250 C CA . ARG A 1 671 ? -10.778 33.902 33.125 1.00 84.88 671 ARG A CA 1
ATOM 5251 C C . ARG A 1 671 ? -10.231 33.473 34.486 1.00 84.88 671 ARG A C 1
ATOM 5253 O O . ARG A 1 671 ? -11.010 33.322 35.423 1.00 84.88 671 ARG A O 1
ATOM 5260 N N . HIS A 1 672 ? -8.919 33.275 34.600 1.00 80.75 672 HIS A N 1
ATOM 5261 C CA . HIS A 1 672 ? -8.276 32.922 35.865 1.00 80.75 672 HIS A CA 1
ATOM 5262 C C . HIS A 1 672 ? -8.398 34.057 36.887 1.00 80.75 672 HIS A C 1
ATOM 5264 O O . HIS A 1 672 ? -8.821 33.816 38.011 1.00 80.75 672 HIS A O 1
ATOM 5270 N N . GLU A 1 673 ? -8.121 35.298 36.482 1.00 88.44 673 GLU A N 1
ATOM 5271 C CA . GLU A 1 673 ? -8.278 36.486 37.329 1.00 88.44 673 GLU A CA 1
ATOM 5272 C C . GLU A 1 673 ? -9.738 36.683 37.771 1.00 88.44 673 GLU A C 1
ATOM 5274 O O . GLU A 1 673 ? -9.999 37.008 38.930 1.00 88.44 673 GLU A O 1
ATOM 5279 N N . GLN A 1 674 ? -10.709 36.439 36.881 1.00 87.38 674 GLN A N 1
ATOM 5280 C CA . GLN A 1 674 ? -12.137 36.464 37.226 1.00 87.38 674 GLN A CA 1
ATOM 5281 C C . GLN A 1 674 ? -12.501 35.380 38.245 1.00 87.38 674 GLN A C 1
ATOM 5283 O O . GLN A 1 674 ? -13.182 35.676 39.228 1.00 87.38 674 GLN A O 1
ATOM 5288 N N . ALA A 1 675 ? -12.020 34.150 38.047 1.00 81.44 675 ALA A N 1
ATOM 5289 C CA . ALA A 1 675 ? -12.252 33.049 38.974 1.00 81.44 675 ALA A CA 1
ATOM 5290 C C . ALA A 1 675 ? -11.610 33.313 40.348 1.00 81.44 675 ALA A C 1
ATOM 5292 O O . ALA A 1 675 ? -12.240 33.081 41.377 1.00 81.44 675 ALA A O 1
ATOM 5293 N N . GLU A 1 676 ? -10.390 33.854 40.392 1.00 85.88 676 GLU A N 1
ATOM 5294 C CA . GLU A 1 676 ? -9.730 34.250 41.641 1.00 85.88 676 GLU A CA 1
ATOM 5295 C C . GLU A 1 676 ? -10.496 35.365 42.361 1.00 85.88 676 GLU A C 1
ATOM 5297 O O . GLU A 1 676 ? -10.705 35.285 43.575 1.00 85.88 676 GLU A O 1
ATOM 5302 N N . ALA A 1 677 ? -10.969 36.380 41.631 1.00 87.56 677 ALA A N 1
ATOM 5303 C CA . ALA A 1 677 ? -11.793 37.445 42.195 1.00 87.56 677 ALA A CA 1
ATOM 5304 C C . ALA A 1 677 ? -13.114 36.905 42.772 1.00 87.56 677 ALA A C 1
ATOM 5306 O O . ALA A 1 677 ? -13.543 37.334 43.848 1.00 87.56 677 ALA A O 1
ATOM 5307 N N . GLU A 1 678 ? -13.741 35.940 42.099 1.00 88.19 678 GLU A N 1
ATOM 5308 C CA . GLU A 1 678 ? -14.955 35.277 42.574 1.00 88.19 678 GLU A CA 1
ATOM 5309 C C . GLU A 1 678 ? -14.692 34.415 43.816 1.00 88.19 678 GLU A C 1
ATOM 5311 O O . GLU A 1 678 ? -15.425 34.527 44.799 1.00 88.19 678 GLU A O 1
ATOM 5316 N N . ILE A 1 679 ? -13.596 33.650 43.847 1.00 83.62 679 ILE A N 1
ATOM 5317 C CA . ILE A 1 679 ? -13.162 32.897 45.036 1.00 83.62 679 ILE A CA 1
ATOM 5318 C C . ILE A 1 679 ? -12.926 33.842 46.220 1.00 83.62 679 ILE A C 1
ATOM 5320 O O . ILE A 1 679 ? -13.367 33.560 47.336 1.00 83.62 679 ILE A O 1
ATOM 5324 N N . HIS A 1 680 ? -12.254 34.975 46.002 1.00 86.38 680 HIS A N 1
ATOM 5325 C CA . HIS A 1 680 ? -12.034 35.975 47.046 1.00 86.38 680 HIS A CA 1
ATOM 5326 C C . HIS A 1 680 ? -13.343 36.583 47.554 1.00 86.38 680 HIS A C 1
ATOM 5328 O O . HIS A 1 680 ? -13.511 36.739 48.766 1.00 86.38 680 HIS A O 1
ATOM 5334 N N . ARG A 1 681 ? -14.290 36.876 46.656 1.00 92.69 681 ARG A N 1
ATOM 5335 C CA . ARG A 1 681 ? -15.625 37.355 47.025 1.00 92.69 681 ARG A CA 1
ATOM 5336 C C . ARG A 1 681 ? -16.379 36.320 47.865 1.00 92.69 681 ARG A C 1
ATOM 5338 O O . ARG A 1 681 ? -16.903 36.679 48.916 1.00 92.69 681 ARG A O 1
ATOM 5345 N N . LEU A 1 682 ? -16.403 35.059 47.434 1.00 86.75 682 LEU A N 1
ATOM 5346 C CA . LEU A 1 682 ? -17.075 33.971 48.152 1.00 86.75 682 LEU A CA 1
ATOM 5347 C C . LEU A 1 682 ? -16.442 33.718 49.527 1.00 86.75 682 LEU A C 1
ATOM 5349 O O . LEU A 1 682 ? -17.162 33.491 50.495 1.00 86.75 682 LEU A O 1
ATOM 5353 N N . ARG A 1 683 ? -15.110 33.819 49.652 1.00 86.94 683 ARG A N 1
ATOM 5354 C CA . ARG A 1 683 ? -14.422 33.750 50.954 1.00 86.94 683 ARG A CA 1
ATOM 5355 C C . ARG A 1 683 ? -14.829 34.889 51.883 1.00 86.94 683 ARG A C 1
ATOM 5357 O O . ARG A 1 683 ? -15.155 34.624 53.033 1.00 86.94 683 ARG A O 1
ATOM 5364 N N . ALA A 1 684 ? -14.862 36.128 51.391 1.00 86.75 684 ALA A N 1
ATOM 5365 C CA . ALA A 1 684 ? -15.292 37.274 52.192 1.00 86.75 684 ALA A CA 1
ATOM 5366 C C . ALA A 1 684 ? -16.762 37.147 52.641 1.00 86.75 684 ALA A C 1
ATOM 5368 O O . ALA A 1 684 ? -17.111 37.505 53.765 1.00 86.75 684 ALA A O 1
ATOM 5369 N N . GLU A 1 685 ? -17.627 36.605 51.781 1.00 88.75 685 GLU A N 1
ATOM 5370 C CA . GLU A 1 685 ? -19.025 36.320 52.114 1.00 88.75 685 GLU A CA 1
ATOM 5371 C C . GLU A 1 685 ? -19.146 35.207 53.165 1.00 88.75 685 GLU A C 1
ATOM 5373 O O . GLU A 1 685 ? -19.887 35.359 54.136 1.00 88.75 685 GLU A O 1
ATOM 5378 N N . ALA A 1 686 ? -18.359 34.135 53.042 1.00 82.69 686 ALA A N 1
ATOM 5379 C CA . ALA A 1 686 ? -18.298 33.065 54.034 1.00 82.69 686 ALA A CA 1
ATOM 5380 C C . ALA A 1 686 ? -17.794 33.562 55.401 1.00 82.69 686 ALA A C 1
ATOM 5382 O O . ALA A 1 686 ? -18.397 33.242 56.425 1.00 82.69 686 ALA A O 1
ATOM 5383 N N . GLU A 1 687 ? -16.741 34.385 55.430 1.00 88.06 687 GLU A N 1
ATOM 5384 C CA . GLU A 1 687 ? -16.228 35.013 56.656 1.00 88.06 687 GLU A CA 1
ATOM 5385 C C . GLU A 1 687 ? -17.278 35.918 57.308 1.00 88.06 687 GLU A C 1
ATOM 5387 O O . GLU A 1 687 ? -17.459 35.883 58.527 1.00 88.06 687 GLU A O 1
ATOM 5392 N N . ARG A 1 688 ? -18.030 36.681 56.505 1.00 91.06 688 ARG A N 1
ATOM 5393 C CA . ARG A 1 688 ? -19.140 37.502 56.999 1.00 91.06 688 ARG A CA 1
ATOM 5394 C C . ARG A 1 688 ? -20.243 36.641 57.620 1.00 91.06 688 ARG A C 1
ATOM 5396 O O . ARG A 1 688 ? -20.663 36.929 58.738 1.00 91.06 688 ARG A O 1
ATOM 5403 N N . ILE A 1 689 ? -20.680 35.578 56.941 1.00 85.00 689 ILE A N 1
ATOM 5404 C CA . ILE A 1 689 ? -21.692 34.641 57.463 1.00 85.00 689 ILE A CA 1
ATOM 5405 C C . ILE A 1 689 ? -21.196 33.978 58.755 1.00 85.00 689 ILE A C 1
ATOM 5407 O O . ILE A 1 689 ? -21.959 33.810 59.706 1.00 85.00 689 ILE A O 1
ATOM 5411 N N . GLN A 1 690 ? -19.914 33.611 58.823 1.00 83.00 690 GLN A N 1
ATOM 5412 C CA . GLN A 1 690 ? -19.312 33.043 60.027 1.00 83.00 690 GLN A CA 1
ATOM 5413 C C . GLN A 1 690 ? -19.281 34.057 61.180 1.00 83.00 690 GLN A C 1
ATOM 5415 O O . GLN A 1 690 ? -19.582 33.686 62.315 1.00 83.00 690 GLN A O 1
ATOM 5420 N N . GLY A 1 691 ? -18.985 35.328 60.894 1.00 85.81 691 GLY A N 1
ATOM 5421 C CA . GLY A 1 691 ? -19.084 36.427 61.855 1.00 85.81 691 GLY A CA 1
ATOM 5422 C C . GLY A 1 691 ? -20.507 36.612 62.386 1.00 85.81 691 GLY A C 1
ATOM 5423 O O . GLY A 1 691 ? -20.708 36.593 63.599 1.00 85.81 691 GLY A O 1
ATOM 5424 N N . GLU A 1 692 ? -21.504 36.681 61.497 1.00 86.44 692 GLU A N 1
ATOM 5425 C CA . GLU A 1 692 ? -22.927 36.772 61.863 1.00 86.44 692 GLU A CA 1
ATOM 5426 C C . GLU A 1 692 ? -23.365 35.568 62.722 1.00 86.44 692 GLU A C 1
ATOM 5428 O O . GLU A 1 692 ? -24.062 35.729 63.724 1.00 86.44 692 GLU A O 1
ATOM 5433 N N . ARG A 1 693 ? -22.903 34.349 62.401 1.00 82.56 693 ARG A N 1
ATOM 5434 C CA . ARG A 1 693 ? -23.154 33.149 63.222 1.00 82.56 693 ARG A CA 1
ATOM 5435 C C . ARG A 1 693 ? -22.518 33.240 64.608 1.00 82.56 693 ARG A C 1
ATOM 5437 O O . ARG A 1 693 ? -23.153 32.843 65.580 1.00 82.56 693 ARG A O 1
ATOM 5444 N N . GLN A 1 694 ? -21.292 33.750 64.721 1.00 83.31 694 GLN A N 1
ATOM 5445 C CA . GLN A 1 694 ? -20.632 33.937 66.017 1.00 83.31 694 GLN A CA 1
ATOM 5446 C C . GLN A 1 694 ? -21.325 35.004 66.868 1.00 83.31 694 GLN A C 1
ATOM 5448 O O . GLN A 1 694 ? -21.440 34.830 68.080 1.00 83.31 694 GLN A O 1
ATOM 5453 N N . GLU A 1 695 ? -21.799 36.093 66.263 1.00 83.75 695 GLU A N 1
ATOM 5454 C CA . GLU A 1 695 ? -22.584 37.114 66.962 1.00 83.75 695 GLU A CA 1
ATOM 5455 C C . GLU A 1 695 ? -23.936 36.566 67.423 1.00 83.75 695 GLU A C 1
ATOM 5457 O O . GLU A 1 695 ? -24.286 36.736 68.590 1.00 83.75 695 GLU A O 1
ATOM 5462 N N . ASN A 1 696 ? -24.641 35.824 66.565 1.00 81.00 696 ASN A N 1
ATOM 5463 C CA . ASN A 1 696 ? -25.891 35.155 66.929 1.00 81.00 696 ASN A CA 1
ATOM 5464 C C . ASN A 1 696 ? -25.684 34.103 68.030 1.00 81.00 696 ASN A C 1
ATOM 5466 O O . ASN A 1 696 ? -26.493 34.022 68.948 1.00 81.00 696 ASN A O 1
ATOM 5470 N N . SER A 1 697 ? -24.581 33.346 67.991 1.00 80.25 697 SER A N 1
ATOM 5471 C CA . SER A 1 697 ? -24.207 32.409 69.061 1.00 80.25 697 SER A CA 1
ATOM 5472 C C . SER A 1 697 ? -23.961 33.138 70.379 1.00 80.25 697 SER A C 1
ATOM 5474 O O . SER A 1 697 ? -24.483 32.725 71.404 1.00 80.25 697 SER A O 1
ATOM 5476 N N . LYS A 1 698 ? -23.217 34.253 70.366 1.00 82.38 698 LYS A N 1
ATOM 5477 C CA . LYS A 1 698 ? -22.982 35.064 71.571 1.00 82.38 698 LYS A CA 1
ATOM 5478 C C . LYS A 1 698 ? -24.270 35.681 72.113 1.00 82.38 698 LYS A C 1
ATOM 5480 O O . LYS A 1 698 ? -24.428 35.775 73.326 1.00 82.38 698 LYS A O 1
ATOM 5485 N N . ALA A 1 699 ? -25.172 36.116 71.233 1.00 80.00 699 ALA A N 1
ATOM 5486 C CA . ALA A 1 699 ? -26.481 36.629 71.618 1.00 80.00 699 ALA A CA 1
ATOM 5487 C C . ALA A 1 699 ? -27.336 35.529 72.267 1.00 80.00 699 ALA A C 1
ATOM 5489 O O . ALA A 1 699 ? -27.894 35.759 73.337 1.00 80.00 699 ALA A O 1
ATOM 5490 N N . ALA A 1 700 ? -27.352 34.326 71.685 1.00 78.31 700 ALA A N 1
ATOM 5491 C CA . ALA A 1 700 ? -28.020 33.162 72.258 1.00 78.31 700 ALA A CA 1
ATOM 5492 C C . ALA A 1 700 ? -27.414 32.761 73.614 1.00 78.31 700 ALA A C 1
ATOM 5494 O O . ALA A 1 700 ? -28.150 32.541 74.570 1.00 78.31 700 ALA A O 1
ATOM 5495 N N . ASP A 1 701 ? -26.084 32.746 73.746 1.00 81.31 701 ASP A N 1
ATOM 5496 C CA . ASP A 1 701 ? -25.404 32.466 75.017 1.00 81.31 701 ASP A CA 1
ATOM 5497 C C . ASP A 1 701 ? -25.741 33.514 76.092 1.00 81.31 701 ASP A C 1
ATOM 5499 O O . ASP A 1 701 ? -25.938 33.174 77.261 1.00 81.31 701 ASP A O 1
ATOM 5503 N N . ALA A 1 702 ? -25.843 34.793 75.711 1.00 80.44 702 ALA A N 1
ATOM 5504 C CA . ALA A 1 702 ? -26.247 35.872 76.610 1.00 80.44 702 ALA A CA 1
ATOM 5505 C C . ALA A 1 702 ? -27.718 35.750 77.042 1.00 80.44 702 ALA A C 1
ATOM 5507 O O . ALA A 1 702 ? -28.037 35.984 78.208 1.00 80.44 702 ALA A O 1
ATOM 5508 N N . GLU A 1 703 ? -28.604 35.348 76.131 1.00 82.06 703 GLU A N 1
ATOM 5509 C CA . GLU A 1 703 ? -30.013 35.080 76.421 1.00 82.06 703 GLU A CA 1
ATOM 5510 C C . GLU A 1 703 ? -30.170 33.858 77.337 1.00 82.06 703 GLU A C 1
ATOM 5512 O O . GLU A 1 703 ? -30.866 33.931 78.349 1.00 82.06 703 GLU A O 1
ATOM 5517 N N . ILE A 1 704 ? -29.429 32.774 77.084 1.00 80.75 704 ILE A N 1
ATOM 5518 C CA . ILE A 1 704 ? -29.365 31.601 77.971 1.00 80.75 704 ILE A CA 1
ATOM 5519 C C . ILE A 1 704 ? -28.852 32.004 79.359 1.00 80.75 704 ILE A C 1
ATOM 5521 O O . ILE A 1 704 ? -29.403 31.568 80.373 1.00 80.75 704 ILE A O 1
ATOM 5525 N N . ALA A 1 705 ? -27.816 32.845 79.440 1.00 79.69 705 ALA A N 1
ATOM 5526 C CA . ALA A 1 705 ? -27.300 33.346 80.712 1.00 79.69 705 ALA A CA 1
ATOM 5527 C C . ALA A 1 705 ? -28.333 34.208 81.458 1.00 79.69 705 ALA A C 1
ATOM 5529 O O . ALA A 1 705 ? -28.473 34.069 82.675 1.00 79.69 705 ALA A O 1
ATOM 5530 N N . HIS A 1 706 ? -29.089 35.049 80.745 1.00 84.75 706 HIS A N 1
ATOM 5531 C CA . HIS A 1 706 ? -30.192 35.824 81.314 1.00 84.75 706 HIS A CA 1
ATOM 5532 C C . HIS A 1 706 ? -31.293 34.909 81.859 1.00 84.75 706 HIS A C 1
ATOM 5534 O O . HIS A 1 706 ? -31.690 35.052 83.014 1.00 84.75 706 HIS A O 1
ATOM 5540 N N . ILE A 1 707 ? -31.741 33.931 81.066 1.00 80.94 707 ILE A N 1
ATOM 5541 C CA . ILE A 1 707 ? -32.754 32.950 81.474 1.00 80.94 707 ILE A CA 1
ATOM 5542 C C . ILE A 1 707 ? -32.282 32.180 82.711 1.00 80.94 707 ILE A C 1
ATOM 5544 O O . ILE A 1 707 ? -33.054 32.011 83.655 1.00 80.94 707 ILE A O 1
ATOM 5548 N N . ARG A 1 708 ? -31.011 31.756 82.765 1.00 81.06 708 ARG A N 1
ATOM 5549 C CA .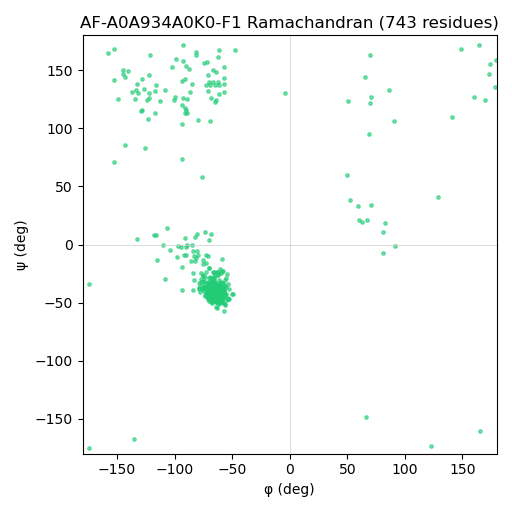 ARG A 1 708 ? -30.436 31.099 83.952 1.00 81.06 708 ARG A CA 1
ATOM 5550 C C . ARG A 1 708 ? -30.461 32.008 85.177 1.00 81.06 708 ARG A C 1
ATOM 5552 O O . ARG A 1 708 ? -30.933 31.574 86.222 1.00 81.06 708 ARG A O 1
ATOM 5559 N N . ALA A 1 709 ? -30.021 33.259 85.050 1.00 80.75 709 ALA A N 1
ATOM 5560 C CA . ALA A 1 709 ? -30.035 34.219 86.154 1.00 80.75 709 ALA A CA 1
ATOM 5561 C C . ALA A 1 709 ? -31.462 34.504 86.659 1.00 80.75 709 ALA A C 1
ATOM 5563 O O . ALA A 1 709 ? -31.699 34.620 87.862 1.00 80.75 709 ALA A O 1
ATOM 5564 N N . GLU A 1 710 ? -32.433 34.582 85.751 1.00 82.25 710 GLU A N 1
ATOM 5565 C CA . GLU A 1 710 ? -33.842 34.784 86.085 1.00 82.25 710 GLU A CA 1
ATOM 5566 C C . GLU A 1 710 ? -34.452 33.541 86.747 1.00 82.25 710 GLU A C 1
ATOM 5568 O O . GLU A 1 710 ? -35.170 33.654 87.741 1.00 82.25 710 GLU A O 1
ATOM 5573 N N . THR A 1 711 ? -34.079 32.347 86.284 1.00 81.69 711 THR A N 1
ATOM 5574 C CA . THR A 1 711 ? -34.466 31.072 86.904 1.00 81.69 711 THR A CA 1
ATOM 5575 C C . THR A 1 711 ? -33.889 30.947 88.315 1.00 81.69 711 THR A C 1
ATOM 5577 O O . THR A 1 711 ? -34.620 30.622 89.250 1.00 81.69 711 THR A O 1
ATOM 5580 N N . GLU A 1 712 ? -32.609 31.276 88.510 1.00 83.94 712 GLU A N 1
ATOM 5581 C CA . GLU A 1 712 ? -31.961 31.301 89.828 1.00 83.94 712 GLU A CA 1
ATOM 5582 C C . GLU A 1 712 ? -32.618 32.310 90.771 1.00 83.94 712 GLU A C 1
ATOM 5584 O O . GLU A 1 712 ? -32.823 32.017 91.953 1.00 83.94 712 GLU A O 1
ATOM 5589 N N . ARG A 1 713 ? -33.002 33.483 90.257 1.00 86.25 713 ARG A N 1
ATOM 5590 C CA . ARG A 1 713 ? -33.756 34.480 91.019 1.00 86.25 713 ARG A CA 1
ATOM 5591 C C . ARG A 1 713 ? -35.122 33.938 91.443 1.00 8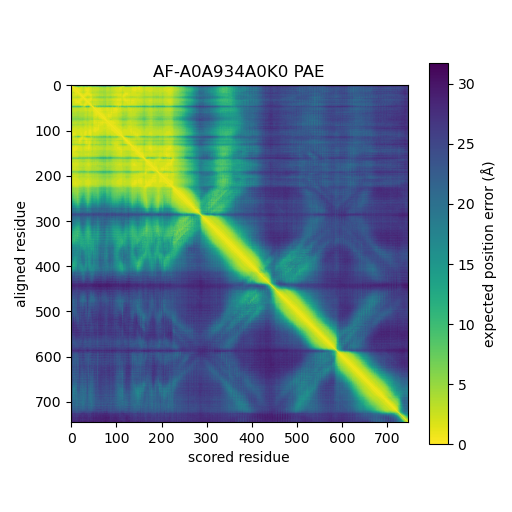6.25 713 ARG A C 1
ATOM 5593 O O . ARG A 1 713 ? -35.469 34.050 92.617 1.00 86.25 713 ARG A O 1
ATOM 5600 N N . ILE A 1 714 ? -35.873 33.319 90.531 1.00 79.12 714 ILE A N 1
ATOM 5601 C CA . ILE A 1 714 ? -37.171 32.693 90.832 1.00 79.12 714 ILE A CA 1
ATOM 5602 C C . ILE A 1 714 ? -37.001 31.568 91.863 1.00 79.12 714 ILE A C 1
ATOM 5604 O O . ILE A 1 714 ? -37.811 31.439 92.784 1.00 79.12 714 ILE A O 1
ATOM 5608 N N . GLU A 1 715 ? -35.939 30.766 91.765 1.00 80.12 715 GLU A N 1
ATOM 5609 C CA . GLU A 1 715 ? -35.614 29.752 92.767 1.00 80.12 715 GLU A CA 1
ATOM 5610 C C . GLU A 1 715 ? -35.260 30.360 94.127 1.00 80.12 715 GLU A C 1
ATOM 5612 O O . GLU A 1 715 ? -35.697 29.841 95.155 1.00 80.12 715 GLU A O 1
ATOM 5617 N N . GLN A 1 716 ? -34.499 31.454 94.167 1.00 79.06 716 GLN A N 1
ATOM 5618 C CA . GLN A 1 716 ? -34.199 32.179 95.402 1.00 79.06 716 GLN A CA 1
ATOM 5619 C C . GLN A 1 716 ? -35.463 32.759 96.037 1.00 79.06 716 GLN A C 1
ATOM 5621 O O . GLN A 1 716 ? -35.662 32.591 97.240 1.00 79.06 716 GLN A O 1
ATOM 5626 N N . GLU A 1 717 ? -36.338 33.378 95.245 1.00 77.56 717 GLU A N 1
ATOM 5627 C CA . GLU A 1 717 ? -37.633 33.891 95.695 1.00 77.56 717 GLU A CA 1
ATOM 5628 C C . GLU A 1 717 ? -38.519 32.743 96.216 1.00 77.56 717 GLU A C 1
ATOM 5630 O O . GLU A 1 717 ? -39.123 32.862 97.284 1.00 77.56 717 GLU A O 1
ATOM 5635 N N . ARG A 1 718 ? -38.512 31.573 95.558 1.00 74.62 718 ARG A N 1
ATOM 5636 C CA . ARG A 1 718 ? -39.178 30.352 96.050 1.00 74.62 718 ARG A CA 1
ATOM 5637 C C . ARG A 1 718 ? -38.561 29.811 97.338 1.00 74.62 718 ARG A C 1
ATOM 5639 O O . ARG A 1 718 ? -39.304 29.392 98.222 1.00 74.62 718 ARG A O 1
ATOM 5646 N N . ARG A 1 719 ? -37.232 29.827 97.490 1.00 71.38 719 ARG A N 1
ATOM 5647 C CA . ARG A 1 719 ? -36.548 29.418 98.733 1.00 71.38 719 ARG A CA 1
ATOM 5648 C C . ARG A 1 719 ? -36.849 30.386 99.877 1.00 71.38 719 ARG A C 1
ATOM 5650 O O . ARG A 1 719 ? -37.078 29.931 100.994 1.00 71.38 719 ARG A O 1
ATOM 5657 N N . GLN A 1 720 ? -36.918 31.690 99.612 1.00 67.56 720 GLN A N 1
ATOM 5658 C CA . GLN A 1 720 ? -37.326 32.697 100.597 1.00 67.56 720 GLN A CA 1
ATOM 5659 C C . GLN A 1 720 ? -38.809 32.557 100.976 1.00 67.56 720 GLN A C 1
ATOM 5661 O O . GLN A 1 720 ? -39.146 32.615 102.159 1.00 67.56 720 GLN A O 1
ATOM 5666 N N . ALA A 1 721 ? -39.688 32.273 100.011 1.00 58.03 721 ALA A N 1
ATOM 5667 C CA . ALA A 1 721 ? -41.097 31.973 100.267 1.00 58.03 721 ALA A CA 1
ATOM 5668 C C . ALA A 1 721 ? -41.285 30.652 101.041 1.00 58.03 721 ALA A C 1
ATOM 5670 O O . ALA A 1 721 ? -42.122 30.572 101.938 1.00 58.03 721 ALA A O 1
ATOM 5671 N N . GLY A 1 722 ? -40.460 29.638 100.761 1.00 57.00 722 GLY A N 1
ATOM 5672 C CA . GLY A 1 722 ? -40.422 28.374 101.502 1.00 57.00 722 GLY A CA 1
ATOM 5673 C C . GLY A 1 722 ? -39.891 28.524 102.933 1.00 57.00 722 GLY A C 1
ATOM 5674 O O . GLY A 1 722 ? -40.418 27.901 103.854 1.00 57.00 722 GLY A O 1
ATOM 5675 N N . GLN A 1 723 ? -38.912 29.408 103.161 1.00 54.50 723 GLN A N 1
ATOM 5676 C CA . GLN A 1 723 ? -38.389 29.716 104.501 1.00 54.50 723 GLN A CA 1
ATOM 5677 C C . GLN A 1 723 ? -39.382 30.487 105.387 1.00 54.50 723 GLN A C 1
ATOM 5679 O O . GLN A 1 723 ? -39.270 30.429 106.611 1.00 54.50 723 GLN A O 1
ATOM 5684 N N . LEU A 1 724 ? -40.391 31.148 104.811 1.00 50.84 724 LEU A N 1
ATOM 5685 C CA . LEU A 1 724 ? -41.464 31.802 105.570 1.00 50.84 724 LEU A CA 1
ATOM 5686 C C . LEU A 1 724 ? -42.582 30.841 106.022 1.00 50.84 724 LEU A C 1
ATOM 5688 O O . LEU A 1 724 ? -43.381 31.217 106.880 1.00 50.84 724 LEU A O 1
ATOM 5692 N N . LEU A 1 725 ? -42.624 29.603 105.512 1.00 46.38 725 LEU A N 1
ATOM 5693 C CA . LEU A 1 725 ? -43.705 28.641 105.785 1.00 46.38 725 LEU A CA 1
ATOM 5694 C C . LEU A 1 725 ? -43.315 27.445 106.667 1.00 46.38 725 LEU A C 1
ATOM 5696 O O . LEU A 1 725 ? -44.178 26.644 107.016 1.00 46.38 725 LEU A O 1
ATOM 5700 N N . LEU A 1 726 ? -42.064 27.349 107.120 1.00 41.53 726 LEU A N 1
ATOM 5701 C CA . LEU A 1 726 ? -41.629 26.297 108.044 1.00 41.53 726 LEU A CA 1
ATOM 5702 C C . LEU A 1 726 ? -40.960 26.897 109.286 1.00 41.53 726 LEU A C 1
ATOM 5704 O O . LEU A 1 726 ? -39.741 26.953 109.416 1.00 41.53 726 LEU A O 1
ATOM 5708 N N . ARG A 1 727 ? -41.800 27.305 110.245 1.00 41.41 727 ARG A N 1
ATOM 5709 C CA . ARG A 1 727 ? -41.445 27.351 111.671 1.00 41.41 727 ARG A CA 1
ATOM 5710 C C . ARG A 1 727 ? -41.787 25.997 112.304 1.00 41.41 727 ARG A C 1
ATOM 5712 O O . ARG A 1 727 ? -42.970 25.730 112.503 1.00 41.41 727 ARG A O 1
ATOM 5719 N N . PRO A 1 728 ? -40.795 25.214 112.753 1.00 36.50 728 PRO A N 1
ATOM 5720 C CA . PRO A 1 728 ? -40.993 24.289 113.852 1.00 36.50 728 PRO A CA 1
ATOM 5721 C C . PRO A 1 728 ? -40.266 24.790 115.100 1.00 36.50 728 PRO A C 1
ATOM 5723 O O . PRO A 1 728 ? -39.114 25.221 115.101 1.00 36.50 728 PRO A O 1
ATOM 5726 N N . THR A 1 729 ? -41.009 24.737 116.189 1.00 37.28 729 THR A N 1
ATOM 5727 C CA . THR A 1 729 ? -40.606 24.976 117.566 1.00 37.28 729 THR A CA 1
ATOM 5728 C C . THR A 1 729 ? -39.455 24.071 118.019 1.00 37.28 729 THR A C 1
ATOM 5730 O O . THR A 1 729 ? -39.470 22.871 117.774 1.00 37.28 729 THR A O 1
ATOM 5733 N N . ARG A 1 730 ? -38.502 24.675 118.746 1.00 32.97 730 ARG A N 1
ATOM 5734 C CA . ARG A 1 730 ? -37.601 24.102 119.772 1.00 32.97 730 ARG A CA 1
ATOM 5735 C C . ARG A 1 730 ? -37.841 22.621 120.129 1.00 32.97 730 ARG A C 1
ATOM 5737 O O . ARG A 1 730 ? -38.905 22.314 120.652 1.00 32.97 730 ARG A O 1
ATOM 5744 N N . THR A 1 731 ? -36.791 21.790 120.133 1.00 35.09 731 THR A N 1
ATOM 5745 C CA . THR A 1 731 ? -36.116 21.312 121.370 1.00 35.09 731 THR A CA 1
ATOM 5746 C C . THR A 1 731 ? -34.956 20.327 121.111 1.00 35.09 731 THR A C 1
ATOM 5748 O O . THR A 1 731 ? -35.081 19.366 120.369 1.00 35.09 731 THR A O 1
ATOM 5751 N N . SER A 1 732 ? -33.859 20.575 121.843 1.00 34.44 732 SER A N 1
ATOM 5752 C CA . SER A 1 732 ? -32.915 19.633 122.483 1.00 34.44 732 SER A CA 1
ATOM 5753 C C . SER A 1 732 ? -31.930 18.751 121.694 1.00 34.44 732 SER A C 1
ATOM 5755 O O . SER A 1 732 ? -32.344 17.860 120.971 1.00 34.44 732 SER A O 1
ATOM 5757 N N . ARG A 1 733 ? -30.656 18.891 122.131 1.00 33.78 733 ARG A N 1
ATOM 5758 C CA . ARG A 1 733 ? -29.626 17.854 122.419 1.00 33.78 733 ARG A CA 1
ATOM 5759 C C . ARG A 1 733 ? -29.118 17.021 121.232 1.00 33.78 733 ARG A C 1
ATOM 5761 O O . ARG A 1 733 ? -29.892 16.582 120.413 1.00 33.78 733 ARG A O 1
ATOM 5768 N N . SER A 1 734 ? -27.861 16.612 121.111 1.00 34.84 734 SER A N 1
ATOM 5769 C CA . SER A 1 734 ? -26.567 16.809 121.776 1.00 34.84 734 SER A CA 1
ATOM 5770 C C . SER A 1 734 ? -25.617 15.816 121.078 1.00 34.84 734 SER A C 1
ATOM 5772 O O . SER A 1 734 ? -26.094 14.761 120.676 1.00 34.84 734 SER A O 1
ATOM 5774 N N . LEU A 1 735 ? -24.307 16.091 121.093 1.00 37.09 735 LEU A N 1
ATOM 5775 C CA . LEU A 1 735 ? -23.183 15.157 120.870 1.00 37.09 735 LEU A CA 1
ATOM 5776 C C . LEU A 1 735 ? -22.667 14.983 119.425 1.00 37.09 735 LEU A C 1
ATOM 5778 O O . LEU A 1 735 ? -23.227 14.278 118.595 1.00 37.09 735 LEU A O 1
ATOM 5782 N N . SER A 1 736 ? -21.494 15.588 119.212 1.00 39.25 736 SER A N 1
ATOM 5783 C CA . SER A 1 736 ? -20.342 15.105 118.427 1.00 39.25 736 SER A CA 1
ATOM 5784 C C . SER A 1 736 ? -19.983 13.636 118.791 1.00 39.25 736 SER A C 1
ATOM 5786 O O . SER A 1 736 ? -20.429 13.207 119.858 1.00 39.25 736 SER A O 1
ATOM 5788 N N . PRO A 1 737 ? -19.132 12.871 118.052 1.00 49.06 737 PRO A N 1
ATOM 5789 C CA . PRO A 1 737 ? -17.821 13.333 117.563 1.00 49.06 737 PRO A CA 1
ATOM 5790 C C . PRO A 1 737 ? -17.248 12.698 116.264 1.00 49.06 737 PRO A C 1
ATOM 5792 O O . PRO A 1 737 ? -17.690 11.669 115.776 1.00 49.06 737 PRO A O 1
ATOM 5795 N N . SER A 1 738 ? -16.182 13.351 115.781 1.00 34.91 738 SER A N 1
ATOM 5796 C CA . SER A 1 738 ? -14.940 12.795 115.206 1.00 34.91 738 SER A CA 1
ATOM 5797 C C . SER A 1 738 ? -14.978 11.731 114.094 1.00 34.91 738 SER A C 1
ATOM 5799 O O . SER A 1 738 ? -15.293 10.575 114.350 1.00 34.91 738 SER A O 1
ATOM 5801 N N . GLY A 1 739 ? -14.317 12.054 112.974 1.00 36.41 739 GLY A N 1
ATOM 5802 C CA . GLY A 1 739 ? -13.096 11.312 112.644 1.00 36.41 739 GLY A CA 1
ATOM 5803 C C . GLY A 1 739 ? -12.819 10.948 111.176 1.00 36.41 739 GLY A C 1
ATOM 5804 O O . GLY A 1 739 ? -13.355 9.963 110.697 1.00 36.41 739 GLY A O 1
ATOM 5805 N N . VAL A 1 740 ? -11.794 11.623 110.620 1.00 41.38 740 VAL A N 1
ATOM 5806 C CA . VAL A 1 740 ? -10.639 11.063 109.852 1.00 41.38 740 VAL A CA 1
ATOM 5807 C C . VAL A 1 740 ? -10.921 10.461 108.434 1.00 41.38 740 VAL A C 1
ATOM 5809 O O . VAL A 1 740 ? -12.076 10.323 108.054 1.00 41.38 740 VAL A O 1
ATOM 5812 N N . PRO A 1 741 ? -9.895 10.266 107.563 1.00 59.00 741 PRO A N 1
ATOM 5813 C CA . PRO A 1 741 ? -9.782 10.930 106.252 1.00 59.00 741 PRO A CA 1
ATOM 5814 C C . PRO A 1 741 ? -9.360 9.946 105.122 1.00 59.00 741 PRO A C 1
ATOM 5816 O O . PRO A 1 741 ? -9.378 8.741 105.336 1.00 59.00 741 PRO A O 1
ATOM 5819 N N . HIS A 1 742 ? -8.971 10.458 103.945 1.00 37.44 742 HIS A N 1
ATOM 5820 C CA . HIS A 1 742 ? -7.995 9.944 102.939 1.00 37.44 742 HIS A CA 1
ATOM 5821 C C . HIS A 1 742 ? -8.338 10.647 101.602 1.00 37.44 742 HIS A C 1
ATOM 5823 O O . HIS A 1 742 ? -9.515 10.747 101.287 1.00 37.44 742 HIS A O 1
ATOM 5829 N N . VAL A 1 743 ? -7.488 11.325 100.816 1.00 47.69 743 VAL A N 1
ATOM 5830 C CA . VAL A 1 743 ? -6.072 11.226 100.395 1.00 47.69 743 VAL A CA 1
ATOM 5831 C C . VAL A 1 743 ? -5.765 10.044 99.459 1.00 47.69 743 VAL A C 1
ATOM 5833 O O . VAL A 1 743 ? -5.880 8.899 99.885 1.00 47.69 743 VAL A O 1
ATOM 5836 N N . LEU A 1 744 ? -5.235 10.414 98.272 1.00 44.28 744 LEU A N 1
ATOM 5837 C CA . LEU A 1 744 ? -4.571 9.666 97.175 1.00 44.28 744 LEU A CA 1
ATOM 5838 C C . LEU A 1 744 ? -5.510 9.049 96.116 1.00 44.28 744 LEU A C 1
ATOM 5840 O O . LEU A 1 744 ? -6.509 8.440 96.473 1.00 44.28 744 LEU A O 1
ATOM 5844 N N . VAL A 1 745 ? -5.267 9.183 94.803 1.00 45.53 745 VAL A N 1
ATOM 5845 C CA . VAL A 1 745 ? -4.030 9.434 94.017 1.00 45.53 745 VAL A CA 1
ATOM 5846 C C . VAL A 1 745 ? -4.250 10.518 92.967 1.00 45.53 745 VAL A C 1
ATOM 5848 O O . VAL A 1 745 ? -5.359 10.543 92.391 1.00 45.53 745 VAL A O 1
#

Nearest PDB structures (foldseek):
  5xg2-assembly1_A  TM=3.396E-01  e=2.657E+00  Pyrococcus yayanosii CH1

pLDDT: mean 76.93, std 15.35, range [32.97, 98.19]

Sequence (745 aa):
MCERPLAAILWAARRHGATGVVKIETPQGTSRVFLRSGAPAGAQIPSGSRPLAQILVHHGLVDVETVDRALPKLEQGRPLQEVLLEMGAIDEKGLNEALSLQHREHLRVLAKACDGSWEYVAEPLPPWTEKLVLDADAVLAEAMAAAEAESFVVELLVELGPRWLRLSDRWERAAALFAPSDKERTALHAFKDSGSWEDLVAQGVEPRRARMLSAGLLALDGATPVDPHEDTLEKARLVAKQVELRAQELAHERARKLEAEAHQEAGAQKARGGDLLKRLADQKRKGDAKDLERRALEEARRVSEEKAGALLREVREAREKRIEEAREAARELIATAEAQARQVEEAARQRAQEAWRIAEEERRAADAKAAELQQEEARYREAEQACTAAEAALREQEEKLRATEEEAQRVDAEGKAEAEILRGRAQEEARARLEQAAQAGERSQREADAAAQGEKDRARCADLQRSIEAEQASREEIEARRKGLEQECAALTAQISEAEHRRDVARAEREARLEEIRREAAALAEQERVLLAEKAAAEESLRAAARCEELAKEAEAKVAAEIERAAEEEIRKSAEEAERRASREATDSEQQRAEAEEQLAQIRAEAERVEREVRDALETAKTEAEQVRRRAEAEQAVREQRRADLAAEAKERVEKARTEAELAERTQRERHEQAEAEIHRLRAEAERIQGERQENSKAADAEIAHIRAETERIEQERRQAGQLLLRPTRTSRSLSPSGVPHVLV